Protein AF-A0A444V7L0-F1 (afdb_monomer_lite)

Organism: Acipenser ruthenus (NCBI:txid7906)

pLDDT: mean 73.51, std 21.81, range [26.69, 98.25]

Radius of gyration: 39.34 Å; chains: 1; bounding box: 141×99×105 Å

InterPro domains:
  IPR011989 Armadillo-like helical [G3DSA:1.25.10.10] (64-257)
  IPR016024 Armadillo-type fold [SSF48371] (59-201)
  IPR024679 Pre-rRNA-processing protein Ipi1, N-terminal [PF12333] (143-247)

Sequence (464 aa):
MGNNRTVNFKMSKKRKRQDDFQKVKLKVGKKKPKPDNATNVNFKTKGIHLPDQLKRDGALPTNHRQLNVKDLLTQMHHYSPGVKLSALTGLKDLLSQHASVLDTHLSSILSEVAAVFTDKDPPVRAAAIRLLQFLGPRVAPEHIAPFFPLVSAHLSSAMTHIVDGIQEDALKVLDVLLEHYPQLLTGRSTVLLKNFVELISHQRLSKALKGGRVGKGPSWMLSVSPGRRLTSQQWRLSVLLRLSKYLQALAEEQGGAGEDGRQVPSDEREKGKAGSGFVTMLEVTWDEHSFGTKGIQVYENSGAQPSVRSCFRLRNKQAAALLASVDALALNLALSQVMVSLTSSTVVQQDSDWLEAIRKFVTHSLLSGSKLSSKQLSGLLEVVWRLTLTQRNRAVTEELLRAVHVQYQQRSLTLPVRMQLLRFFSGLYLKEKEANPQIASWLFQSSEPVPWWETGLQQREWDY

Secondary structure (DSSP, 8-state):
-------------------S-------TTSPPPPPTT--------------------TTS---TTS--HHHHHHHTTSS-HHHHHHHHHHHHHHHHH-THHHHHHHHHHHHHHHHGGG-S-HHHHHHHHHHHHHHGGGS-HHHHTTTHHHHHHHHHHHHT-SSHHHHHHHHHHHHHHHHH-HHHHHTTHHHHHHHHHHHHEEEE-----S--SS----EEEE---TTSSS-HHHHHHHHHHHHHHHHHHHHHHHHTTS---------------------------HHHHTTSSS-----SS--PPPPS--------HHHHHHHTTS-HHHHHHHHHHHHHHH--TTTTTTTHHHHHHHHHHHHHHHHS-----HHHHHHHHHHHHHHHHHH--HHHHHHHHHHHHHHHH-TT--HHHHHHHHHHHHHHHHHHHTT-SHHHHHHHHSSS--THHHHHHHTTSS--

Structure (mmCIF, N/CA/C/O backbone):
data_AF-A0A444V7L0-F1
#
_entry.id   AF-A0A444V7L0-F1
#
loop_
_atom_site.group_PDB
_atom_site.id
_atom_site.type_symbol
_atom_site.label_atom_id
_atom_site.label_alt_id
_atom_site.label_comp_id
_atom_site.label_asym_id
_atom_site.label_entity_id
_atom_site.label_seq_id
_atom_site.pdbx_PDB_ins_code
_atom_site.Cartn_x
_atom_site.Cartn_y
_atom_site.Cartn_z
_atom_site.occupancy
_atom_site.B_iso_or_equiv
_atom_site.auth_seq_id
_atom_site.auth_comp_id
_atom_site.auth_asym_id
_atom_site.auth_atom_id
_atom_site.pdbx_PDB_model_num
ATOM 1 N N . MET A 1 1 ? -95.117 -37.391 12.907 1.00 37.31 1 MET A N 1
ATOM 2 C CA . MET A 1 1 ? -94.321 -38.320 12.070 1.00 37.31 1 MET A CA 1
ATOM 3 C C . MET A 1 1 ? -92.855 -37.961 12.276 1.00 37.31 1 MET A C 1
ATOM 5 O O . MET A 1 1 ? -92.494 -36.848 11.943 1.00 37.31 1 MET A O 1
ATOM 9 N N . GLY A 1 2 ? -92.114 -38.672 13.131 1.00 38.81 2 GLY A N 1
ATOM 10 C CA . GLY A 1 2 ? -91.214 -39.788 12.762 1.00 38.81 2 GLY A CA 1
ATOM 11 C C . GLY A 1 2 ? -89.760 -39.266 12.779 1.00 38.81 2 GLY A C 1
ATOM 12 O O . GLY A 1 2 ? -89.527 -38.181 12.277 1.00 38.81 2 GLY A O 1
ATOM 13 N N . ASN A 1 3 ? -88.723 -39.875 13.354 1.00 38.75 3 ASN A N 1
ATOM 14 C CA . ASN A 1 3 ? -88.502 -41.180 13.965 1.00 38.75 3 ASN A CA 1
ATOM 15 C C . ASN A 1 3 ? -87.353 -41.042 14.985 1.00 38.75 3 ASN A C 1
ATOM 17 O O . ASN A 1 3 ? -86.294 -40.509 14.655 1.00 38.75 3 ASN A O 1
ATOM 21 N N . ASN A 1 4 ? -87.539 -41.590 16.188 1.00 41.00 4 ASN A N 1
ATOM 22 C CA . ASN A 1 4 ? -86.474 -41.829 17.162 1.00 41.00 4 ASN A CA 1
ATOM 23 C C . ASN A 1 4 ? -85.527 -42.919 16.633 1.00 41.00 4 ASN A C 1
ATOM 25 O O . ASN A 1 4 ? -85.956 -44.051 16.411 1.00 41.00 4 ASN A O 1
ATOM 29 N N . ARG A 1 5 ? -84.233 -42.612 16.475 1.00 44.50 5 ARG A N 1
ATOM 30 C CA . ARG A 1 5 ? -83.180 -43.632 16.330 1.00 44.50 5 ARG A CA 1
ATOM 31 C C . ARG A 1 5 ? -82.623 -43.976 17.708 1.00 44.50 5 ARG A C 1
ATOM 33 O O . ARG A 1 5 ? -81.760 -43.285 18.237 1.00 44.50 5 ARG A O 1
ATOM 40 N N . THR A 1 6 ? -83.122 -45.067 18.274 1.00 47.44 6 THR A N 1
ATOM 41 C CA . THR A 1 6 ? -82.565 -45.750 19.442 1.00 47.44 6 THR A CA 1
ATOM 42 C C . THR A 1 6 ? -81.250 -46.430 19.059 1.00 47.44 6 THR A C 1
ATOM 44 O O . THR A 1 6 ? -81.235 -47.393 18.292 1.00 47.44 6 THR A O 1
ATOM 47 N N . VAL A 1 7 ? -80.130 -45.944 19.598 1.00 46.94 7 VAL A N 1
ATOM 48 C CA . VAL A 1 7 ? -78.833 -46.625 19.487 1.00 46.94 7 VAL A CA 1
ATOM 49 C C . VAL A 1 7 ? -78.704 -47.590 20.661 1.00 46.94 7 VAL A C 1
ATOM 51 O O . VAL A 1 7 ? -78.552 -47.193 21.812 1.00 46.94 7 VAL A O 1
ATOM 54 N N . ASN A 1 8 ? -78.821 -48.878 20.353 1.00 43.34 8 ASN A N 1
ATOM 55 C CA . ASN A 1 8 ? -78.789 -49.972 21.310 1.00 43.34 8 ASN A CA 1
ATOM 56 C C . ASN A 1 8 ? -77.328 -50.389 21.570 1.00 43.34 8 ASN A C 1
ATOM 58 O O . ASN A 1 8 ? -76.737 -51.121 20.774 1.00 43.34 8 ASN A O 1
ATOM 62 N N . PHE A 1 9 ? -76.723 -49.925 22.667 1.00 41.88 9 PHE A N 1
ATOM 63 C CA . PHE A 1 9 ? -75.395 -50.389 23.080 1.00 41.88 9 PHE A CA 1
ATOM 64 C C . PHE A 1 9 ? -75.511 -51.669 23.918 1.00 41.88 9 PHE A C 1
ATOM 66 O O . PHE A 1 9 ? -75.780 -51.643 25.117 1.00 41.88 9 PHE A O 1
ATOM 73 N N . LYS A 1 10 ? -75.262 -52.814 23.270 1.00 41.38 10 LYS A N 1
ATOM 74 C CA . LYS A 1 10 ? -75.033 -54.107 23.930 1.00 41.38 10 LYS A CA 1
ATOM 75 C C . LYS A 1 10 ? -73.774 -54.030 24.804 1.00 41.38 10 LYS A C 1
ATOM 77 O O . LYS A 1 10 ? -72.657 -54.063 24.293 1.00 41.38 10 LYS A O 1
ATOM 82 N N . MET A 1 11 ? -73.944 -54.001 26.125 1.00 42.81 11 MET A N 1
ATOM 83 C CA . MET A 1 11 ? -72.856 -54.250 27.072 1.00 42.81 11 MET A CA 1
ATOM 84 C C . MET A 1 11 ? -72.543 -55.750 27.133 1.00 42.81 11 MET A C 1
ATOM 86 O O . MET A 1 11 ? -73.258 -56.525 27.759 1.00 42.81 11 MET A O 1
ATOM 90 N N . SER A 1 12 ? -71.443 -56.165 26.505 1.00 49.72 12 SER A N 1
ATOM 91 C CA . SER A 1 12 ? -70.816 -57.462 26.767 1.00 49.72 12 SER A CA 1
ATOM 92 C C . SER A 1 12 ? -69.298 -57.331 26.753 1.00 49.72 12 SER A C 1
ATOM 94 O O . SER A 1 12 ? -68.677 -57.212 25.699 1.00 49.72 12 SER A O 1
ATOM 96 N N . LYS A 1 13 ? -68.715 -57.345 27.956 1.00 51.84 13 LYS A N 1
ATOM 97 C CA . LYS A 1 13 ? -67.627 -58.240 28.388 1.00 51.84 13 LYS A CA 1
ATOM 98 C C . LYS A 1 13 ? -67.171 -57.782 29.772 1.00 51.84 13 LYS A C 1
ATOM 100 O O . LYS A 1 13 ? -66.590 -56.710 29.916 1.00 51.84 13 LYS A O 1
ATOM 105 N N . LYS A 1 14 ? -67.439 -58.606 30.795 1.00 52.44 14 LYS A N 1
ATOM 106 C CA . LYS A 1 14 ? -66.846 -58.484 32.138 1.00 52.44 14 LYS A CA 1
ATOM 107 C C . LYS A 1 14 ? -65.338 -58.256 31.977 1.00 52.44 14 LYS A C 1
ATOM 109 O O . LYS A 1 14 ? -64.616 -59.173 31.588 1.00 52.44 14 LYS A O 1
ATOM 114 N N . ARG A 1 15 ? -64.872 -57.033 32.253 1.00 56.28 15 ARG A N 1
ATOM 115 C CA . ARG A 1 15 ? -63.447 -56.722 32.403 1.00 56.28 15 ARG A CA 1
ATOM 116 C C . ARG A 1 15 ? -62.922 -57.620 33.523 1.00 56.28 15 ARG A C 1
ATOM 118 O O . ARG A 1 15 ? -63.307 -57.442 34.677 1.00 56.28 15 ARG A O 1
ATOM 125 N N . LYS A 1 16 ? -62.100 -58.621 33.180 1.00 61.25 16 LYS A N 1
ATOM 126 C CA . LYS A 1 16 ? -61.276 -59.334 34.166 1.00 61.25 16 LYS A CA 1
ATOM 127 C C . LYS A 1 16 ? -60.549 -58.259 34.968 1.00 61.25 16 LYS A C 1
ATOM 129 O O . LYS A 1 16 ? -59.901 -57.409 34.358 1.00 61.25 16 LYS A O 1
ATOM 134 N N . ARG A 1 17 ? -60.723 -58.266 36.294 1.00 60.44 17 ARG A N 1
ATOM 135 C CA . ARG A 1 17 ? -59.958 -57.408 37.203 1.00 60.44 17 ARG A CA 1
ATOM 136 C C . ARG A 1 17 ? -58.485 -57.579 36.830 1.00 60.44 17 ARG A C 1
ATOM 138 O O . ARG A 1 17 ? -57.979 -58.696 36.854 1.00 60.44 17 ARG A O 1
ATOM 145 N N . GLN A 1 18 ? -57.864 -56.507 36.346 1.00 64.69 18 GLN A N 1
ATOM 146 C CA . GLN A 1 18 ? -56.416 -56.461 36.230 1.00 64.69 18 GLN A CA 1
ATOM 147 C C . GLN A 1 18 ? -55.921 -56.349 37.662 1.00 64.69 18 GLN A C 1
ATOM 149 O O . GLN A 1 18 ? -56.273 -55.393 38.349 1.00 64.69 18 GLN A O 1
ATOM 154 N N . ASP A 1 19 ? -55.213 -57.373 38.127 1.00 69.75 19 ASP A N 1
ATOM 155 C CA . ASP A 1 19 ? -54.606 -57.322 39.447 1.00 69.75 19 ASP A CA 1
ATOM 156 C C . ASP A 1 19 ? -53.582 -56.186 39.453 1.00 69.75 19 ASP A C 1
ATOM 158 O O . ASP A 1 19 ? -52.704 -56.118 38.588 1.00 69.75 19 ASP A O 1
ATOM 162 N N . ASP A 1 20 ? -53.740 -55.292 40.426 1.00 68.06 20 ASP A N 1
ATOM 163 C CA . ASP A 1 20 ? -52.955 -54.063 40.600 1.00 68.06 20 ASP A CA 1
ATOM 164 C C . ASP A 1 20 ? -51.466 -54.370 40.866 1.00 68.06 20 ASP A C 1
ATOM 166 O O . ASP A 1 20 ? -50.576 -53.570 40.594 1.00 68.06 20 ASP A O 1
ATOM 170 N N . PHE A 1 21 ? -51.182 -55.596 41.326 1.00 69.00 21 PHE A N 1
ATOM 171 C CA . PHE A 1 21 ? -49.842 -56.090 41.621 1.00 69.00 21 PHE A CA 1
ATOM 172 C C . PHE A 1 21 ? -49.511 -57.325 40.783 1.00 69.00 21 PHE A C 1
ATOM 174 O O . PHE A 1 21 ? -49.962 -58.439 41.057 1.00 69.00 21 PHE A O 1
ATOM 181 N N . GLN A 1 22 ? -48.657 -57.145 39.776 1.00 74.44 22 GLN A N 1
ATOM 182 C CA . GLN A 1 22 ? -48.143 -58.240 38.956 1.00 74.44 22 GLN A CA 1
ATOM 183 C C . GLN A 1 22 ? -46.742 -58.635 39.418 1.00 74.44 22 GLN A C 1
ATOM 185 O O . GLN A 1 22 ? -45.737 -58.053 39.014 1.00 74.44 22 GLN A O 1
ATOM 190 N N . LYS A 1 23 ? -46.659 -59.676 40.249 1.00 72.50 23 LYS A N 1
ATOM 191 C CA . LYS A 1 23 ? -45.372 -60.220 40.688 1.00 72.50 23 LYS A CA 1
ATOM 192 C C . LYS A 1 23 ? -44.658 -60.887 39.511 1.00 72.50 23 LYS A C 1
ATOM 194 O O . LYS A 1 23 ? -45.107 -61.912 38.992 1.00 72.50 23 LYS A O 1
ATOM 199 N N . VAL A 1 24 ? -43.523 -60.326 39.094 1.00 73.31 24 VAL A N 1
ATOM 200 C CA . VAL A 1 24 ? -42.719 -60.887 37.999 1.00 73.31 24 VAL A CA 1
ATOM 201 C C . VAL A 1 24 ? -42.238 -62.291 38.383 1.00 73.31 24 VAL A C 1
ATOM 203 O O . VAL A 1 24 ? -41.609 -62.481 39.427 1.00 73.31 24 VAL A O 1
ATOM 206 N N . LYS A 1 25 ? -42.528 -63.290 37.535 1.00 72.19 25 LYS A N 1
ATOM 207 C CA . LYS A 1 25 ? -42.087 -64.681 37.740 1.00 72.19 25 LYS A CA 1
ATOM 208 C C . LYS A 1 25 ? -40.563 -64.734 37.874 1.00 72.19 25 LYS A C 1
ATOM 210 O O . LYS A 1 25 ? -39.844 -64.189 37.033 1.00 72.19 25 LYS A O 1
ATOM 215 N N . LEU A 1 26 ? -40.083 -65.413 38.915 1.00 66.12 26 LEU A N 1
ATOM 216 C CA . LEU A 1 26 ? -38.659 -65.583 39.186 1.00 66.12 26 LEU A CA 1
ATOM 217 C C . LEU A 1 26 ? -38.009 -66.341 38.018 1.00 66.12 26 LEU A C 1
ATOM 219 O O . LEU A 1 26 ? -38.291 -67.516 37.797 1.00 66.12 26 LEU A O 1
ATOM 223 N N . LYS A 1 27 ? -37.155 -65.665 37.247 1.00 73.56 27 LYS A N 1
ATOM 224 C CA . LYS A 1 27 ? -36.355 -66.303 36.196 1.00 73.56 27 LYS A CA 1
ATOM 225 C C . LYS A 1 27 ? -35.036 -66.760 36.809 1.00 73.56 27 LYS A C 1
ATOM 227 O O . LYS A 1 27 ? -34.224 -65.926 37.209 1.00 73.56 27 LYS A O 1
ATOM 232 N N . VAL A 1 28 ? -34.852 -68.076 36.895 1.00 68.12 28 VAL A N 1
ATOM 233 C CA . VAL A 1 28 ? -33.640 -68.711 37.429 1.00 68.12 28 VAL A CA 1
ATOM 234 C C . VAL A 1 28 ? -32.412 -68.200 36.657 1.00 68.12 28 VAL A C 1
ATOM 236 O O . VAL A 1 28 ? -32.454 -68.084 35.435 1.00 68.12 28 VAL A O 1
ATOM 239 N N . GLY A 1 29 ? -31.348 -67.818 37.372 1.00 76.25 29 GLY A N 1
ATOM 240 C CA . GLY A 1 29 ? -30.099 -67.292 36.798 1.00 76.25 29 GLY A CA 1
ATOM 241 C C . GLY A 1 29 ? -30.003 -65.763 36.647 1.00 76.25 29 GLY A C 1
ATOM 242 O O . GLY A 1 29 ? -28.920 -65.255 36.369 1.00 76.25 29 GLY A O 1
ATOM 243 N N . LYS A 1 30 ? -31.082 -64.994 36.865 1.00 77.56 30 LYS A N 1
ATOM 244 C CA . LYS A 1 30 ? -31.029 -63.516 36.899 1.00 77.56 30 LYS A CA 1
ATOM 245 C C . LYS A 1 30 ? -30.973 -63.005 38.338 1.00 77.56 30 LYS A C 1
ATOM 247 O O . LYS A 1 30 ? -31.595 -63.584 39.226 1.00 77.56 30 LYS A O 1
ATOM 252 N N . LYS A 1 31 ? -30.247 -61.899 38.570 1.00 76.06 31 LYS A N 1
ATOM 253 C CA . LYS A 1 31 ? -30.208 -61.245 39.890 1.00 76.06 31 LYS A CA 1
ATOM 254 C C . LYS A 1 31 ? -31.636 -60.947 40.346 1.00 76.06 31 LYS A C 1
ATOM 256 O O . LYS A 1 31 ? -32.439 -60.432 39.565 1.00 76.06 31 LYS A O 1
ATOM 261 N N . LYS A 1 32 ? -31.929 -61.289 41.604 1.00 75.75 32 LYS A N 1
ATOM 262 C CA . LYS A 1 32 ? -33.234 -61.058 42.228 1.00 75.75 32 LYS A CA 1
ATOM 263 C C . LYS A 1 32 ? -33.624 -59.585 42.022 1.00 75.75 32 LYS A C 1
ATOM 265 O O . LYS A 1 32 ? -32.815 -58.718 42.368 1.00 75.75 32 LYS A O 1
ATOM 270 N N . PRO A 1 33 ? -34.800 -59.289 41.434 1.00 75.19 33 PRO A N 1
ATOM 271 C CA . PRO A 1 33 ? -35.245 -57.913 41.280 1.00 75.19 33 PRO A CA 1
ATOM 272 C C . PRO A 1 33 ? -35.341 -57.268 42.662 1.00 75.19 33 PRO A C 1
ATOM 274 O O . PRO A 1 33 ? -35.690 -57.930 43.646 1.00 75.19 33 PRO A O 1
ATOM 277 N N . LYS A 1 34 ? -34.972 -55.987 42.736 1.00 79.88 34 LYS A N 1
ATOM 278 C CA . LYS A 1 34 ? -35.148 -55.207 43.961 1.00 79.88 34 LYS A CA 1
ATOM 279 C C . LYS A 1 34 ? -36.636 -55.231 44.336 1.00 79.88 34 LYS A C 1
ATOM 281 O O . LYS A 1 34 ? -37.465 -55.278 43.428 1.00 79.88 34 LYS A O 1
ATOM 286 N N . PRO A 1 35 ? -36.970 -55.270 45.633 1.00 80.75 35 PRO A N 1
ATOM 287 C CA . PRO A 1 35 ? -38.364 -55.308 46.049 1.00 80.75 35 PRO A CA 1
ATOM 288 C C . PRO A 1 35 ? -39.083 -54.033 45.581 1.00 80.75 35 PRO A C 1
ATOM 290 O O . PRO A 1 35 ? -38.446 -52.989 45.454 1.00 80.75 35 PRO A O 1
ATOM 293 N N . ASP A 1 36 ? -40.387 -54.117 45.310 1.00 75.69 36 ASP A N 1
ATOM 294 C CA . ASP A 1 36 ? -41.150 -53.027 44.669 1.00 75.69 36 ASP A CA 1
ATOM 295 C C . ASP A 1 36 ? -41.196 -51.738 45.510 1.00 75.69 36 ASP A C 1
ATOM 297 O O . ASP A 1 36 ? -41.389 -50.648 44.983 1.00 75.69 36 ASP A O 1
ATOM 301 N N . ASN A 1 37 ? -40.947 -51.844 46.817 1.00 81.62 37 ASN A N 1
ATOM 302 C CA . ASN A 1 37 ? -40.822 -50.722 47.747 1.00 81.62 37 ASN A CA 1
ATOM 303 C C . ASN A 1 37 ? -39.391 -50.151 47.857 1.00 81.62 37 ASN A C 1
ATOM 305 O O . ASN A 1 37 ? -39.140 -49.294 48.702 1.00 81.62 37 ASN A O 1
ATOM 309 N N . ALA A 1 38 ? -38.429 -50.628 47.058 1.00 84.75 38 ALA A N 1
ATOM 310 C CA . ALA A 1 38 ? -37.053 -50.146 47.104 1.00 84.75 38 ALA A CA 1
ATOM 311 C C . ALA A 1 38 ? -36.897 -48.814 46.362 1.00 84.75 38 ALA A C 1
ATOM 313 O O . ALA A 1 38 ? -36.804 -48.767 45.133 1.00 84.75 38 ALA A O 1
ATOM 314 N N . THR A 1 39 ? -36.758 -47.734 47.122 1.00 85.12 39 THR A N 1
ATOM 315 C CA . THR A 1 39 ? -36.416 -46.417 46.582 1.00 85.12 39 THR A CA 1
ATOM 316 C C . THR A 1 39 ? -34.999 -46.424 46.007 1.00 85.12 39 THR A C 1
ATOM 318 O O . THR A 1 39 ? -34.023 -46.740 46.691 1.00 85.12 39 THR A O 1
ATOM 321 N N . ASN A 1 40 ? -34.861 -46.075 44.727 1.00 81.69 40 ASN A N 1
ATOM 322 C CA . ASN A 1 40 ? -33.555 -45.952 44.092 1.00 81.69 40 ASN A CA 1
ATOM 323 C C . ASN A 1 40 ? -32.910 -44.605 44.452 1.00 81.69 40 ASN A C 1
ATOM 325 O O . ASN A 1 40 ? -33.325 -43.566 43.951 1.00 81.69 40 ASN A O 1
ATOM 329 N N . VAL A 1 41 ? -31.873 -44.642 45.290 1.00 87.38 41 VAL A N 1
ATOM 330 C CA . VAL A 1 41 ? -31.124 -43.457 45.750 1.00 87.38 41 VAL A CA 1
ATOM 331 C C . VAL A 1 41 ? -29.981 -43.037 44.817 1.00 87.38 41 VAL A C 1
ATOM 333 O O . VAL A 1 41 ? -29.266 -42.083 45.108 1.00 87.38 41 VAL A O 1
ATOM 336 N N . ASN A 1 42 ? -29.794 -43.711 43.679 1.00 84.25 42 ASN A N 1
ATOM 337 C CA . ASN A 1 42 ? -28.776 -43.323 42.706 1.00 84.25 42 ASN A CA 1
ATOM 338 C C . ASN A 1 42 ? -29.272 -42.157 41.847 1.00 84.25 42 ASN A C 1
ATOM 340 O O . ASN A 1 42 ? -29.839 -42.369 40.773 1.00 84.25 42 ASN A O 1
ATOM 344 N N . PHE A 1 43 ? -29.012 -40.930 42.288 1.00 87.75 43 PHE A N 1
ATOM 345 C CA . PHE A 1 43 ? -29.156 -39.741 41.455 1.00 87.75 43 PHE A CA 1
ATOM 346 C C . PHE A 1 43 ? -27.785 -39.254 40.972 1.00 87.75 43 PHE A C 1
ATOM 348 O O . PHE A 1 43 ? -26.766 -39.422 41.639 1.00 87.75 43 PHE A O 1
ATOM 355 N N . LYS A 1 44 ? -27.753 -38.671 39.771 1.00 83.94 44 LYS A N 1
ATOM 356 C CA . LYS A 1 44 ? -26.577 -37.989 39.223 1.00 83.94 44 LYS A CA 1
ATOM 357 C C . LYS A 1 44 ? -26.959 -36.545 38.956 1.00 83.94 44 LYS A C 1
ATOM 359 O O . LYS A 1 44 ? -27.813 -36.284 38.113 1.00 83.94 44 LYS A O 1
ATOM 364 N N . THR A 1 45 ? -26.317 -35.622 39.650 1.00 83.69 45 THR A N 1
ATOM 365 C CA . THR A 1 45 ? -26.453 -34.182 39.432 1.00 83.69 45 THR A CA 1
ATOM 366 C C . THR A 1 45 ? -25.293 -33.686 38.574 1.00 83.69 45 THR A C 1
ATOM 368 O O . THR A 1 45 ? -24.140 -34.049 38.797 1.00 83.69 45 THR A O 1
ATOM 371 N N . LYS A 1 46 ? -25.597 -32.866 37.564 1.00 84.25 46 LYS A N 1
ATOM 372 C CA . LYS A 1 46 ? -24.603 -32.120 36.782 1.00 84.25 46 LYS A CA 1
ATOM 373 C C . LYS A 1 46 ? -24.767 -30.640 37.107 1.00 84.25 46 LYS A C 1
ATOM 375 O O . LYS A 1 46 ? -25.890 -30.143 37.092 1.00 84.25 46 LYS A O 1
ATOM 380 N N . GLY A 1 47 ? -23.665 -29.960 37.408 1.00 85.94 47 GLY A N 1
ATOM 381 C CA . GLY A 1 47 ? -23.673 -28.513 37.609 1.00 85.94 47 GLY A CA 1
ATOM 382 C C . GLY A 1 47 ? -23.995 -27.786 36.305 1.00 85.94 47 GLY A C 1
ATOM 383 O O . GLY A 1 47 ? -23.520 -28.180 35.239 1.00 85.94 47 GLY A O 1
ATOM 384 N N . ILE A 1 48 ? -24.807 -26.734 36.385 1.00 84.12 48 ILE A N 1
ATOM 385 C CA . ILE A 1 48 ? -25.041 -25.828 35.260 1.00 84.12 48 ILE A CA 1
ATOM 386 C C . ILE A 1 48 ? -23.825 -24.906 35.176 1.00 84.12 48 ILE A C 1
ATOM 388 O O . ILE A 1 48 ? -23.591 -24.110 36.082 1.00 84.12 48 ILE A O 1
ATOM 392 N N . HIS A 1 49 ? -23.041 -25.023 34.106 1.00 83.00 49 HIS A N 1
ATOM 393 C CA . HIS A 1 49 ? -21.939 -24.104 33.849 1.00 83.00 49 HIS A CA 1
ATOM 394 C C . HIS A 1 49 ? -22.482 -22.863 33.137 1.00 83.00 49 HIS A C 1
ATOM 396 O O . HIS A 1 49 ? -22.681 -22.872 31.921 1.00 83.00 49 HIS A O 1
ATOM 402 N N . LEU A 1 50 ? -22.756 -21.807 33.901 1.00 83.31 50 LEU A N 1
ATOM 403 C CA . LEU A 1 50 ? -23.083 -20.506 33.334 1.00 83.31 50 LEU A CA 1
ATOM 404 C C . LEU A 1 50 ? -21.774 -19.872 32.834 1.00 83.31 50 LEU A C 1
ATOM 406 O O . LEU A 1 50 ? -20.852 -19.731 33.638 1.00 83.31 50 LEU A O 1
ATOM 410 N N . PRO A 1 51 ? -21.638 -19.535 31.538 1.00 77.50 51 PRO A N 1
ATOM 411 C CA . PRO A 1 51 ? -20.473 -18.791 31.079 1.00 77.50 51 PRO A CA 1
ATOM 412 C C . PRO A 1 51 ? -20.386 -17.482 31.863 1.00 77.50 51 PRO A C 1
ATOM 414 O O . PRO A 1 51 ? -21.409 -16.827 32.080 1.00 77.50 51 PRO A O 1
ATOM 417 N N . ASP A 1 52 ? -19.175 -17.130 32.295 1.00 73.19 52 ASP A N 1
ATOM 418 C CA . ASP A 1 52 ? -18.916 -15.877 32.997 1.00 73.19 52 ASP A CA 1
ATOM 419 C C . ASP A 1 52 ? -19.452 -14.714 32.147 1.00 73.19 52 ASP A C 1
ATOM 421 O O . ASP A 1 52 ? -18.901 -14.368 31.102 1.00 73.19 52 ASP A O 1
ATOM 425 N N . GLN A 1 53 ? -20.572 -14.128 32.576 1.00 67.25 53 GLN A N 1
ATOM 426 C CA . GLN A 1 53 ? -21.037 -12.849 32.049 1.00 67.25 53 GLN A CA 1
ATOM 427 C C . GLN A 1 53 ? -19.982 -11.800 32.407 1.00 67.25 53 GLN A C 1
ATOM 429 O O . GLN A 1 53 ? -19.451 -11.870 33.514 1.00 67.25 53 GLN A O 1
ATOM 434 N N . LEU A 1 54 ? -19.673 -10.869 31.490 1.00 62.81 54 LEU A N 1
ATOM 435 C CA . LEU A 1 54 ? -18.649 -9.822 31.653 1.00 62.81 54 LEU A CA 1
ATOM 436 C C . LEU A 1 54 ? -18.676 -9.250 33.081 1.00 62.81 54 LEU A C 1
ATOM 438 O O . LEU A 1 54 ? -19.548 -8.451 33.433 1.00 62.81 54 LEU A O 1
ATOM 442 N N . LYS A 1 55 ? -17.751 -9.719 33.927 1.00 62.03 55 LYS A N 1
ATOM 443 C CA . LYS A 1 55 ? -17.629 -9.263 35.310 1.00 62.03 55 LYS A CA 1
ATOM 444 C C . LYS A 1 55 ? -17.057 -7.851 35.261 1.00 62.03 55 LYS A C 1
ATOM 446 O O . LYS A 1 55 ? -16.119 -7.581 34.516 1.00 62.03 55 LYS A O 1
ATOM 451 N N . ARG A 1 56 ? -17.660 -6.936 36.021 1.00 60.69 56 ARG A N 1
ATOM 452 C CA . ARG A 1 56 ? -17.224 -5.538 36.087 1.00 60.69 56 ARG A CA 1
ATOM 453 C C . ARG A 1 56 ? -15.931 -5.467 36.893 1.00 60.69 56 ARG A C 1
ATOM 455 O O . ARG A 1 56 ? -15.986 -5.525 38.118 1.00 60.69 56 ARG A O 1
ATOM 462 N N . ASP A 1 57 ? -14.799 -5.312 36.223 1.00 61.38 57 ASP A N 1
ATOM 463 C CA . ASP A 1 57 ? -13.563 -4.899 36.887 1.00 61.38 57 ASP A CA 1
ATOM 464 C C . ASP A 1 57 ? -13.551 -3.373 36.995 1.00 61.38 57 ASP A C 1
ATOM 466 O O . ASP A 1 57 ? -13.217 -2.669 36.047 1.00 61.38 57 ASP A O 1
ATOM 470 N N . GLY A 1 58 ? -13.924 -2.846 38.165 1.00 64.25 58 GLY A N 1
ATOM 471 C CA . GLY A 1 58 ? -13.906 -1.400 38.439 1.00 64.25 58 GLY A CA 1
ATOM 472 C C . GLY A 1 58 ? -12.502 -0.781 38.487 1.00 64.25 58 GLY A C 1
ATOM 473 O O . GLY A 1 58 ? -12.379 0.432 38.616 1.00 64.25 58 GLY A O 1
ATOM 474 N N . ALA A 1 59 ? -11.452 -1.601 38.402 1.00 71.88 59 ALA A N 1
ATOM 475 C CA . ALA A 1 59 ? -10.061 -1.162 38.430 1.00 71.88 59 ALA A CA 1
ATOM 476 C C . ALA A 1 59 ? -9.501 -0.810 37.041 1.00 71.88 59 ALA A C 1
ATOM 478 O O . ALA A 1 59 ? -8.509 -0.089 36.952 1.00 71.88 59 ALA A O 1
ATOM 479 N N . LEU A 1 60 ? -10.10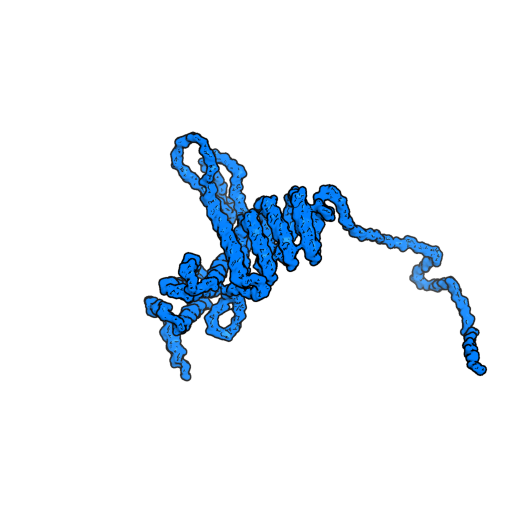0 -1.324 35.959 1.00 80.44 60 LEU A N 1
ATOM 480 C CA . LEU A 1 60 ? -9.578 -1.136 34.606 1.00 80.44 60 LEU A CA 1
ATOM 481 C C . LEU A 1 60 ? -10.218 0.084 33.926 1.00 80.44 60 LEU A C 1
ATOM 483 O O . LEU A 1 60 ? -11.432 0.276 34.032 1.00 80.44 60 LEU A O 1
ATOM 487 N N . PRO A 1 61 ? -9.439 0.889 33.181 1.00 84.06 61 PRO A N 1
ATOM 488 C CA . PRO A 1 61 ? -9.982 1.989 32.395 1.00 84.06 61 PRO A CA 1
ATOM 489 C C . PRO A 1 61 ? -11.023 1.490 31.389 1.00 84.06 61 PRO A C 1
ATOM 491 O O . PRO A 1 61 ? -10.778 0.547 30.631 1.00 84.06 61 PRO A O 1
ATOM 494 N N . THR A 1 62 ? -12.188 2.132 31.375 1.00 87.94 62 THR A N 1
ATOM 495 C CA . THR A 1 62 ? -13.308 1.784 30.494 1.00 87.94 62 THR A CA 1
ATOM 496 C C . THR A 1 62 ? -13.819 3.025 29.780 1.00 87.94 62 THR A C 1
ATOM 498 O O . THR A 1 62 ? -13.654 4.146 30.251 1.00 87.94 62 THR A O 1
ATOM 501 N N . ASN A 1 63 ? -14.431 2.837 28.613 1.00 86.06 63 ASN A N 1
ATOM 502 C CA . ASN A 1 63 ? -15.075 3.937 27.899 1.00 86.06 63 ASN A CA 1
ATOM 503 C C . ASN A 1 63 ? -16.477 4.247 28.459 1.00 86.06 63 ASN A C 1
ATOM 505 O O . ASN A 1 63 ? -16.971 3.589 29.372 1.00 86.06 63 ASN A O 1
ATOM 509 N N . HIS A 1 64 ? -17.184 5.196 27.837 1.00 84.38 64 HIS A N 1
ATOM 510 C CA . HIS A 1 64 ? -18.556 5.570 28.210 1.00 84.38 64 HIS A CA 1
ATOM 511 C C . HIS A 1 64 ? -19.585 4.416 28.131 1.00 84.38 64 HIS A C 1
ATOM 513 O O . HIS A 1 64 ? -20.662 4.507 28.716 1.00 84.38 64 HIS A O 1
ATOM 519 N N . ARG A 1 65 ? -19.272 3.325 27.415 1.00 83.69 65 ARG A N 1
ATOM 520 C CA . ARG A 1 65 ? -20.079 2.091 27.326 1.00 83.69 65 ARG A CA 1
ATOM 521 C C . ARG A 1 65 ? -19.618 1.021 28.318 1.00 83.69 65 ARG A C 1
ATOM 523 O O . ARG A 1 65 ? -20.081 -0.111 28.226 1.00 83.69 65 ARG A O 1
ATOM 530 N N . GLN A 1 66 ? -18.717 1.376 29.234 1.00 85.00 66 GLN A N 1
ATOM 531 C CA . GLN A 1 66 ? -18.113 0.493 30.231 1.00 85.00 66 GLN A CA 1
ATOM 532 C C . GLN A 1 66 ? -17.344 -0.687 29.615 1.00 85.00 66 GLN A C 1
ATOM 534 O O . GLN A 1 66 ? -17.289 -1.767 30.194 1.00 85.00 66 GLN A O 1
ATOM 539 N N . LEU A 1 67 ? -16.755 -0.491 28.430 1.00 88.19 67 LEU A N 1
ATOM 540 C CA . LEU A 1 67 ? -15.939 -1.499 27.753 1.00 88.19 67 LEU A CA 1
ATOM 541 C C . LEU A 1 67 ? -14.457 -1.192 27.956 1.00 88.19 67 LEU A C 1
ATOM 543 O O . LEU A 1 67 ? -14.035 -0.048 27.761 1.00 88.19 67 LEU A O 1
ATOM 547 N N . ASN A 1 68 ? -13.679 -2.210 28.325 1.00 91.62 68 ASN A N 1
ATOM 548 C CA . ASN A 1 68 ? -12.221 -2.109 28.395 1.00 91.62 68 ASN A CA 1
ATOM 549 C C . ASN A 1 68 ? -11.591 -2.330 27.002 1.00 91.62 68 ASN A C 1
ATOM 551 O O . ASN A 1 68 ? -12.277 -2.639 26.023 1.00 91.62 68 ASN A O 1
ATOM 555 N N . VAL A 1 69 ? -10.264 -2.192 26.901 1.00 93.00 69 VAL A N 1
ATOM 556 C CA . VAL A 1 69 ? -9.537 -2.393 25.633 1.00 93.00 69 VAL A CA 1
ATOM 557 C C . VAL A 1 69 ? -9.784 -3.778 25.048 1.00 93.00 69 VAL A C 1
ATOM 559 O O . VAL A 1 69 ? -10.088 -3.887 23.866 1.00 93.00 69 VAL A O 1
ATOM 562 N N . LYS A 1 70 ? -9.690 -4.836 25.856 1.00 92.69 70 LYS A N 1
ATOM 563 C CA . LYS A 1 70 ? -9.857 -6.214 25.384 1.00 92.69 70 LYS A CA 1
ATOM 564 C C . LYS A 1 70 ? -11.248 -6.425 24.786 1.00 92.69 70 LYS A C 1
ATOM 566 O O . LYS A 1 70 ? -11.355 -6.970 23.691 1.00 92.69 70 LYS A O 1
ATOM 571 N N . ASP A 1 71 ? -12.291 -5.929 25.446 1.00 92.25 71 ASP A N 1
ATOM 572 C CA . ASP A 1 71 ? -13.667 -6.014 24.956 1.00 92.25 71 ASP A CA 1
ATOM 573 C C . ASP A 1 71 ? -13.817 -5.292 23.611 1.00 92.25 71 ASP A C 1
ATOM 575 O O . ASP A 1 71 ? -14.379 -5.842 22.663 1.00 92.25 71 ASP A O 1
ATOM 579 N N . LEU A 1 72 ? -13.258 -4.084 23.490 1.00 95.31 72 LEU A N 1
ATOM 580 C CA . LEU A 1 72 ? -13.296 -3.305 22.251 1.00 95.31 72 LEU A CA 1
ATOM 581 C C . LEU A 1 72 ? -12.544 -4.001 21.113 1.00 95.31 72 LEU A C 1
ATOM 583 O O . LEU A 1 72 ? -13.072 -4.089 20.007 1.00 95.31 72 LEU A O 1
ATOM 587 N N . LEU A 1 73 ? -11.360 -4.550 21.382 1.00 95.56 73 LEU A N 1
ATOM 588 C CA . LEU A 1 73 ? -10.587 -5.300 20.394 1.00 95.56 73 LEU A CA 1
ATOM 589 C C . LEU A 1 73 ? -11.341 -6.551 19.918 1.00 95.56 73 LEU A C 1
ATOM 591 O O . LEU A 1 73 ? -11.423 -6.794 18.717 1.00 95.56 73 LEU A O 1
ATOM 595 N N . THR A 1 74 ? -11.996 -7.299 20.816 1.00 94.75 74 THR A N 1
ATOM 596 C CA . THR A 1 74 ? -12.818 -8.452 20.394 1.00 94.75 74 THR A CA 1
ATOM 597 C C . THR A 1 74 ? -14.004 -8.050 19.514 1.00 94.75 74 THR A C 1
ATOM 599 O O . THR A 1 74 ? -14.347 -8.766 18.572 1.00 94.75 74 THR A O 1
ATOM 602 N N . GLN A 1 75 ? -14.608 -6.882 19.757 1.00 95.00 75 GLN A N 1
ATOM 603 C CA . GLN A 1 75 ? -15.721 -6.374 18.950 1.00 95.00 75 GLN A CA 1
ATOM 604 C C . GLN A 1 75 ? -15.310 -5.980 17.522 1.00 95.00 75 GLN A C 1
ATOM 606 O O . GLN A 1 75 ? -16.176 -5.935 16.646 1.00 95.00 75 GLN A O 1
ATOM 611 N N . MET A 1 76 ? -14.020 -5.756 17.244 1.00 94.62 76 MET A N 1
ATOM 612 C CA . MET A 1 76 ? -13.532 -5.486 15.882 1.00 94.62 76 MET A CA 1
ATOM 613 C C . MET A 1 76 ? -13.658 -6.702 14.948 1.00 94.62 76 MET A C 1
ATOM 615 O O . MET A 1 76 ? -13.788 -6.535 13.736 1.00 94.62 76 MET A O 1
ATOM 619 N N . HIS A 1 77 ? -13.722 -7.919 15.500 1.00 93.25 77 HIS A N 1
ATOM 620 C CA . HIS A 1 77 ? -13.934 -9.163 14.741 1.00 93.25 77 HIS A CA 1
ATOM 621 C C . HIS A 1 77 ? -15.404 -9.513 14.513 1.00 93.25 77 HIS A C 1
ATOM 623 O O . HIS A 1 77 ? -15.724 -10.473 13.812 1.00 93.25 77 HIS A O 1
ATOM 629 N N . HIS A 1 78 ? -16.322 -8.759 15.114 1.00 94.56 78 HIS A N 1
ATOM 630 C CA . HIS A 1 78 ? -17.743 -9.069 15.062 1.00 94.56 78 HIS A CA 1
ATOM 631 C C . HIS A 1 78 ? -18.300 -8.905 13.640 1.00 94.56 78 HIS A C 1
ATOM 633 O O . HIS A 1 78 ? -17.983 -7.938 12.968 1.00 94.56 78 HIS A O 1
ATOM 639 N N . TYR A 1 79 ? -19.184 -9.788 13.170 1.00 93.81 79 TYR A N 1
ATOM 640 C CA . TYR A 1 79 ? -19.695 -9.741 11.787 1.00 93.81 79 TYR A CA 1
ATOM 641 C C . TYR A 1 79 ? -20.444 -8.441 11.430 1.00 93.81 79 TYR A C 1
ATOM 643 O O . TYR A 1 79 ? -20.476 -8.051 10.267 1.00 93.81 79 TYR A O 1
ATOM 651 N N . SER A 1 80 ? -21.066 -7.783 12.416 1.00 97.06 80 SER A N 1
ATOM 652 C CA . SER A 1 80 ? -21.818 -6.537 12.211 1.00 97.06 80 SER A CA 1
ATOM 653 C C . SER A 1 80 ? -20.887 -5.324 12.074 1.00 97.06 80 SER A C 1
ATOM 655 O O . SER A 1 80 ? -20.177 -5.009 13.036 1.00 97.06 80 SER A O 1
ATOM 657 N N . PRO A 1 81 ? -20.949 -4.570 10.960 1.00 96.56 81 PRO A N 1
ATOM 658 C CA . PRO A 1 81 ? -20.104 -3.394 10.759 1.00 96.56 81 PRO A CA 1
ATOM 659 C C . PRO A 1 81 ? -20.392 -2.269 11.751 1.00 96.56 81 PRO A C 1
ATOM 661 O O . PRO A 1 81 ? -19.479 -1.543 12.136 1.00 96.56 81 PRO A O 1
ATOM 664 N N . GLY A 1 82 ? -21.639 -2.146 12.219 1.00 97.56 82 GLY A N 1
ATOM 665 C CA . GLY A 1 82 ? -22.000 -1.168 13.246 1.00 97.56 82 GLY A CA 1
ATOM 666 C C . GLY A 1 82 ? -21.257 -1.418 14.559 1.00 97.56 82 GLY A C 1
ATOM 667 O O . GLY A 1 82 ? -20.733 -0.483 15.158 1.00 97.56 82 GLY A O 1
ATOM 668 N N . VAL A 1 83 ? -21.131 -2.690 14.958 1.00 96.75 83 VAL A N 1
ATOM 669 C CA . VAL A 1 83 ? -20.394 -3.082 16.170 1.00 96.75 83 VAL A CA 1
ATOM 670 C C . VAL A 1 83 ? -18.905 -2.771 16.016 1.00 96.75 83 VAL A C 1
ATOM 672 O O . VAL A 1 83 ? -18.338 -2.127 16.898 1.00 96.75 83 VAL A O 1
ATOM 675 N N . LYS A 1 84 ? -18.297 -3.125 14.875 1.00 97.31 84 LYS A N 1
ATOM 676 C CA . LYS A 1 84 ? -16.887 -2.805 14.585 1.00 97.31 84 LYS A CA 1
ATOM 677 C C . LYS A 1 84 ? -16.615 -1.301 14.614 1.00 97.31 84 LYS A C 1
ATOM 679 O O . LYS A 1 84 ? -15.655 -0.848 15.232 1.00 97.31 84 LYS A O 1
ATOM 684 N N . LEU A 1 85 ? -17.481 -0.513 13.975 1.00 97.38 85 LEU A N 1
ATOM 685 C CA . LEU A 1 85 ? -17.374 0.945 13.932 1.00 97.38 85 LEU A CA 1
ATOM 686 C C . LEU A 1 85 ? -17.461 1.558 15.335 1.00 97.38 85 LEU A C 1
ATOM 688 O O . LEU A 1 85 ? -16.653 2.418 15.693 1.00 97.38 85 LEU A O 1
ATOM 692 N N . SER A 1 86 ? -18.425 1.111 16.143 1.00 96.31 86 SER A N 1
ATOM 693 C CA . SER A 1 86 ? -18.543 1.561 17.530 1.00 96.31 86 SER A CA 1
ATOM 694 C C . SER A 1 86 ? -17.345 1.133 18.380 1.00 96.31 86 SER A C 1
ATOM 696 O O . SER A 1 86 ? -16.964 1.874 19.281 1.00 96.31 86 SER A O 1
ATOM 698 N N . ALA A 1 87 ? -16.733 -0.019 18.097 1.00 97.19 87 ALA A N 1
ATOM 699 C CA . ALA A 1 87 ? -15.531 -0.479 18.786 1.00 97.19 87 ALA A CA 1
ATOM 700 C C . ALA A 1 87 ? -14.304 0.388 18.463 1.00 97.19 87 ALA A C 1
ATOM 702 O O . ALA A 1 87 ? -13.615 0.829 19.377 1.00 97.19 87 ALA A O 1
ATOM 703 N N . LEU A 1 88 ? -14.068 0.705 17.184 1.00 97.50 88 LEU A N 1
ATOM 704 C CA . LEU A 1 88 ? -12.972 1.587 16.751 1.00 97.50 88 LEU A CA 1
ATOM 705 C C . LEU A 1 88 ? -13.107 2.999 17.326 1.00 97.50 88 LEU A C 1
ATOM 707 O O . LEU A 1 88 ? -12.131 3.581 17.798 1.00 97.50 88 LEU A O 1
ATOM 711 N N . THR A 1 89 ? -14.329 3.535 17.309 1.00 96.44 89 THR A N 1
ATOM 712 C CA . THR A 1 89 ? -14.622 4.866 17.854 1.00 96.44 89 THR A CA 1
ATOM 713 C C . THR A 1 89 ? -14.475 4.866 19.376 1.00 96.44 89 THR A C 1
ATOM 715 O O . THR A 1 89 ? -13.758 5.694 19.926 1.00 96.44 89 THR A O 1
ATOM 718 N N . GLY A 1 90 ? -15.047 3.863 20.048 1.00 95.88 90 GLY A N 1
ATOM 719 C CA . GLY A 1 90 ? -14.927 3.693 21.493 1.00 95.88 90 GLY A CA 1
ATOM 720 C C . GLY A 1 90 ? -13.490 3.459 21.964 1.00 95.88 90 GLY A C 1
ATOM 721 O O . GLY A 1 90 ? -13.153 3.882 23.066 1.00 95.88 90 GLY A O 1
ATOM 722 N N . LEU A 1 91 ? -12.638 2.821 21.150 1.00 96.56 91 LEU A N 1
ATOM 723 C CA . LEU A 1 91 ? -11.210 2.673 21.441 1.00 96.56 91 LEU A CA 1
ATOM 724 C C . LEU A 1 91 ? -10.486 4.014 21.336 1.00 96.56 91 LEU A C 1
ATOM 726 O O . LEU A 1 91 ? -9.715 4.354 22.228 1.00 96.56 91 LEU A O 1
ATOM 730 N N . LYS A 1 92 ? -10.766 4.806 20.295 1.00 95.62 92 LYS A N 1
ATOM 731 C CA . LYS A 1 92 ? -10.224 6.166 20.177 1.00 95.62 92 LYS A CA 1
ATOM 732 C C . LYS A 1 92 ? -10.596 7.029 21.388 1.00 95.62 92 LYS A C 1
ATOM 734 O O . LYS A 1 92 ? -9.731 7.715 21.934 1.00 95.62 92 LYS A O 1
ATOM 739 N N . ASP A 1 93 ? -11.854 6.974 21.819 1.00 94.81 93 ASP A N 1
ATOM 740 C CA . ASP A 1 93 ? -12.348 7.746 22.962 1.00 94.81 93 ASP A CA 1
ATOM 741 C C . ASP A 1 93 ? -11.671 7.310 24.269 1.00 94.81 93 ASP A C 1
ATOM 743 O O . ASP A 1 93 ? -11.213 8.155 25.039 1.00 94.81 93 ASP A O 1
ATOM 747 N N . LEU A 1 94 ? -11.527 5.996 24.487 1.00 94.69 94 LEU A N 1
ATOM 748 C CA . LEU A 1 94 ? -10.844 5.437 25.658 1.00 94.69 94 LEU A CA 1
ATOM 749 C C . LEU A 1 94 ? -9.384 5.897 25.731 1.00 94.69 94 LEU A C 1
ATOM 751 O O . LEU A 1 94 ? -8.937 6.377 26.770 1.00 94.69 94 LEU A O 1
ATOM 755 N N . LEU A 1 95 ? -8.652 5.800 24.620 1.00 94.62 95 LEU A N 1
ATOM 756 C CA . LEU A 1 95 ? -7.247 6.211 24.546 1.00 94.62 95 LEU A CA 1
ATOM 757 C C . LEU A 1 95 ? -7.066 7.732 24.665 1.00 94.62 95 LEU A C 1
ATOM 759 O O . LEU A 1 95 ? -6.004 8.194 25.071 1.00 94.62 95 LEU A O 1
ATOM 763 N N . SER A 1 96 ? -8.096 8.516 24.332 1.00 93.94 96 SER A N 1
ATOM 764 C CA . SER A 1 96 ? -8.090 9.970 24.536 1.00 93.94 96 SER A CA 1
ATOM 765 C C . SER A 1 96 ? -8.213 10.348 26.013 1.00 93.94 96 SER A C 1
ATOM 767 O O . SER A 1 96 ? -7.661 11.363 26.426 1.00 93.94 96 SER A O 1
ATOM 769 N N . GLN A 1 97 ? -8.919 9.537 26.805 1.00 92.50 97 GLN A N 1
ATOM 770 C CA . GLN A 1 97 ? -9.116 9.762 28.241 1.00 92.50 97 GLN A CA 1
ATOM 771 C C . GLN A 1 97 ? -7.985 9.158 29.081 1.00 92.50 97 GLN A C 1
ATOM 773 O O . GLN A 1 97 ? -7.610 9.711 30.113 1.00 92.50 97 GLN A O 1
ATOM 778 N N . HIS A 1 98 ? -7.420 8.038 28.629 1.00 90.50 98 HIS A N 1
ATOM 779 C CA . HIS A 1 98 ? -6.429 7.269 29.374 1.00 90.50 98 HIS A CA 1
ATOM 780 C C . HIS A 1 98 ? -5.216 6.934 28.499 1.00 90.50 98 HIS A C 1
ATOM 782 O O . HIS A 1 98 ? -5.098 5.830 27.971 1.00 90.50 98 HIS A O 1
ATOM 788 N N . ALA A 1 99 ? -4.287 7.884 28.366 1.00 89.19 99 ALA A N 1
ATOM 789 C CA . ALA A 1 99 ? -3.106 7.724 27.513 1.00 89.19 99 ALA A CA 1
ATOM 790 C C . ALA A 1 99 ? -2.204 6.541 27.926 1.00 89.19 99 ALA A C 1
ATOM 792 O O . ALA A 1 99 ? -1.704 5.835 27.057 1.00 89.19 99 ALA A O 1
ATOM 793 N N . SER A 1 100 ? -2.068 6.253 29.227 1.00 89.00 100 SER A N 1
ATOM 794 C CA . SER A 1 100 ? -1.241 5.146 29.753 1.00 89.00 100 SER A CA 1
ATOM 795 C C . SER A 1 100 ? -1.683 3.752 29.285 1.00 89.00 100 SER A C 1
ATOM 797 O O . SER A 1 100 ? -0.904 2.795 29.275 1.00 89.00 100 SER A O 1
ATOM 799 N N . VAL A 1 101 ? -2.943 3.623 28.869 1.00 91.00 101 VAL A N 1
ATOM 800 C CA . VAL A 1 101 ? -3.494 2.380 28.326 1.00 91.00 101 VAL A CA 1
ATOM 801 C C . VAL A 1 101 ? -2.862 2.045 26.976 1.00 91.00 101 VAL A C 1
ATOM 803 O O . VAL A 1 101 ? -2.702 0.866 26.653 1.00 91.00 101 VAL A O 1
ATOM 806 N N . LEU A 1 102 ? -2.477 3.066 26.202 1.00 91.88 102 LEU A N 1
ATOM 807 C CA . LEU A 1 102 ? -1.847 2.887 24.899 1.00 91.88 102 LEU A CA 1
ATOM 808 C C . LEU A 1 102 ? -0.525 2.134 25.031 1.00 91.88 102 LEU A C 1
ATOM 810 O O . LEU A 1 102 ? -0.350 1.121 24.362 1.00 91.88 102 LEU A O 1
ATOM 814 N N . ASP A 1 103 ? 0.355 2.577 25.929 1.00 89.19 103 ASP A N 1
ATOM 815 C CA . ASP A 1 103 ? 1.677 1.970 26.123 1.00 89.19 103 ASP A CA 1
ATOM 816 C C . ASP A 1 103 ? 1.568 0.509 26.578 1.00 89.19 103 ASP A C 1
ATOM 818 O O . ASP A 1 103 ? 2.306 -0.359 26.115 1.00 89.19 103 ASP A O 1
ATOM 822 N N . THR A 1 104 ? 0.578 0.216 27.425 1.00 91.81 104 THR A N 1
ATOM 823 C CA . THR A 1 104 ? 0.345 -1.133 27.961 1.00 91.81 104 THR A CA 1
ATOM 824 C C . THR A 1 104 ? -0.168 -2.106 26.893 1.00 91.81 104 THR A C 1
ATOM 826 O O . THR A 1 104 ? 0.165 -3.291 26.910 1.00 91.81 104 THR A O 1
ATOM 829 N N . HIS A 1 105 ? -0.987 -1.626 25.951 1.00 93.69 105 HIS A N 1
ATOM 830 C CA . HIS A 1 105 ? -1.699 -2.466 24.981 1.00 93.69 105 HIS A CA 1
ATOM 831 C C . HIS A 1 105 ? -1.297 -2.227 23.520 1.00 93.69 105 HIS A C 1
ATOM 833 O O . HIS A 1 105 ? -1.978 -2.721 22.615 1.00 93.69 105 HIS A O 1
ATOM 839 N N . LEU A 1 106 ? -0.190 -1.521 23.269 1.00 94.31 106 LEU A N 1
ATOM 840 C CA . LEU A 1 106 ? 0.215 -1.071 21.935 1.00 94.31 106 LEU A CA 1
ATOM 841 C C . LEU A 1 106 ? 0.260 -2.212 20.911 1.00 94.31 106 LEU A C 1
ATOM 843 O O . LEU A 1 106 ? -0.337 -2.101 19.843 1.00 94.31 106 LEU A O 1
ATOM 847 N N . SER A 1 107 ? 0.902 -3.329 21.265 1.00 94.94 107 SER A N 1
ATOM 848 C CA . SER A 1 107 ? 1.016 -4.518 20.406 1.00 94.94 107 SER A CA 1
ATOM 849 C C . SER A 1 107 ? -0.353 -5.028 19.940 1.00 94.94 107 SER A C 1
ATOM 851 O O . SER A 1 107 ? -0.604 -5.171 18.742 1.00 94.94 107 SER A O 1
ATOM 853 N N . SER A 1 108 ? -1.275 -5.232 20.888 1.00 95.62 108 SER A N 1
ATOM 854 C CA . SER A 1 108 ? -2.627 -5.708 20.589 1.00 95.62 108 SER A CA 1
ATOM 855 C C . SER A 1 108 ? -3.436 -4.687 19.791 1.00 95.62 108 SER A C 1
ATOM 857 O O . SER A 1 108 ? -4.089 -5.055 18.824 1.00 95.62 108 SER A O 1
ATOM 859 N N . ILE A 1 109 ? -3.352 -3.398 20.129 1.00 96.38 109 ILE A N 1
ATOM 860 C CA . ILE A 1 109 ? -4.075 -2.340 19.412 1.00 96.38 109 ILE A CA 1
ATOM 861 C C . ILE A 1 109 ? -3.598 -2.277 17.957 1.00 96.38 109 ILE A C 1
ATOM 863 O O . ILE A 1 109 ? -4.422 -2.301 17.047 1.00 96.38 109 ILE A O 1
ATOM 867 N N . LEU A 1 110 ? -2.284 -2.238 17.715 1.00 95.75 110 LEU A N 1
ATOM 868 C CA . LEU A 1 110 ? -1.734 -2.154 16.361 1.00 95.75 110 LEU A CA 1
ATOM 869 C C . LEU A 1 110 ? -2.070 -3.385 15.518 1.00 95.75 110 LEU A C 1
ATOM 871 O O . LEU A 1 110 ? -2.410 -3.231 14.346 1.00 95.75 110 LEU A O 1
ATOM 875 N N . SER A 1 111 ? -2.007 -4.583 16.105 1.00 95.31 111 SER A N 1
ATOM 876 C CA . SER A 1 111 ? -2.366 -5.827 15.417 1.00 95.31 111 SER A CA 1
ATOM 877 C C . SER A 1 111 ? -3.810 -5.804 14.923 1.00 95.31 111 SER A C 1
ATOM 879 O O . SER A 1 111 ? -4.079 -6.071 13.752 1.00 95.31 111 SER A O 1
ATOM 881 N N . GLU A 1 112 ? -4.738 -5.425 15.798 1.00 96.00 112 GLU A N 1
ATOM 882 C CA . GLU A 1 112 ? -6.162 -5.432 15.476 1.00 96.00 112 GLU A CA 1
ATOM 883 C C . GLU A 1 112 ? -6.550 -4.304 14.519 1.00 96.00 112 GLU A C 1
ATOM 885 O O . GLU A 1 112 ? -7.267 -4.525 13.544 1.00 96.00 112 GLU A O 1
ATOM 890 N N . VAL A 1 113 ? -6.016 -3.098 14.724 1.00 96.50 113 VAL A N 1
ATOM 891 C CA . VAL A 1 113 ? -6.280 -1.961 13.832 1.00 96.50 113 VAL A CA 1
ATOM 892 C C . VAL A 1 113 ? -5.726 -2.219 12.429 1.00 96.50 113 VAL A C 1
ATOM 894 O O . VAL A 1 113 ? -6.396 -1.896 11.446 1.00 96.50 113 VAL A O 1
ATOM 897 N N . ALA A 1 114 ? -4.547 -2.839 12.310 1.00 96.75 114 ALA A N 1
ATOM 898 C CA . ALA A 1 114 ? -3.961 -3.175 11.014 1.00 96.75 114 ALA A CA 1
ATOM 899 C C . ALA A 1 114 ? -4.795 -4.214 10.244 1.00 96.75 114 ALA A C 1
ATOM 901 O O . ALA A 1 114 ? -4.968 -4.085 9.029 1.00 96.75 114 ALA A O 1
ATOM 902 N N . ALA A 1 115 ? -5.381 -5.201 10.930 1.00 95.94 115 ALA A N 1
ATOM 903 C CA . ALA A 1 115 ? -6.260 -6.188 10.299 1.00 95.94 115 ALA A CA 1
ATOM 904 C C . ALA A 1 115 ? -7.488 -5.538 9.627 1.00 95.94 115 ALA A C 1
ATOM 906 O O . ALA A 1 115 ? -7.898 -5.943 8.532 1.00 95.94 115 ALA A O 1
ATOM 907 N N . VAL A 1 116 ? -8.017 -4.466 10.226 1.00 97.19 116 VAL A N 1
ATOM 908 C CA . VAL A 1 116 ? -9.191 -3.725 9.736 1.00 97.19 116 VAL A CA 1
ATOM 909 C C . VAL A 1 116 ? -8.914 -2.940 8.441 1.00 97.19 116 VAL A C 1
ATOM 911 O O . VAL A 1 116 ? -9.856 -2.564 7.743 1.00 97.19 116 VAL A O 1
ATOM 914 N N . PHE A 1 117 ? -7.657 -2.750 8.018 1.00 97.44 117 PHE A N 1
ATOM 915 C CA . PHE A 1 117 ? -7.347 -2.081 6.739 1.00 97.44 117 PHE A CA 1
ATOM 916 C C . PHE A 1 117 ? -7.983 -2.774 5.525 1.00 97.44 117 PHE A C 1
ATOM 918 O O . PHE A 1 117 ? -8.271 -2.126 4.521 1.00 97.44 117 PHE A O 1
ATOM 925 N N . THR A 1 118 ? -8.238 -4.080 5.633 1.00 97.12 118 THR A N 1
ATOM 926 C CA . THR A 1 118 ? -8.871 -4.899 4.585 1.00 97.12 118 THR A CA 1
ATOM 927 C C . THR A 1 118 ? -10.348 -5.198 4.852 1.00 97.12 118 THR A C 1
ATOM 929 O O . THR A 1 118 ? -10.934 -6.063 4.201 1.00 97.12 118 THR A O 1
ATOM 932 N N . ASP A 1 119 ? -10.975 -4.491 5.799 1.00 97.44 119 ASP A N 1
ATOM 933 C CA . ASP A 1 119 ? -12.381 -4.709 6.130 1.00 97.44 119 ASP A CA 1
ATOM 934 C C . ASP A 1 119 ? -13.292 -4.437 4.924 1.00 97.44 119 ASP A C 1
ATOM 936 O O . ASP A 1 119 ? -13.045 -3.545 4.108 1.00 97.44 119 ASP A O 1
ATOM 940 N N . LYS A 1 120 ? -14.368 -5.215 4.801 1.00 96.00 120 LYS A N 1
ATOM 941 C CA . LYS A 1 120 ? -15.302 -5.126 3.674 1.00 96.00 120 LYS A CA 1
ATOM 942 C C . LYS A 1 120 ? -16.057 -3.798 3.689 1.00 96.00 120 LYS A C 1
ATOM 944 O O . LYS A 1 120 ? -16.311 -3.228 2.625 1.00 96.00 120 LYS A O 1
ATOM 949 N N . ASP A 1 121 ? -16.356 -3.276 4.875 1.00 97.62 121 ASP A N 1
ATOM 950 C CA . ASP A 1 121 ? -17.200 -2.106 5.059 1.00 97.62 121 ASP A CA 1
ATOM 951 C C . ASP A 1 121 ? -16.389 -0.793 5.010 1.00 97.62 121 ASP A C 1
ATOM 953 O O . ASP A 1 121 ? -15.553 -0.537 5.883 1.00 97.62 121 ASP A O 1
ATOM 957 N N . PRO A 1 122 ? -16.656 0.108 4.038 1.00 96.44 122 PRO A N 1
ATOM 958 C CA . PRO A 1 122 ? -15.988 1.409 3.946 1.00 96.44 122 PRO A CA 1
ATOM 959 C C . PRO A 1 122 ? -16.010 2.270 5.223 1.00 96.44 122 PRO A C 1
ATOM 961 O O . PRO A 1 122 ? -14.965 2.835 5.554 1.00 96.44 122 PRO A O 1
ATOM 964 N N . PRO A 1 123 ? -17.127 2.398 5.976 1.00 97.75 123 PRO A N 1
ATOM 965 C CA . PRO A 1 123 ? -17.122 3.216 7.190 1.00 97.75 123 PRO A CA 1
ATOM 966 C C . PRO A 1 123 ? -16.220 2.638 8.290 1.00 97.75 123 PRO A C 1
ATOM 968 O O . PRO A 1 123 ? -15.636 3.403 9.054 1.00 97.75 123 PRO A O 1
ATOM 971 N N . VAL A 1 124 ? -16.062 1.310 8.348 1.00 98.12 124 VAL A N 1
ATOM 972 C CA . VAL A 1 124 ? -15.180 0.639 9.313 1.00 98.12 124 VAL A CA 1
ATOM 973 C C . VAL A 1 124 ? -13.717 0.934 8.971 1.00 98.12 124 VAL A C 1
ATOM 975 O O . VAL A 1 124 ? -12.966 1.380 9.839 1.00 98.12 124 VAL A O 1
ATOM 978 N N . ARG A 1 125 ? -13.328 0.813 7.692 1.00 97.94 125 ARG A N 1
ATOM 979 C CA . ARG A 1 125 ? -11.982 1.205 7.233 1.00 97.94 125 ARG A CA 1
ATOM 980 C C . ARG A 1 125 ? -11.686 2.681 7.490 1.00 97.94 125 ARG A C 1
ATOM 982 O O . ARG A 1 125 ? -10.614 3.019 7.985 1.00 97.94 125 ARG A O 1
ATOM 989 N N . ALA A 1 126 ? -12.646 3.565 7.216 1.00 97.94 126 ALA A N 1
ATOM 990 C CA . ALA A 1 126 ? -12.502 4.995 7.480 1.00 97.94 126 ALA A CA 1
ATOM 991 C C . ALA A 1 126 ? -12.285 5.291 8.976 1.00 97.94 126 ALA A C 1
ATOM 993 O O . ALA A 1 126 ? -11.477 6.153 9.322 1.00 97.94 126 ALA A O 1
ATOM 994 N N . ALA A 1 127 ? -12.968 4.572 9.870 1.00 98.06 127 ALA A N 1
ATOM 995 C CA . ALA A 1 127 ? -12.747 4.688 11.309 1.00 98.06 127 ALA A CA 1
ATOM 996 C C . ALA A 1 127 ? -11.365 4.170 11.736 1.00 98.06 127 ALA A C 1
ATOM 998 O O . ALA A 1 127 ? -10.714 4.819 12.553 1.00 98.06 127 ALA A O 1
ATOM 999 N N . ALA A 1 128 ? -10.878 3.075 11.142 1.00 98.00 128 ALA A N 1
ATOM 1000 C CA . ALA A 1 128 ? -9.524 2.577 11.385 1.00 98.00 128 ALA A CA 1
ATOM 1001 C C . ALA A 1 128 ? -8.448 3.580 10.941 1.00 98.00 128 ALA A C 1
ATOM 1003 O O . ALA A 1 128 ? -7.510 3.835 11.691 1.00 98.00 128 ALA A O 1
ATOM 1004 N N . ILE A 1 129 ? -8.618 4.230 9.783 1.00 98.25 129 ILE A N 1
ATOM 1005 C CA . ILE A 1 129 ? -7.716 5.301 9.322 1.00 98.25 129 ILE A CA 1
ATOM 1006 C C . ILE A 1 129 ? -7.723 6.480 10.303 1.00 98.25 129 ILE A C 1
ATOM 1008 O O . ILE A 1 129 ? -6.664 6.969 10.682 1.00 98.25 129 ILE A O 1
ATOM 1012 N N . ARG A 1 130 ? -8.901 6.915 10.770 1.00 98.06 130 ARG A N 1
ATOM 1013 C CA . ARG A 1 130 ? -9.019 8.000 11.764 1.00 98.06 130 ARG A CA 1
ATOM 1014 C C . ARG A 1 130 ? -8.386 7.650 13.108 1.00 98.06 130 ARG A C 1
ATOM 1016 O O . ARG A 1 130 ? -7.903 8.545 13.802 1.00 98.06 130 ARG A O 1
ATOM 1023 N N . LEU A 1 131 ? -8.441 6.381 13.506 1.00 97.62 131 LEU A N 1
ATOM 1024 C CA . LEU A 1 131 ? -7.759 5.898 14.699 1.00 97.62 131 LEU A CA 1
ATOM 1025 C C . LEU A 1 131 ? -6.243 5.879 14.474 1.00 97.62 131 LEU A C 1
ATOM 1027 O O . LEU A 1 131 ? -5.513 6.381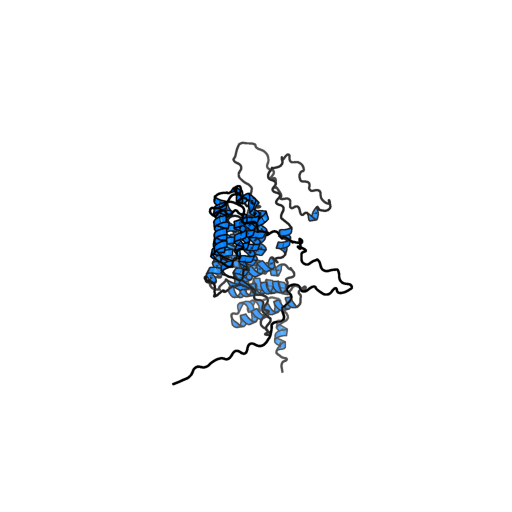 15.318 1.00 97.62 131 LEU A O 1
ATOM 1031 N N . LEU A 1 132 ? -5.766 5.411 13.319 1.00 97.50 132 LEU A N 1
ATOM 1032 C CA . LEU A 1 132 ? -4.344 5.449 12.978 1.00 97.50 132 LEU A CA 1
ATOM 1033 C C . LEU A 1 132 ? -3.794 6.886 12.958 1.00 97.50 132 LEU A C 1
ATOM 1035 O O . LEU A 1 132 ? -2.742 7.131 13.532 1.00 97.50 132 LEU A O 1
ATOM 1039 N N . GLN A 1 133 ? -4.536 7.845 12.395 1.00 97.62 133 GLN A N 1
ATOM 1040 C CA . GLN A 1 133 ? -4.209 9.282 12.440 1.00 97.62 133 GLN A CA 1
ATOM 1041 C C . GLN A 1 133 ? -4.130 9.831 13.869 1.00 97.62 133 GLN A C 1
ATOM 1043 O O . GLN A 1 133 ? -3.358 10.736 14.155 1.00 97.62 133 GLN A O 1
ATOM 1048 N N . PHE A 1 134 ? -4.942 9.298 14.783 1.00 97.12 134 PHE A N 1
ATOM 1049 C CA . PHE A 1 134 ? -4.896 9.677 16.192 1.00 97.12 134 PHE A CA 1
ATOM 1050 C C . PHE A 1 134 ? -3.683 9.072 16.917 1.00 97.12 134 PHE A C 1
ATOM 1052 O O . PHE A 1 134 ? -3.091 9.742 17.768 1.00 97.12 134 PHE A O 1
ATOM 1059 N N . LEU A 1 135 ? -3.326 7.828 16.579 1.00 96.31 135 LEU A N 1
ATOM 1060 C CA . LEU A 1 135 ? -2.213 7.080 17.169 1.00 96.31 135 LEU A CA 1
ATOM 1061 C C . LEU A 1 135 ? -0.845 7.554 16.666 1.00 96.31 135 LEU A C 1
ATOM 1063 O O . LEU A 1 135 ? 0.078 7.646 17.467 1.00 96.31 135 LEU A O 1
ATOM 1067 N N . GLY A 1 136 ? -0.728 7.888 15.378 1.00 94.38 136 GLY A N 1
ATOM 1068 C CA . GLY A 1 136 ? 0.514 8.306 14.718 1.00 94.38 136 GLY A CA 1
ATOM 1069 C C . GLY A 1 136 ? 1.355 9.315 15.512 1.00 94.38 136 GLY A C 1
ATOM 1070 O O . GLY A 1 136 ? 2.481 8.998 15.883 1.00 94.38 136 GLY A O 1
ATOM 1071 N N . PRO A 1 137 ? 0.816 10.492 15.880 1.00 95.69 137 PRO A N 1
ATOM 1072 C CA . PRO A 1 137 ? 1.571 11.489 16.643 1.00 95.69 137 PRO A CA 1
ATOM 1073 C C . PRO A 1 137 ? 1.769 11.132 18.128 1.00 95.69 137 PRO A C 1
ATOM 1075 O O . PRO A 1 137 ? 2.477 11.846 18.831 1.00 95.69 137 PRO A O 1
ATOM 1078 N N . ARG A 1 138 ? 1.122 10.076 18.642 1.00 94.94 138 ARG A N 1
ATOM 1079 C CA . ARG A 1 138 ? 1.177 9.663 20.060 1.00 94.94 138 ARG A CA 1
ATOM 1080 C C . ARG A 1 138 ? 2.133 8.507 20.321 1.00 94.94 138 ARG A C 1
ATOM 1082 O O . ARG A 1 138 ? 2.517 8.299 21.465 1.00 94.94 138 ARG A O 1
ATOM 1089 N N . VAL A 1 139 ? 2.490 7.746 19.290 1.00 94.62 139 VAL A N 1
ATOM 1090 C CA . VAL A 1 139 ? 3.390 6.599 19.410 1.00 94.62 139 VAL A CA 1
ATOM 1091 C C . VAL A 1 139 ? 4.716 6.961 18.765 1.00 94.62 139 VAL A C 1
ATOM 1093 O O . VAL A 1 139 ? 4.781 7.172 17.554 1.00 94.62 139 VAL A O 1
ATOM 1096 N N . ALA A 1 140 ? 5.768 7.006 19.579 1.00 92.88 140 ALA A N 1
ATOM 1097 C CA . ALA A 1 140 ? 7.117 7.284 19.111 1.00 92.88 140 ALA A CA 1
ATOM 1098 C C . ALA A 1 140 ? 7.599 6.202 18.114 1.00 92.88 140 ALA A C 1
ATOM 1100 O O . ALA A 1 140 ? 7.220 5.028 18.260 1.00 92.88 140 ALA A O 1
ATOM 1101 N N . PRO A 1 141 ? 8.425 6.554 17.108 1.00 91.81 141 PRO A N 1
ATOM 1102 C CA . PRO A 1 141 ? 8.929 5.605 16.114 1.00 91.81 141 PRO A CA 1
ATOM 1103 C C . PRO A 1 141 ? 9.582 4.357 16.728 1.00 91.81 141 PRO A C 1
ATOM 1105 O O . PRO A 1 141 ? 9.418 3.250 16.218 1.00 91.81 141 PRO A O 1
ATOM 1108 N N . GLU A 1 142 ? 10.264 4.506 17.862 1.00 92.88 142 GLU A N 1
ATOM 1109 C CA . GLU A 1 142 ? 10.963 3.434 18.574 1.00 92.88 142 GLU A CA 1
ATOM 1110 C C . GLU A 1 142 ? 9.990 2.388 19.135 1.00 92.88 142 GLU A C 1
ATOM 1112 O O . GLU A 1 142 ? 10.287 1.194 19.131 1.00 92.88 142 GLU A O 1
ATOM 1117 N N . HIS A 1 143 ? 8.808 2.822 19.581 1.00 92.38 143 HIS A N 1
ATOM 1118 C CA . HIS A 1 143 ? 7.798 1.947 20.179 1.00 92.38 143 HIS A CA 1
ATOM 1119 C C . HIS A 1 143 ? 6.987 1.185 19.127 1.00 92.38 143 HIS A C 1
ATOM 1121 O O . HIS A 1 143 ? 6.599 0.039 19.357 1.00 92.38 143 HIS A O 1
ATOM 1127 N N . ILE A 1 144 ? 6.741 1.788 17.958 1.00 93.94 144 ILE A N 1
ATOM 1128 C CA . ILE A 1 144 ? 6.040 1.110 16.859 1.00 93.94 144 ILE A CA 1
ATOM 1129 C C . ILE A 1 144 ? 6.969 0.198 16.047 1.00 93.94 144 ILE A C 1
ATOM 1131 O O . ILE A 1 144 ? 6.494 -0.781 15.469 1.00 93.94 144 ILE A O 1
ATOM 1135 N N . ALA A 1 145 ? 8.280 0.471 16.010 1.00 92.56 145 ALA A N 1
ATOM 1136 C CA . ALA A 1 145 ? 9.249 -0.245 15.175 1.00 92.56 145 ALA A CA 1
ATOM 1137 C C . ALA A 1 145 ? 9.172 -1.788 15.257 1.00 92.56 145 ALA A C 1
ATOM 1139 O O . ALA A 1 145 ? 9.181 -2.419 14.195 1.00 92.56 145 ALA A O 1
ATOM 1140 N N . PRO A 1 146 ? 9.018 -2.431 16.437 1.00 92.56 146 PRO A N 1
ATOM 1141 C CA . PRO A 1 146 ? 8.897 -3.891 16.531 1.00 92.56 146 PRO A CA 1
ATOM 1142 C C . PRO A 1 146 ? 7.644 -4.458 15.846 1.00 92.56 146 PRO A C 1
ATOM 1144 O O . PRO A 1 146 ? 7.657 -5.587 15.358 1.00 92.56 146 PRO A O 1
ATOM 1147 N N . PHE A 1 147 ? 6.567 -3.671 15.785 1.00 92.12 147 PHE A N 1
ATOM 1148 C CA . PHE A 1 147 ? 5.264 -4.060 15.232 1.00 92.12 147 PHE A CA 1
ATOM 1149 C C . PHE A 1 147 ? 5.047 -3.541 13.810 1.00 92.12 147 PHE A C 1
ATOM 1151 O O . PHE A 1 147 ? 4.173 -4.027 13.092 1.00 92.12 147 PHE A O 1
ATOM 1158 N N . PHE A 1 148 ? 5.865 -2.585 13.366 1.00 92.31 148 PHE A N 1
ATOM 1159 C CA . PHE A 1 148 ? 5.818 -2.033 12.019 1.00 92.31 148 PHE A CA 1
ATOM 1160 C C . PHE A 1 148 ? 5.857 -3.116 10.930 1.00 92.31 148 PHE A C 1
ATOM 1162 O O . PHE A 1 148 ? 5.145 -2.983 9.928 1.00 92.31 148 PHE A O 1
ATOM 1169 N N . PRO A 1 149 ? 6.576 -4.245 11.124 1.00 91.75 149 PRO A N 1
ATOM 1170 C CA . PRO A 1 149 ? 6.476 -5.379 10.238 1.00 91.75 149 PRO A CA 1
ATOM 1171 C C . PRO A 1 149 ? 5.078 -5.885 9.908 1.00 91.75 149 PRO A C 1
ATOM 1173 O O . PRO A 1 149 ? 4.797 -6.177 8.741 1.00 91.75 149 PRO A O 1
ATOM 1176 N N . LEU A 1 150 ? 4.230 -5.971 10.925 1.00 93.25 150 LEU A N 1
ATOM 1177 C CA . LEU A 1 150 ? 2.850 -6.418 10.827 1.00 93.25 150 LEU A CA 1
ATOM 1178 C C . LEU A 1 150 ? 2.000 -5.365 10.109 1.00 93.25 150 LEU A C 1
ATOM 1180 O O . LEU A 1 150 ? 1.315 -5.675 9.135 1.00 93.25 150 LEU A O 1
ATOM 1184 N N . VAL A 1 151 ? 2.119 -4.102 10.529 1.00 94.94 151 VAL A N 1
ATOM 1185 C CA . VAL A 1 151 ? 1.380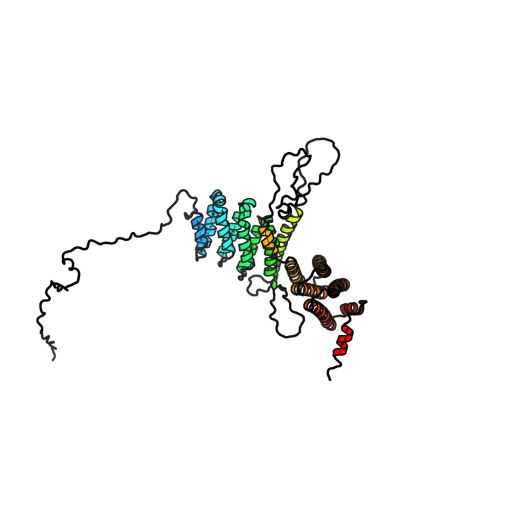 -2.969 9.947 1.00 94.94 151 VAL A CA 1
ATOM 1186 C C . VAL A 1 151 ? 1.666 -2.838 8.447 1.00 94.94 151 VAL A C 1
ATOM 1188 O O . VAL A 1 151 ? 0.749 -2.751 7.632 1.00 94.94 151 VAL A O 1
ATOM 1191 N N . SER A 1 152 ? 2.941 -2.899 8.058 1.00 93.75 152 SER A N 1
ATOM 1192 C CA . SER A 1 152 ? 3.372 -2.808 6.659 1.00 93.75 152 SER A CA 1
ATOM 1193 C C . SER A 1 152 ? 2.918 -4.010 5.813 1.00 93.75 152 SER A C 1
ATOM 1195 O O . SER A 1 152 ? 2.632 -3.841 4.623 1.00 93.75 152 SER A O 1
ATOM 1197 N N . ALA A 1 153 ? 2.797 -5.206 6.399 1.00 92.25 153 ALA A N 1
ATOM 1198 C CA . ALA A 1 153 ? 2.251 -6.372 5.703 1.00 92.25 153 ALA A CA 1
ATOM 1199 C C . ALA A 1 153 ? 0.748 -6.208 5.419 1.00 92.25 153 ALA A C 1
ATOM 1201 O O . ALA A 1 153 ? 0.310 -6.432 4.289 1.00 92.25 153 ALA A O 1
ATOM 1202 N N . HIS A 1 154 ? -0.029 -5.735 6.399 1.00 95.56 154 HIS A N 1
ATOM 1203 C CA . HIS A 1 154 ? -1.448 -5.420 6.203 1.00 95.56 154 HIS A CA 1
ATOM 1204 C C . HIS A 1 154 ? -1.662 -4.295 5.188 1.00 95.56 154 HIS A C 1
ATOM 1206 O O . HIS A 1 154 ? -2.538 -4.416 4.333 1.00 95.56 154 HIS A O 1
ATOM 1212 N N . LEU A 1 155 ? -0.831 -3.247 5.215 1.00 96.44 155 LEU A N 1
ATOM 1213 C CA . LEU A 1 155 ? -0.849 -2.206 4.186 1.00 96.44 155 LEU A CA 1
ATOM 1214 C C . LEU A 1 155 ? -0.576 -2.792 2.793 1.00 96.44 155 LEU A C 1
ATOM 1216 O O . LEU A 1 155 ? -1.315 -2.508 1.857 1.00 96.44 155 LEU A O 1
ATOM 1220 N N . SER A 1 156 ? 0.448 -3.638 2.654 1.00 94.44 156 SER A N 1
ATOM 1221 C CA . SER A 1 156 ? 0.790 -4.265 1.369 1.00 94.44 156 SER A CA 1
ATOM 1222 C C . SER A 1 156 ? -0.353 -5.131 0.831 1.00 94.44 156 SER A C 1
ATOM 1224 O O . SER A 1 156 ? -0.682 -5.066 -0.354 1.00 94.44 156 SER A O 1
ATOM 1226 N N . SER A 1 157 ? -1.005 -5.891 1.714 1.00 94.81 157 SER A N 1
ATOM 1227 C CA . SER A 1 157 ? -2.206 -6.668 1.391 1.00 94.81 157 SER A CA 1
ATOM 1228 C C . SER A 1 157 ? -3.361 -5.768 0.937 1.00 94.81 157 SER A C 1
ATOM 1230 O O . SER A 1 157 ? -3.996 -6.035 -0.079 1.00 94.81 157 SER A O 1
ATOM 1232 N N . ALA A 1 158 ? -3.595 -4.649 1.631 1.00 96.75 158 ALA A N 1
ATOM 1233 C CA . ALA A 1 158 ? -4.649 -3.701 1.281 1.00 96.75 158 ALA A CA 1
ATOM 1234 C C . ALA A 1 158 ? -4.378 -2.980 -0.056 1.00 96.75 158 ALA A C 1
ATOM 1236 O O . ALA A 1 158 ? -5.295 -2.813 -0.858 1.00 96.75 158 ALA A O 1
ATOM 1237 N N . MET A 1 159 ? -3.122 -2.615 -0.342 1.00 94.69 159 MET A N 1
ATOM 1238 C CA . MET A 1 159 ? -2.718 -2.020 -1.624 1.00 94.69 159 MET A CA 1
ATOM 1239 C C . MET A 1 159 ? -2.910 -2.988 -2.795 1.00 94.69 159 MET A C 1
ATOM 1241 O O . MET A 1 159 ? -3.308 -2.566 -3.869 1.00 94.69 159 MET A O 1
ATOM 1245 N N . THR A 1 160 ? -2.666 -4.282 -2.602 1.00 92.69 160 THR A N 1
ATOM 1246 C CA . THR A 1 160 ? -2.794 -5.308 -3.657 1.00 92.69 160 THR A CA 1
ATOM 1247 C C . THR A 1 160 ? -4.156 -6.013 -3.647 1.00 92.69 160 THR A C 1
ATOM 1249 O O . THR A 1 160 ? -4.363 -7.015 -4.333 1.00 92.69 160 THR A O 1
ATOM 1252 N N . HIS A 1 161 ? -5.116 -5.491 -2.879 1.00 93.62 161 HIS A N 1
ATOM 1253 C CA . HIS A 1 161 ? -6.420 -6.112 -2.694 1.00 93.62 161 HIS A CA 1
ATOM 1254 C C . HIS A 1 161 ? -7.270 -6.070 -3.973 1.00 93.62 161 HIS A C 1
ATOM 1256 O O . HIS A 1 161 ? -7.241 -5.096 -4.716 1.00 93.62 161 HIS A O 1
ATOM 1262 N N . ILE A 1 162 ? -8.096 -7.093 -4.212 1.00 91.50 162 ILE A N 1
ATOM 1263 C CA . ILE A 1 162 ? -8.948 -7.193 -5.417 1.00 91.50 162 ILE A CA 1
ATOM 1264 C C . ILE A 1 162 ? -10.048 -6.116 -5.497 1.00 91.50 162 ILE A C 1
ATOM 1266 O O . ILE A 1 162 ? -10.540 -5.796 -6.574 1.00 91.50 162 ILE A O 1
ATOM 1270 N N . VAL A 1 163 ? -10.457 -5.565 -4.353 1.00 91.81 163 VAL A N 1
ATOM 1271 C CA . VAL A 1 163 ? -11.494 -4.523 -4.263 1.00 91.81 163 VAL A CA 1
ATOM 1272 C C . VAL A 1 163 ? -10.857 -3.135 -4.321 1.00 91.81 163 VAL A C 1
ATOM 1274 O O . VAL A 1 163 ? -10.170 -2.737 -3.379 1.00 91.81 163 VAL A O 1
ATOM 1277 N N . ASP A 1 164 ? -11.183 -2.368 -5.364 1.00 92.00 164 ASP A N 1
ATOM 1278 C CA . ASP A 1 164 ? -10.668 -1.010 -5.611 1.00 92.00 164 ASP A CA 1
ATOM 1279 C C . ASP A 1 164 ? -10.841 -0.053 -4.418 1.00 92.00 164 ASP A C 1
ATOM 1281 O O . ASP A 1 164 ? -9.947 0.733 -4.110 1.00 92.00 164 ASP A O 1
ATOM 1285 N N . GLY A 1 165 ? -11.979 -0.121 -3.717 1.00 93.38 165 GLY A N 1
ATOM 1286 C CA . GLY A 1 165 ? -12.241 0.740 -2.557 1.00 93.38 165 GLY A CA 1
ATOM 1287 C C . GLY A 1 165 ? -11.302 0.476 -1.375 1.00 93.38 165 GLY A C 1
ATOM 1288 O O . GLY A 1 165 ? -10.982 1.398 -0.632 1.00 93.38 165 GLY A O 1
ATOM 1289 N N . ILE A 1 166 ? -10.824 -0.764 -1.224 1.00 96.31 166 ILE A N 1
ATOM 1290 C CA . ILE A 1 166 ? -9.825 -1.115 -0.205 1.00 96.31 166 ILE A CA 1
ATOM 1291 C C . ILE A 1 166 ? -8.453 -0.582 -0.623 1.00 96.31 166 ILE A C 1
ATOM 1293 O O . ILE A 1 166 ? -7.774 0.018 0.203 1.00 96.31 166 ILE A O 1
ATOM 1297 N N . GLN A 1 167 ? -8.085 -0.699 -1.904 1.00 95.25 167 GLN A N 1
ATOM 1298 C CA . GLN A 1 167 ? -6.843 -0.112 -2.423 1.00 95.25 167 GLN A CA 1
ATOM 1299 C C . GLN A 1 167 ? -6.801 1.412 -2.227 1.00 95.25 167 GLN A C 1
ATOM 1301 O O . GLN A 1 167 ? -5.766 1.972 -1.879 1.00 95.25 167 GLN A O 1
ATOM 1306 N N . GLU A 1 168 ? -7.923 2.101 -2.455 1.00 94.19 168 GLU A N 1
ATOM 1307 C CA . GLU A 1 168 ? -8.021 3.552 -2.267 1.00 94.19 168 GLU A CA 1
ATOM 1308 C C . GLU A 1 168 ? -7.838 3.960 -0.799 1.00 94.19 168 GLU A C 1
ATOM 1310 O O . GLU A 1 168 ? -7.098 4.898 -0.503 1.00 94.19 168 GLU A O 1
ATOM 1315 N N . ASP A 1 169 ? -8.469 3.240 0.128 1.00 97.06 169 ASP A N 1
ATOM 1316 C CA . ASP A 1 169 ? -8.308 3.484 1.562 1.00 97.06 169 ASP A CA 1
ATOM 1317 C C . ASP A 1 169 ? -6.905 3.088 2.061 1.00 97.06 169 ASP A C 1
ATOM 1319 O O . ASP A 1 169 ? -6.350 3.764 2.928 1.00 97.06 169 ASP A O 1
ATOM 1323 N N . ALA A 1 170 ? -6.273 2.076 1.460 1.00 97.44 170 ALA A N 1
ATOM 1324 C CA . ALA A 1 170 ? -4.887 1.702 1.741 1.00 97.44 170 ALA A CA 1
ATOM 1325 C C . ALA A 1 170 ? -3.907 2.844 1.437 1.00 97.44 170 ALA A C 1
ATOM 1327 O O . ALA A 1 170 ? -2.956 3.056 2.185 1.00 97.44 170 ALA A O 1
ATOM 1328 N N . LEU A 1 171 ? -4.154 3.634 0.387 1.00 96.94 171 LEU A N 1
ATOM 1329 C CA . LEU A 1 171 ? -3.334 4.813 0.096 1.00 96.94 171 LEU A CA 1
ATOM 1330 C C . LEU A 1 171 ? -3.470 5.910 1.159 1.00 96.94 171 LEU A C 1
ATOM 1332 O O . LEU A 1 171 ? -2.516 6.647 1.386 1.00 96.94 171 LEU A O 1
ATOM 1336 N N . LYS A 1 172 ? -4.614 5.999 1.844 1.00 97.62 172 LYS A N 1
ATOM 1337 C CA . LYS A 1 172 ? -4.785 6.911 2.986 1.00 97.62 172 LYS A CA 1
ATOM 1338 C C . LYS A 1 172 ? -4.040 6.395 4.214 1.00 97.62 172 LYS A C 1
ATOM 1340 O O . LYS A 1 172 ? -3.451 7.187 4.934 1.00 97.62 172 LYS A O 1
ATOM 1345 N N . VAL A 1 173 ? -4.027 5.078 4.441 1.00 97.94 173 VAL A N 1
ATOM 1346 C CA . VAL A 1 173 ? -3.179 4.457 5.477 1.00 97.94 173 VAL A CA 1
ATOM 1347 C C . VAL A 1 173 ? -1.704 4.752 5.198 1.00 97.94 173 VAL A C 1
ATOM 1349 O O . VAL A 1 173 ? -0.984 5.173 6.099 1.00 97.94 173 VAL A O 1
ATOM 1352 N N . LEU A 1 174 ? -1.269 4.576 3.948 1.00 97.00 174 LEU A N 1
ATOM 1353 C CA . LEU A 1 174 ? 0.083 4.898 3.500 1.00 97.00 174 LEU A CA 1
ATOM 1354 C C . LEU A 1 174 ? 0.448 6.359 3.795 1.00 97.00 174 LEU A C 1
ATOM 1356 O O . LEU A 1 174 ? 1.543 6.595 4.292 1.00 97.00 174 LEU A O 1
ATOM 1360 N N . ASP A 1 175 ? -0.452 7.312 3.526 1.00 97.50 175 ASP A N 1
ATOM 1361 C CA . ASP A 1 175 ? -0.214 8.734 3.813 1.00 97.50 175 ASP A CA 1
ATOM 1362 C C . ASP A 1 175 ? 0.100 8.967 5.300 1.00 97.50 175 ASP A C 1
ATOM 1364 O O . ASP A 1 175 ? 1.066 9.650 5.620 1.00 97.50 175 ASP A O 1
ATOM 1368 N N . VAL A 1 176 ? -0.656 8.335 6.205 1.00 97.56 176 VAL A N 1
ATOM 1369 C CA . VAL A 1 176 ? -0.447 8.457 7.660 1.00 97.56 176 VAL A CA 1
ATOM 1370 C C . VAL A 1 176 ? 0.889 7.850 8.092 1.00 97.56 176 VAL A C 1
ATOM 1372 O O . VAL A 1 176 ? 1.593 8.413 8.928 1.00 97.56 176 VAL A O 1
ATOM 1375 N N . LEU A 1 177 ? 1.258 6.696 7.527 1.00 96.25 177 LEU A N 1
ATOM 1376 C CA . LEU A 1 177 ? 2.543 6.065 7.836 1.00 96.25 177 LEU A CA 1
ATOM 1377 C C . LEU A 1 177 ? 3.724 6.856 7.269 1.00 96.25 177 LEU A C 1
ATOM 1379 O O . LEU A 1 177 ? 4.773 6.891 7.901 1.00 96.25 177 LEU A O 1
ATOM 1383 N N . LEU A 1 178 ? 3.565 7.484 6.104 1.00 95.19 178 LEU A N 1
ATOM 1384 C CA . LEU A 1 178 ? 4.569 8.377 5.528 1.00 95.19 178 LEU A CA 1
ATOM 1385 C C . LEU A 1 178 ? 4.767 9.638 6.368 1.00 95.19 178 LEU A C 1
ATOM 1387 O O . LEU A 1 178 ? 5.896 10.089 6.515 1.00 95.19 178 LEU A O 1
ATOM 1391 N N . GLU A 1 179 ? 3.683 10.186 6.913 1.00 96.06 179 GLU A N 1
ATOM 1392 C CA . GLU A 1 179 ? 3.710 11.399 7.729 1.00 96.06 179 GLU A CA 1
ATOM 1393 C C . GLU A 1 179 ? 4.415 11.185 9.075 1.00 96.06 179 GLU A C 1
ATOM 1395 O O . GLU A 1 179 ? 5.206 12.026 9.493 1.00 96.06 179 GLU A O 1
ATOM 1400 N N . HIS A 1 180 ? 4.160 10.059 9.749 1.00 96.06 180 HIS A N 1
ATOM 1401 C CA . HIS A 1 180 ? 4.673 9.829 11.107 1.00 96.06 180 HIS A CA 1
ATOM 1402 C C . HIS A 1 180 ? 5.858 8.860 11.189 1.00 96.06 180 HIS A C 1
ATOM 1404 O O . HIS A 1 180 ? 6.642 8.936 12.133 1.00 96.06 180 HIS A O 1
ATOM 1410 N N . TYR A 1 181 ? 6.006 7.944 10.227 1.00 94.69 181 TYR A N 1
ATOM 1411 C CA . TYR A 1 181 ? 6.985 6.850 10.284 1.00 94.69 181 TYR A CA 1
ATOM 1412 C C . TYR A 1 181 ? 7.752 6.633 8.964 1.00 94.69 181 TYR A C 1
ATOM 1414 O O . TYR A 1 181 ? 7.888 5.481 8.526 1.00 94.69 181 TYR A O 1
ATOM 1422 N N . PRO A 1 182 ? 8.295 7.689 8.323 1.00 92.31 182 PRO A N 1
ATOM 1423 C CA . PRO A 1 182 ? 8.949 7.567 7.021 1.00 92.31 182 PRO A CA 1
ATOM 1424 C C . PRO A 1 182 ? 10.106 6.557 7.049 1.00 92.31 182 PRO A C 1
ATOM 1426 O O . PRO A 1 182 ? 10.123 5.639 6.233 1.00 92.31 182 PRO A O 1
ATOM 1429 N N . GLN A 1 183 ? 10.993 6.627 8.048 1.00 88.81 183 GLN A N 1
ATOM 1430 C CA . GLN A 1 183 ? 12.179 5.754 8.152 1.00 88.81 183 GLN A CA 1
ATOM 1431 C C . GLN A 1 183 ? 11.830 4.260 8.268 1.00 88.81 183 GLN A C 1
ATOM 1433 O O . GLN A 1 183 ? 12.522 3.381 7.751 1.00 88.81 183 GLN A O 1
ATOM 1438 N N . LEU A 1 184 ? 10.732 3.944 8.959 1.00 90.44 184 LEU A N 1
ATOM 1439 C CA . LEU A 1 184 ? 10.282 2.561 9.124 1.00 90.44 184 LEU A CA 1
ATOM 1440 C C . LEU A 1 184 ? 9.657 2.027 7.830 1.00 90.44 184 LEU A C 1
ATOM 1442 O O . LEU A 1 184 ? 9.811 0.849 7.493 1.00 90.44 184 LEU A O 1
ATOM 1446 N N . LEU A 1 185 ? 8.975 2.899 7.085 1.00 88.94 185 LEU A N 1
ATOM 1447 C CA . LEU A 1 185 ? 8.329 2.570 5.820 1.00 88.94 185 LEU A CA 1
ATOM 1448 C C . LEU A 1 185 ? 9.338 2.390 4.674 1.00 88.94 185 LEU A C 1
ATOM 1450 O O . LEU A 1 185 ? 9.171 1.513 3.820 1.00 88.94 185 LEU A O 1
ATOM 1454 N N . THR A 1 186 ? 10.403 3.190 4.653 1.00 85.69 186 THR A N 1
ATOM 1455 C CA . THR A 1 186 ? 11.478 3.118 3.652 1.00 85.69 186 THR A CA 1
ATOM 1456 C C . THR A 1 186 ? 12.348 1.870 3.805 1.00 85.69 186 THR A C 1
ATOM 1458 O O . THR A 1 186 ? 12.825 1.332 2.805 1.00 85.69 186 THR A O 1
ATOM 1461 N N . GLY A 1 187 ? 12.455 1.310 5.017 1.00 77.50 187 GLY A N 1
ATOM 1462 C CA . GLY A 1 187 ? 13.163 0.050 5.284 1.00 77.50 187 GLY A CA 1
ATOM 1463 C C . GLY A 1 187 ? 12.644 -1.177 4.512 1.00 77.50 187 GLY A C 1
ATOM 1464 O O . GLY A 1 187 ? 13.278 -2.231 4.546 1.00 77.50 187 GLY A O 1
ATOM 1465 N N . ARG A 1 188 ? 11.505 -1.067 3.809 1.00 72.69 188 ARG A N 1
ATOM 1466 C CA . ARG A 1 188 ? 10.849 -2.136 3.025 1.00 72.69 188 ARG A CA 1
ATOM 1467 C C . ARG A 1 188 ? 10.556 -1.740 1.576 1.00 72.69 188 ARG A C 1
ATOM 1469 O O . ARG A 1 188 ? 9.557 -2.164 0.989 1.00 72.69 188 ARG A O 1
ATOM 1476 N N . SER A 1 189 ? 11.438 -0.930 1.002 1.00 77.12 189 SER A N 1
ATOM 1477 C CA . SER A 1 189 ? 11.276 -0.307 -0.314 1.00 77.12 189 SER A CA 1
ATOM 1478 C C . SER A 1 189 ? 10.900 -1.244 -1.451 1.00 77.12 189 SER A C 1
ATOM 1480 O O . SER A 1 189 ? 9.993 -0.924 -2.215 1.00 77.12 189 SER A O 1
ATOM 1482 N N . THR A 1 190 ? 11.506 -2.425 -1.550 1.00 77.31 190 THR A N 1
ATOM 1483 C CA . THR A 1 190 ? 11.266 -3.320 -2.693 1.00 77.31 190 THR A CA 1
ATOM 1484 C C . THR A 1 190 ? 9.823 -3.824 -2.777 1.00 77.31 190 THR A C 1
ATOM 1486 O O . THR A 1 190 ? 9.261 -3.895 -3.870 1.00 77.31 190 THR A O 1
ATOM 1489 N N . VAL A 1 191 ? 9.193 -4.124 -1.636 1.00 85.44 191 VAL A N 1
ATOM 1490 C CA . VAL A 1 191 ? 7.803 -4.606 -1.584 1.00 85.44 191 VAL A CA 1
ATOM 1491 C C . VAL A 1 191 ? 6.833 -3.474 -1.910 1.00 85.44 191 VAL A C 1
ATOM 1493 O O . VAL A 1 191 ? 5.958 -3.637 -2.758 1.00 85.44 191 VAL A O 1
ATOM 1496 N N . LEU A 1 192 ? 7.002 -2.307 -1.285 1.00 88.25 192 LEU A N 1
ATOM 1497 C CA . LEU A 1 192 ? 6.088 -1.182 -1.492 1.00 88.25 192 LEU A CA 1
ATOM 1498 C C . LEU A 1 192 ? 6.187 -0.608 -2.907 1.00 88.25 192 LEU A C 1
ATOM 1500 O O . LEU A 1 192 ? 5.155 -0.334 -3.515 1.00 88.25 192 LEU A O 1
ATOM 1504 N N . LEU A 1 193 ? 7.395 -0.493 -3.470 1.00 88.81 193 LEU A N 1
ATOM 1505 C CA . LEU A 1 193 ? 7.586 -0.066 -4.859 1.00 88.81 193 LEU A CA 1
ATOM 1506 C C . LEU A 1 193 ? 6.899 -1.015 -5.843 1.00 88.81 193 LEU A C 1
ATOM 1508 O O . LEU A 1 193 ? 6.255 -0.557 -6.786 1.00 88.81 193 LEU A O 1
ATOM 1512 N N . LYS A 1 194 ? 6.968 -2.330 -5.603 1.00 87.75 194 LYS A N 1
ATOM 1513 C CA . LYS A 1 194 ? 6.228 -3.305 -6.407 1.00 87.75 194 LYS A CA 1
ATOM 1514 C C . LYS A 1 194 ? 4.716 -3.071 -6.309 1.00 87.75 194 LYS A C 1
ATOM 1516 O O . LYS A 1 194 ? 4.048 -3.044 -7.339 1.00 87.75 194 LYS A O 1
ATOM 1521 N N . ASN A 1 195 ? 4.193 -2.829 -5.106 1.00 91.94 195 ASN A N 1
ATOM 1522 C CA . ASN A 1 195 ? 2.770 -2.536 -4.913 1.00 91.94 195 ASN A CA 1
ATOM 1523 C C . ASN A 1 195 ? 2.347 -1.267 -5.672 1.00 91.94 195 ASN A C 1
ATOM 1525 O O . ASN A 1 195 ? 1.309 -1.267 -6.325 1.00 91.94 195 ASN A O 1
ATOM 1529 N N . PHE A 1 196 ? 3.154 -0.199 -5.651 1.00 92.00 196 PHE A N 1
ATOM 1530 C CA . PHE A 1 196 ? 2.888 1.010 -6.442 1.00 92.00 196 PHE A CA 1
ATOM 1531 C C . PHE A 1 196 ? 2.791 0.718 -7.942 1.00 92.00 196 PHE A C 1
ATOM 1533 O O . PHE A 1 196 ? 1.877 1.217 -8.598 1.00 92.00 196 PHE A O 1
ATOM 1540 N N . VAL A 1 197 ? 3.697 -0.107 -8.477 1.00 89.19 197 VAL A N 1
ATOM 1541 C CA . VAL A 1 197 ? 3.664 -0.539 -9.883 1.00 89.19 197 VAL A CA 1
ATOM 1542 C C . VAL A 1 197 ? 2.382 -1.323 -10.177 1.00 89.19 197 VAL A C 1
ATOM 1544 O O . VAL A 1 197 ? 1.699 -1.020 -11.155 1.00 89.19 197 VAL A O 1
ATOM 1547 N N . GLU A 1 198 ? 2.010 -2.275 -9.320 1.00 88.75 198 GLU A N 1
ATOM 1548 C CA . GLU A 1 198 ? 0.788 -3.082 -9.468 1.00 88.75 198 GLU A CA 1
ATOM 1549 C C . GLU A 1 198 ? -0.508 -2.250 -9.358 1.00 88.75 198 GLU A C 1
ATOM 1551 O O . GLU A 1 198 ? -1.515 -2.588 -9.977 1.00 88.75 198 GLU A O 1
ATOM 1556 N N . LEU A 1 199 ? -0.490 -1.126 -8.633 1.00 90.75 199 LEU A N 1
ATOM 1557 C CA . LEU A 1 199 ? -1.641 -0.220 -8.529 1.00 90.75 199 LEU A CA 1
ATOM 1558 C C . LEU A 1 199 ? -1.918 0.575 -9.809 1.00 90.75 199 LEU A C 1
ATOM 1560 O O . LEU A 1 199 ? -3.063 0.947 -10.072 1.00 90.75 199 LEU A O 1
ATOM 1564 N N . ILE A 1 200 ? -0.883 0.874 -10.595 1.00 89.56 200 ILE A N 1
ATOM 1565 C CA . ILE A 1 200 ? -1.006 1.655 -11.838 1.00 89.56 200 ILE A CA 1
ATOM 1566 C C . ILE A 1 200 ? -0.901 0.794 -13.094 1.00 89.56 200 ILE A C 1
ATOM 1568 O O . ILE A 1 200 ? -1.137 1.294 -14.197 1.00 89.56 200 ILE A O 1
ATOM 1572 N N . SER A 1 201 ? -0.552 -0.485 -12.954 1.00 87.31 201 SER A N 1
ATOM 1573 C CA . SER A 1 201 ? -0.311 -1.384 -14.075 1.00 87.31 201 SER A CA 1
ATOM 1574 C C . SER A 1 201 ? -0.566 -2.850 -13.730 1.00 87.31 201 SER A C 1
ATOM 1576 O O . SER A 1 201 ? -0.461 -3.271 -12.587 1.00 87.31 201 SER A O 1
ATOM 1578 N N . HIS A 1 202 ? -0.865 -3.657 -14.744 1.00 80.50 202 HIS A N 1
ATOM 1579 C CA . HIS A 1 202 ? -0.989 -5.104 -14.612 1.00 80.50 202 HIS A CA 1
ATOM 1580 C C . HIS A 1 202 ? -0.028 -5.809 -15.564 1.00 80.50 202 HIS A C 1
ATOM 1582 O O . HIS A 1 202 ? 0.159 -5.402 -16.717 1.00 80.50 202 HIS A O 1
ATOM 1588 N N . GLN A 1 203 ? 0.562 -6.906 -15.093 1.00 74.38 203 GLN A N 1
ATOM 1589 C CA . GLN A 1 203 ? 1.407 -7.758 -15.916 1.00 74.38 203 GLN A CA 1
ATOM 1590 C C . GLN A 1 203 ? 0.532 -8.652 -16.800 1.00 74.38 203 GLN A C 1
ATOM 1592 O O . GLN A 1 203 ? -0.229 -9.489 -16.311 1.00 74.38 203 GLN A O 1
ATOM 1597 N N . ARG A 1 204 ? 0.648 -8.522 -18.127 1.00 64.62 204 ARG A N 1
ATOM 1598 C CA . ARG A 1 204 ? -0.031 -9.447 -19.041 1.00 64.62 204 ARG A CA 1
ATOM 1599 C C . ARG A 1 204 ? 0.723 -10.770 -19.093 1.00 64.62 204 ARG A C 1
ATOM 1601 O O . ARG A 1 204 ? 1.760 -10.880 -19.743 1.00 64.62 204 ARG A O 1
ATOM 1608 N N . LEU A 1 205 ? 0.150 -11.807 -18.492 1.00 54.56 205 LEU A N 1
ATOM 1609 C CA . LEU A 1 205 ? 0.508 -13.188 -18.805 1.00 54.56 205 LEU A CA 1
ATOM 1610 C C . LEU A 1 205 ? -0.088 -13.519 -20.175 1.00 54.56 205 LEU A C 1
ATOM 1612 O O . LEU A 1 205 ? -1.260 -13.880 -20.292 1.00 54.56 205 LEU A O 1
ATOM 1616 N N . SER A 1 206 ? 0.681 -13.326 -21.247 1.00 50.72 206 SER A N 1
ATOM 1617 C CA . SER A 1 206 ? 0.208 -13.733 -22.567 1.00 50.72 206 SER A CA 1
ATOM 1618 C C . SER A 1 206 ? 0.180 -15.267 -22.628 1.00 50.72 206 SER A C 1
ATOM 1620 O O . SER A 1 206 ? 1.215 -15.927 -22.574 1.00 50.72 206 SER A O 1
ATOM 1622 N N . LYS A 1 207 ? -1.019 -15.866 -22.695 1.00 39.72 207 LYS A N 1
ATOM 1623 C CA . LYS A 1 207 ? -1.150 -17.245 -23.183 1.00 39.72 207 LYS A CA 1
ATOM 1624 C C . LYS A 1 207 ? -0.665 -17.224 -24.628 1.00 39.72 207 LYS A C 1
ATOM 1626 O O . LYS A 1 207 ? -1.189 -16.457 -25.436 1.00 39.72 207 LYS A O 1
ATOM 1631 N N . ALA A 1 208 ? 0.355 -18.022 -24.929 1.00 37.91 208 ALA A N 1
ATOM 1632 C CA . ALA A 1 208 ? 0.897 -18.178 -26.268 1.00 37.91 208 ALA A CA 1
ATOM 1633 C C . ALA A 1 208 ? -0.197 -18.706 -27.214 1.00 37.91 208 ALA A C 1
ATOM 1635 O O . ALA A 1 208 ? -0.402 -19.911 -27.332 1.00 37.91 208 ALA A O 1
ATOM 1636 N N . LEU A 1 209 ? -0.927 -17.806 -27.873 1.00 31.88 209 LEU A N 1
ATOM 1637 C CA . LEU A 1 209 ? -1.729 -18.162 -29.036 1.00 31.88 209 LEU A CA 1
ATOM 1638 C C . LEU A 1 209 ? -0.786 -18.222 -30.240 1.00 31.88 209 LEU A C 1
ATOM 1640 O O . LEU A 1 209 ? -0.103 -17.242 -30.546 1.00 31.88 209 LEU A O 1
ATOM 1644 N N . LYS A 1 210 ? -0.744 -19.390 -30.888 1.00 36.06 210 LYS A N 1
ATOM 1645 C CA . LYS A 1 210 ? -0.032 -19.660 -32.142 1.00 36.06 210 LYS A CA 1
ATOM 1646 C C . LYS A 1 210 ? -0.332 -18.561 -33.168 1.00 36.06 210 LYS A C 1
ATOM 1648 O O . LYS A 1 210 ? -1.447 -18.456 -33.661 1.00 36.06 210 LYS A O 1
ATOM 1653 N N . GLY A 1 211 ? 0.673 -17.756 -33.485 1.00 33.69 211 GLY A N 1
ATOM 1654 C CA . GLY A 1 211 ? 0.616 -16.739 -34.530 1.00 33.69 211 GLY A CA 1
ATOM 1655 C C . GLY A 1 211 ? 1.863 -15.875 -34.438 1.00 33.69 211 GLY A C 1
ATOM 1656 O O . GLY A 1 211 ? 1.980 -15.083 -33.508 1.00 33.69 211 GLY A O 1
ATOM 1657 N N . GLY A 1 212 ? 2.812 -16.089 -35.354 1.00 34.72 212 GLY A N 1
ATOM 1658 C CA . GLY A 1 212 ? 4.188 -15.573 -35.363 1.00 34.72 212 GLY A CA 1
ATOM 1659 C C . GLY A 1 212 ? 4.358 -14.050 -35.403 1.00 34.72 212 GLY A C 1
ATOM 1660 O O . GLY A 1 212 ? 5.015 -13.527 -36.294 1.00 34.72 212 GLY A O 1
ATOM 1661 N N . ARG A 1 213 ? 3.823 -13.326 -34.417 1.00 39.47 213 ARG A N 1
ATOM 1662 C CA . ARG A 1 213 ? 4.191 -11.940 -34.114 1.00 39.47 213 ARG A CA 1
ATOM 1663 C C . ARG A 1 213 ? 5.136 -11.923 -32.912 1.00 39.47 213 ARG A C 1
ATOM 1665 O O . ARG A 1 213 ? 4.921 -12.648 -31.944 1.00 39.47 213 ARG A O 1
ATOM 1672 N N . VAL A 1 214 ? 6.185 -11.111 -33.049 1.00 43.69 214 VAL A N 1
ATOM 1673 C CA . VAL A 1 214 ? 7.335 -10.869 -32.158 1.00 43.69 214 VAL A CA 1
ATOM 1674 C C . VAL A 1 214 ? 7.062 -11.184 -30.679 1.00 43.69 214 VAL A C 1
ATOM 1676 O O . VAL A 1 214 ? 6.045 -10.777 -30.120 1.00 43.69 214 VAL A O 1
ATOM 1679 N N . GLY A 1 215 ? 7.990 -11.935 -30.072 1.00 42.97 215 GLY A N 1
ATOM 1680 C CA . GLY A 1 215 ? 7.884 -12.573 -28.759 1.00 42.97 215 GLY A CA 1
ATOM 1681 C C . GLY A 1 215 ? 7.188 -11.733 -27.690 1.00 42.97 215 GLY A C 1
ATOM 1682 O O . GLY A 1 215 ? 7.745 -10.768 -27.178 1.00 42.97 215 GLY A O 1
ATOM 1683 N N . LYS A 1 216 ? 5.975 -12.147 -27.318 1.00 52.28 216 LYS A N 1
ATOM 1684 C CA . LYS A 1 216 ? 5.224 -11.560 -26.207 1.00 52.28 216 LYS A CA 1
ATOM 1685 C C . LYS A 1 216 ? 5.710 -12.151 -24.886 1.00 52.28 216 LYS A C 1
ATOM 1687 O O . LYS A 1 216 ? 5.115 -13.082 -24.345 1.00 52.28 216 LYS A O 1
ATOM 1692 N N . GLY A 1 217 ? 6.817 -11.610 -24.382 1.00 51.00 217 GLY A N 1
ATOM 1693 C CA . GLY A 1 217 ? 7.153 -11.709 -22.964 1.00 51.00 217 GLY A CA 1
ATOM 1694 C C . GLY A 1 217 ? 6.096 -11.011 -22.092 1.00 51.00 217 GLY A C 1
ATOM 1695 O O . GLY A 1 217 ? 5.194 -10.351 -22.620 1.00 51.00 217 GLY A O 1
ATOM 1696 N N . PRO A 1 218 ? 6.158 -11.166 -20.761 1.00 55.78 218 PRO A N 1
ATOM 1697 C CA . PRO A 1 218 ? 5.287 -10.424 -19.860 1.00 55.78 218 PRO A CA 1
ATOM 1698 C C . PRO A 1 218 ? 5.528 -8.918 -20.036 1.00 55.78 218 PRO A C 1
ATOM 1700 O O . PRO A 1 218 ? 6.608 -8.419 -19.735 1.00 55.78 218 PRO A O 1
ATOM 1703 N N . SER A 1 219 ? 4.517 -8.216 -20.541 1.00 66.88 219 SER A N 1
ATOM 1704 C CA . SER A 1 219 ? 4.529 -6.767 -20.751 1.00 66.88 219 SER A CA 1
ATOM 1705 C C . SER A 1 219 ? 3.625 -6.114 -19.712 1.00 66.88 219 SER A C 1
ATOM 1707 O O . SER A 1 219 ? 2.507 -6.589 -19.464 1.00 66.88 219 SER A O 1
ATOM 1709 N N . TRP A 1 220 ? 4.123 -5.050 -19.087 1.00 77.00 220 TRP A N 1
ATOM 1710 C CA . TRP A 1 220 ? 3.334 -4.227 -18.182 1.00 77.00 220 TRP A CA 1
ATOM 1711 C C . TRP A 1 220 ? 2.457 -3.273 -18.988 1.00 77.00 220 TRP A C 1
ATOM 1713 O O . TRP A 1 220 ? 2.917 -2.565 -19.888 1.00 77.00 220 TRP A O 1
ATOM 1723 N N . MET A 1 221 ? 1.169 -3.274 -18.663 1.00 79.12 221 MET A N 1
ATOM 1724 C CA . MET A 1 221 ? 0.169 -2.404 -19.266 1.00 79.12 221 MET A CA 1
ATOM 1725 C C . MET A 1 221 ? -0.486 -1.569 -18.178 1.00 79.12 221 MET A C 1
ATOM 1727 O O . MET A 1 221 ? -0.741 -2.071 -17.087 1.00 79.12 221 MET A O 1
ATOM 1731 N N . LEU A 1 222 ? -0.774 -0.308 -18.486 1.00 85.19 222 LEU A N 1
ATOM 1732 C CA . LEU A 1 222 ? -1.459 0.594 -17.567 1.00 85.19 222 LEU A CA 1
ATOM 1733 C C . LEU A 1 222 ? -2.824 0.024 -17.165 1.00 85.19 222 LEU A C 1
ATOM 1735 O O . LEU A 1 222 ? -3.567 -0.481 -18.008 1.00 85.19 222 LEU A O 1
ATOM 1739 N N . SER A 1 223 ? -3.133 0.101 -15.873 1.00 82.12 223 SER A N 1
ATOM 1740 C CA . SER A 1 223 ? -4.389 -0.397 -15.324 1.00 82.12 223 SER A CA 1
ATOM 1741 C C . SER A 1 223 ? -5.560 0.483 -15.766 1.00 82.12 223 SER A C 1
ATOM 1743 O O . SER A 1 223 ? -5.468 1.715 -15.794 1.00 82.12 223 SER A O 1
ATOM 1745 N N . VAL A 1 224 ? -6.669 -0.169 -16.116 1.00 80.81 224 VAL A N 1
ATOM 1746 C CA . VAL A 1 224 ? -7.942 0.465 -16.461 1.00 80.81 224 VAL A CA 1
ATOM 1747 C C . VAL A 1 224 ? -9.038 -0.286 -15.714 1.00 80.81 224 VAL A C 1
ATOM 1749 O O . VAL A 1 224 ? -9.328 -1.436 -16.038 1.00 80.81 224 VAL A O 1
ATOM 1752 N N . SER A 1 225 ? -9.656 0.379 -14.739 1.00 77.00 225 SER A N 1
ATOM 1753 C CA . SER A 1 225 ? -10.793 -0.142 -13.970 1.00 77.00 225 SER A CA 1
ATOM 1754 C C . SER A 1 225 ? -12.045 0.680 -14.293 1.00 77.00 225 SER A C 1
ATOM 1756 O O . SER A 1 225 ? -12.226 1.748 -13.706 1.00 77.00 225 SER A O 1
ATOM 1758 N N . PRO A 1 226 ? -12.921 0.224 -15.211 1.00 68.25 226 PRO A N 1
ATOM 1759 C CA . PRO A 1 226 ? -14.131 0.965 -15.586 1.00 68.25 226 PRO A CA 1
ATOM 1760 C C . PRO A 1 226 ? -15.132 1.147 -14.435 1.00 68.25 226 PRO A C 1
ATOM 1762 O O . PRO A 1 226 ? -15.925 2.079 -14.460 1.00 68.25 226 PRO A O 1
ATOM 1765 N N . GLY A 1 227 ? -15.101 0.263 -13.429 1.00 66.81 227 GLY A N 1
ATOM 1766 C CA . GLY A 1 227 ? -15.998 0.295 -12.265 1.00 66.81 227 GLY A CA 1
ATOM 1767 C C . GLY A 1 227 ? -15.528 1.186 -11.110 1.00 66.81 227 GLY A C 1
ATOM 1768 O O . GLY A 1 227 ? -16.191 1.249 -10.073 1.00 66.81 227 GLY A O 1
ATOM 1769 N N . ARG A 1 228 ? -14.382 1.858 -11.253 1.00 80.44 228 ARG A N 1
ATOM 1770 C CA . ARG A 1 228 ? -13.821 2.720 -10.212 1.00 80.44 228 ARG A CA 1
ATOM 1771 C C . ARG A 1 228 ? -14.537 4.071 -10.206 1.00 80.44 228 ARG A C 1
ATOM 1773 O O . ARG A 1 228 ? -14.866 4.613 -11.255 1.00 80.44 228 ARG A O 1
ATOM 1780 N N . ARG A 1 229 ? -14.743 4.646 -9.015 1.00 78.25 229 ARG A N 1
ATOM 1781 C CA . ARG A 1 229 ? -15.358 5.982 -8.865 1.00 78.25 229 ARG A CA 1
ATOM 1782 C C . ARG A 1 229 ? -14.535 7.090 -9.529 1.00 78.25 229 ARG A C 1
ATOM 1784 O O . ARG A 1 229 ? -15.097 8.055 -10.028 1.00 78.25 229 ARG A O 1
ATOM 1791 N N . LEU A 1 230 ? -13.210 6.952 -9.497 1.00 82.75 230 LEU A N 1
ATOM 1792 C CA . LEU A 1 230 ? -12.261 7.873 -10.118 1.00 82.75 230 LEU A CA 1
ATOM 1793 C C . LEU A 1 230 ? -11.902 7.404 -11.528 1.00 82.75 230 LEU A C 1
ATOM 1795 O O . LEU A 1 230 ? -11.806 6.201 -11.783 1.00 82.75 230 LEU A O 1
ATOM 1799 N N . THR A 1 231 ? -11.588 8.353 -12.413 1.00 87.25 231 THR A N 1
ATOM 1800 C CA . THR A 1 231 ? -11.050 8.012 -13.735 1.00 87.25 231 THR A CA 1
ATOM 1801 C C . THR A 1 231 ? -9.676 7.352 -13.607 1.00 87.25 231 THR A C 1
ATOM 1803 O O . THR A 1 231 ? -8.915 7.615 -12.670 1.00 87.25 231 THR A O 1
ATOM 1806 N N . SER A 1 232 ? -9.293 6.524 -14.583 1.00 86.25 232 SER A N 1
ATOM 1807 C CA . SER A 1 232 ? -7.983 5.855 -14.561 1.00 86.25 232 SER A CA 1
ATOM 1808 C C . SER A 1 232 ? -6.809 6.842 -14.590 1.00 86.25 232 SER A C 1
ATOM 1810 O O . SER A 1 232 ? -5.718 6.508 -14.140 1.00 86.25 232 SER A O 1
ATOM 1812 N N . GLN A 1 233 ? -6.993 8.051 -15.129 1.00 86.00 233 GLN A N 1
ATOM 1813 C CA . GLN A 1 233 ? -5.976 9.108 -15.083 1.00 86.00 233 GLN A CA 1
ATOM 1814 C C . GLN A 1 233 ? -5.855 9.713 -13.681 1.00 86.00 233 GLN A C 1
ATOM 1816 O O . GLN A 1 233 ? -4.748 9.792 -13.156 1.00 86.00 233 GLN A O 1
ATOM 1821 N N . GLN A 1 234 ? -6.978 10.069 -13.049 1.00 88.88 234 GLN A N 1
ATOM 1822 C CA . GLN A 1 234 ? -6.991 10.607 -11.684 1.00 88.88 234 GLN A CA 1
ATOM 1823 C C . GLN A 1 234 ? -6.426 9.606 -10.674 1.00 88.88 234 GLN A C 1
ATOM 1825 O O . GLN A 1 234 ? -5.647 9.982 -9.801 1.00 88.88 234 GLN A O 1
ATOM 1830 N N . TRP A 1 235 ? -6.767 8.321 -10.823 1.00 91.31 235 TRP A N 1
ATOM 1831 C CA . TRP A 1 235 ? -6.191 7.258 -10.006 1.00 91.31 235 TRP A CA 1
ATOM 1832 C C . TRP A 1 235 ? -4.669 7.195 -10.145 1.00 91.31 235 TRP A C 1
ATOM 1834 O O . TRP A 1 235 ? -3.960 7.265 -9.145 1.00 91.31 235 TRP A 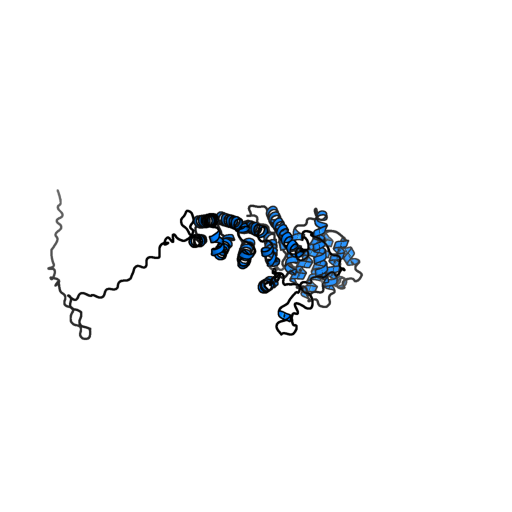O 1
ATOM 1844 N N . ARG A 1 236 ? -4.157 7.131 -11.382 1.00 91.19 236 ARG A N 1
ATOM 1845 C CA . ARG A 1 236 ? -2.711 7.086 -11.636 1.00 91.19 236 ARG A CA 1
ATOM 1846 C C . ARG A 1 236 ? -1.994 8.309 -11.081 1.00 91.19 236 ARG A C 1
ATOM 1848 O O . ARG A 1 236 ? -0.983 8.141 -10.414 1.00 91.19 236 ARG A O 1
ATOM 1855 N N . LEU A 1 237 ? -2.532 9.509 -11.293 1.00 90.62 237 LEU A N 1
ATOM 1856 C CA . LEU A 1 237 ? -1.968 10.736 -10.729 1.00 90.62 237 LEU A CA 1
ATOM 1857 C C . LEU A 1 237 ? -1.906 10.664 -9.195 1.00 90.62 237 LEU A C 1
ATOM 1859 O O . LEU A 1 237 ? -0.866 10.936 -8.605 1.00 90.62 237 LEU A O 1
ATOM 1863 N N . SER A 1 238 ? -2.991 10.224 -8.554 1.00 93.00 238 SER A N 1
ATOM 1864 C CA . SER A 1 238 ? -3.073 10.061 -7.098 1.00 93.00 238 SER A CA 1
ATOM 1865 C C . SER A 1 238 ? -2.037 9.070 -6.546 1.00 93.00 238 SER A C 1
ATOM 1867 O O . SER A 1 238 ? -1.442 9.318 -5.493 1.00 93.00 238 SER A O 1
ATOM 1869 N N . VAL A 1 239 ? -1.800 7.959 -7.254 1.00 94.25 239 VAL A N 1
ATOM 1870 C CA . VAL A 1 239 ? -0.785 6.961 -6.886 1.00 94.25 239 VAL A CA 1
ATOM 1871 C C . VAL A 1 239 ? 0.627 7.505 -7.112 1.00 94.25 239 VAL A C 1
ATOM 1873 O O . VAL A 1 239 ? 1.468 7.388 -6.225 1.00 94.25 239 VAL A O 1
ATOM 1876 N N . LEU A 1 240 ? 0.889 8.140 -8.259 1.00 92.25 240 LEU A N 1
ATOM 1877 C CA . LEU A 1 240 ? 2.206 8.684 -8.611 1.00 92.25 240 LEU A CA 1
ATOM 1878 C C . LEU A 1 240 ? 2.639 9.822 -7.679 1.00 92.25 240 LEU A C 1
ATOM 1880 O O . LEU A 1 240 ? 3.806 9.886 -7.308 1.00 92.25 240 LEU A O 1
ATOM 1884 N N . LEU A 1 241 ? 1.711 10.672 -7.229 1.00 94.50 241 LEU A N 1
ATOM 1885 C CA . LEU A 1 241 ? 2.007 11.703 -6.227 1.00 94.50 241 LEU A CA 1
ATOM 1886 C C . LEU A 1 241 ? 2.468 11.092 -4.896 1.00 94.50 241 LEU A C 1
ATOM 1888 O O . LEU A 1 241 ? 3.409 11.585 -4.279 1.00 94.50 241 LEU A O 1
ATOM 1892 N N . ARG A 1 242 ? 1.844 9.991 -4.462 1.00 95.31 242 ARG A N 1
ATOM 1893 C CA . ARG A 1 242 ? 2.256 9.264 -3.249 1.00 95.31 242 ARG A CA 1
ATOM 1894 C C . ARG A 1 242 ? 3.564 8.514 -3.441 1.00 95.31 242 ARG A C 1
ATOM 1896 O O . ARG A 1 242 ? 4.386 8.508 -2.532 1.00 95.31 242 ARG A O 1
ATOM 1903 N N . LEU A 1 243 ? 3.784 7.940 -4.625 1.00 93.81 243 LEU A N 1
ATOM 1904 C CA . LEU A 1 243 ? 5.067 7.347 -4.991 1.00 93.81 243 LEU A CA 1
ATOM 1905 C C . LEU A 1 243 ? 6.182 8.398 -4.948 1.00 93.81 243 LEU A C 1
ATOM 1907 O O . LEU A 1 243 ? 7.240 8.119 -4.404 1.00 93.81 243 LEU A O 1
ATOM 1911 N N . SER A 1 244 ? 5.941 9.614 -5.444 1.00 92.69 244 SER A N 1
ATOM 1912 C CA . SER A 1 244 ? 6.906 10.717 -5.365 1.00 92.69 244 SER A CA 1
ATOM 1913 C C . SER A 1 244 ? 7.266 11.052 -3.918 1.00 92.69 244 SER A C 1
ATOM 1915 O O . SER A 1 244 ? 8.447 11.120 -3.597 1.00 92.69 244 SER A O 1
ATOM 1917 N N . LYS A 1 245 ? 6.273 11.203 -3.030 1.00 93.56 245 LYS A N 1
ATOM 1918 C CA . LYS A 1 245 ? 6.519 11.435 -1.593 1.00 93.56 245 LYS A CA 1
ATOM 1919 C C . LYS A 1 245 ? 7.300 10.287 -0.952 1.00 93.56 245 LYS A C 1
ATOM 1921 O O . LYS A 1 245 ? 8.214 10.509 -0.169 1.00 93.56 245 LYS A O 1
ATOM 1926 N N . TYR A 1 246 ? 6.962 9.052 -1.317 1.00 93.06 246 TYR A N 1
ATOM 1927 C CA . TYR A 1 246 ? 7.666 7.864 -0.847 1.00 93.06 246 TYR A CA 1
ATOM 1928 C C . TYR A 1 246 ? 9.131 7.828 -1.306 1.00 93.06 246 TYR A C 1
ATOM 1930 O O . TYR A 1 246 ? 10.020 7.524 -0.516 1.00 93.06 246 TYR A O 1
ATOM 1938 N N . LEU A 1 247 ? 9.394 8.168 -2.570 1.00 90.94 247 LEU A N 1
ATOM 1939 C CA . LEU A 1 247 ? 10.745 8.249 -3.128 1.00 90.94 247 LEU A CA 1
ATOM 1940 C C . LEU A 1 247 ? 11.556 9.404 -2.524 1.00 90.94 247 LEU A C 1
ATOM 1942 O O . LEU A 1 247 ? 12.757 9.247 -2.334 1.00 90.94 247 LEU A O 1
ATOM 1946 N N . GLN A 1 248 ? 10.915 10.525 -2.184 1.00 91.06 248 GLN A N 1
ATOM 1947 C CA . GLN A 1 248 ? 11.551 11.627 -1.452 1.00 91.06 248 GLN A CA 1
ATOM 1948 C C . GLN A 1 248 ? 12.006 11.170 -0.065 1.00 91.06 248 GLN A C 1
ATOM 1950 O O . GLN A 1 248 ? 13.187 11.287 0.242 1.00 91.06 248 GLN A O 1
ATOM 1955 N N . ALA A 1 249 ? 11.125 10.525 0.707 1.00 89.44 249 ALA A N 1
ATOM 1956 C CA . ALA A 1 249 ? 11.491 9.950 2.002 1.00 89.44 249 ALA A CA 1
ATOM 1957 C C . ALA A 1 249 ? 12.618 8.903 1.879 1.00 89.44 249 ALA A C 1
ATOM 1959 O O . ALA A 1 249 ? 13.499 8.818 2.732 1.00 89.44 249 ALA A O 1
ATOM 1960 N N . LEU A 1 250 ? 12.625 8.110 0.798 1.00 88.00 250 LEU A N 1
ATOM 1961 C CA . LEU A 1 250 ? 13.720 7.177 0.506 1.00 88.00 250 LEU A CA 1
ATOM 1962 C C . LEU A 1 250 ? 15.048 7.884 0.215 1.00 88.00 250 LEU A C 1
ATOM 1964 O O . LEU A 1 250 ? 16.093 7.364 0.596 1.00 88.00 250 LEU A O 1
ATOM 1968 N N . ALA A 1 251 ? 15.021 9.017 -0.487 1.00 86.94 251 ALA A N 1
ATOM 1969 C CA . ALA A 1 251 ? 16.215 9.783 -0.826 1.00 86.94 251 ALA A CA 1
ATOM 1970 C C . ALA A 1 251 ? 16.782 10.526 0.393 1.00 86.94 251 ALA A C 1
ATOM 1972 O O . ALA A 1 251 ? 17.994 10.521 0.593 1.00 86.94 251 ALA A O 1
ATOM 1973 N N . GLU A 1 252 ? 15.918 11.097 1.236 1.00 86.44 252 GLU A N 1
ATOM 1974 C CA . GLU A 1 252 ? 16.298 11.770 2.486 1.00 86.44 252 GLU A CA 1
ATOM 1975 C C . GLU A 1 252 ? 17.026 10.820 3.448 1.00 86.44 252 GLU A C 1
ATOM 1977 O O . GLU A 1 252 ? 18.061 11.183 3.999 1.00 86.44 252 GLU A O 1
ATOM 1982 N N . GLU A 1 253 ? 16.572 9.568 3.570 1.00 75.44 253 GLU A N 1
ATOM 1983 C CA . GLU A 1 253 ? 17.267 8.542 4.365 1.00 75.44 253 GLU A CA 1
ATOM 1984 C C . GLU A 1 253 ? 18.680 8.224 3.847 1.00 75.44 253 GLU A C 1
ATOM 1986 O O . GLU A 1 253 ? 19.568 7.890 4.629 1.00 75.44 253 GLU A O 1
ATOM 1991 N N . GLN A 1 254 ? 18.907 8.313 2.533 1.00 64.06 254 GLN A N 1
ATOM 1992 C CA . GLN A 1 254 ? 20.228 8.078 1.937 1.00 64.06 254 GLN A CA 1
ATOM 1993 C C . GLN A 1 254 ? 21.140 9.309 2.058 1.00 64.06 254 GLN A C 1
ATOM 1995 O O . GLN A 1 254 ? 22.353 9.152 2.173 1.00 64.06 254 GLN A O 1
ATOM 2000 N N . GLY A 1 255 ? 20.571 10.520 2.051 1.00 52.19 255 GLY A N 1
ATOM 2001 C CA . GLY A 1 255 ? 21.307 11.777 2.234 1.00 52.19 255 GLY A CA 1
ATOM 2002 C C . GLY A 1 255 ? 21.677 12.066 3.694 1.00 52.19 255 GLY A C 1
ATOM 2003 O O . GLY A 1 255 ? 22.789 12.506 3.974 1.00 52.19 255 GLY A O 1
ATOM 2004 N N . GLY A 1 256 ? 20.792 11.739 4.641 1.00 46.72 256 GLY A N 1
ATOM 2005 C CA . GLY A 1 256 ? 20.992 11.985 6.075 1.00 46.72 256 GLY A CA 1
ATOM 2006 C C . GLY A 1 256 ? 22.108 11.157 6.723 1.00 46.72 256 GLY A C 1
ATOM 2007 O O . GLY A 1 256 ? 22.591 11.510 7.794 1.00 46.72 256 GLY A O 1
ATOM 2008 N N . ALA A 1 257 ? 22.583 10.094 6.068 1.00 44.16 257 ALA A N 1
ATOM 2009 C CA . ALA A 1 257 ? 23.742 9.331 6.533 1.00 44.16 257 ALA A CA 1
ATOM 2010 C C . ALA A 1 257 ? 25.086 10.077 6.353 1.00 44.16 257 ALA A C 1
ATOM 2012 O O . ALA A 1 257 ? 26.104 9.600 6.853 1.00 44.16 257 ALA A O 1
ATOM 2013 N N . GLY A 1 258 ? 25.104 11.222 5.652 1.00 41.03 258 GLY A N 1
ATOM 2014 C CA . GLY A 1 258 ? 26.319 11.985 5.341 1.00 41.03 258 GLY A CA 1
ATOM 2015 C C . GLY A 1 258 ? 26.462 13.365 5.999 1.00 41.03 258 GLY A C 1
ATOM 2016 O O . GLY A 1 258 ? 27.536 13.949 5.886 1.00 41.03 258 GLY A O 1
ATOM 2017 N N . GLU A 1 259 ? 25.439 13.903 6.678 1.00 36.81 259 GLU A N 1
ATOM 2018 C CA . GLU A 1 259 ? 25.398 15.336 7.050 1.00 36.81 259 GLU A CA 1
ATOM 2019 C C . GLU A 1 259 ? 25.000 15.649 8.508 1.00 36.81 259 GLU A C 1
ATOM 2021 O O . GLU A 1 259 ? 24.630 16.782 8.811 1.00 36.81 259 GLU A O 1
ATOM 2026 N N . ASP A 1 260 ? 25.147 14.724 9.461 1.00 34.06 260 ASP A N 1
ATOM 2027 C CA . ASP A 1 260 ? 24.988 15.060 10.890 1.00 34.06 260 ASP A CA 1
ATOM 2028 C C . ASP A 1 260 ? 26.290 15.661 11.452 1.00 34.06 260 ASP A C 1
ATOM 2030 O O . ASP A 1 260 ? 27.061 15.056 12.199 1.00 34.06 260 ASP A O 1
ATOM 2034 N N . GLY A 1 261 ? 26.580 16.879 10.993 1.00 39.22 261 GLY A N 1
ATOM 2035 C CA . GLY A 1 261 ? 27.833 17.571 11.245 1.00 39.22 261 GLY A CA 1
ATOM 2036 C C . GLY A 1 261 ? 27.720 19.088 11.221 1.00 39.22 261 GLY A C 1
ATOM 2037 O O . GLY A 1 261 ? 28.541 19.714 10.563 1.00 39.22 261 GLY A O 1
ATOM 2038 N N . ARG A 1 262 ? 26.767 19.704 11.939 1.00 35.38 262 ARG A N 1
ATOM 2039 C CA . ARG A 1 262 ? 26.969 21.033 12.567 1.00 35.38 262 ARG A CA 1
ATOM 2040 C C . ARG A 1 262 ? 25.753 21.498 13.373 1.00 35.38 262 ARG A C 1
ATOM 2042 O O . ARG A 1 262 ? 24.712 21.775 12.797 1.00 35.38 262 ARG A O 1
ATOM 2049 N N . GLN A 1 263 ? 25.953 21.716 14.672 1.00 28.38 263 GLN A N 1
ATOM 2050 C CA . GLN A 1 263 ? 25.768 23.009 15.357 1.00 28.38 263 GLN A CA 1
ATOM 2051 C C . GLN A 1 263 ? 25.992 22.797 16.862 1.00 28.38 263 GLN A C 1
ATOM 2053 O O . GLN A 1 263 ? 25.124 22.310 17.578 1.00 28.38 263 GLN A O 1
ATOM 2058 N N . VAL A 1 264 ? 27.184 23.160 17.336 1.00 31.12 264 VAL A N 1
ATOM 2059 C CA . VAL A 1 264 ? 27.445 23.428 18.757 1.00 31.12 264 VAL A CA 1
ATOM 2060 C C . VAL A 1 264 ? 27.581 24.951 18.876 1.00 31.12 264 VAL A C 1
ATOM 2062 O O . VAL A 1 264 ? 28.278 25.529 18.035 1.00 31.12 264 VAL A O 1
ATOM 2065 N N . PRO A 1 265 ? 26.914 25.621 19.835 1.00 29.98 265 PRO A N 1
ATOM 2066 C CA . PRO A 1 265 ? 27.074 27.054 20.038 1.00 29.98 265 PRO A CA 1
ATOM 2067 C C . PRO A 1 265 ? 28.505 27.360 20.474 1.00 29.98 265 PRO A C 1
ATOM 2069 O O . PRO A 1 265 ? 29.081 26.661 21.304 1.00 29.98 265 PRO A O 1
ATOM 2072 N N . SER A 1 266 ? 29.061 28.400 19.871 1.00 30.42 266 SER A N 1
ATOM 2073 C CA . SER A 1 266 ? 30.403 28.911 20.102 1.00 30.42 266 SER A CA 1
ATOM 2074 C C . SER A 1 266 ? 30.590 29.357 21.552 1.00 30.42 266 SER A C 1
ATOM 2076 O O . SER A 1 266 ? 29.898 30.275 21.975 1.00 30.42 266 SER A O 1
ATOM 2078 N N . ASP A 1 267 ? 31.579 28.797 22.247 1.00 29.89 267 ASP A N 1
ATOM 2079 C CA . ASP A 1 267 ? 32.324 29.536 23.265 1.00 29.89 267 ASP A CA 1
ATOM 2080 C C . ASP A 1 267 ? 33.824 29.188 23.207 1.00 29.89 267 ASP A C 1
ATOM 2082 O O . ASP A 1 267 ? 34.233 28.033 23.139 1.00 29.89 267 ASP A O 1
ATOM 2086 N N . GLU A 1 268 ? 34.584 30.276 23.114 1.00 30.48 268 GLU A N 1
ATOM 2087 C CA . GLU A 1 268 ? 36.008 30.567 23.318 1.00 30.48 268 GLU A CA 1
ATOM 2088 C C . GLU A 1 268 ? 37.141 29.530 23.092 1.00 30.48 268 GLU A C 1
ATOM 2090 O O . GLU A 1 268 ? 37.299 28.540 23.790 1.00 30.48 268 GLU A O 1
ATOM 2095 N N . ARG A 1 269 ? 38.046 29.942 22.179 1.00 30.77 269 ARG A N 1
ATOM 2096 C CA . ARG A 1 269 ? 39.527 29.822 22.170 1.00 30.77 269 ARG A CA 1
ATOM 2097 C C . ARG A 1 269 ? 40.178 28.461 22.481 1.00 30.77 269 ARG A C 1
ATOM 2099 O O . ARG A 1 269 ? 40.345 28.105 23.633 1.00 30.77 269 ARG A O 1
ATOM 2106 N N . GLU A 1 270 ? 40.849 27.897 21.467 1.00 27.80 270 GLU A N 1
ATOM 2107 C CA . GLU A 1 270 ? 42.323 27.777 21.450 1.00 27.80 270 GLU A CA 1
ATOM 2108 C C . GLU A 1 270 ? 42.872 27.359 20.069 1.00 27.80 270 GLU A C 1
ATOM 2110 O O . GLU A 1 270 ? 42.258 26.610 19.312 1.00 27.80 270 GLU A O 1
ATOM 2115 N N . LYS A 1 271 ? 44.040 27.911 19.714 1.00 31.81 271 LYS A N 1
ATOM 2116 C CA . LYS A 1 271 ? 44.787 27.647 18.474 1.00 31.81 271 LYS A CA 1
ATOM 2117 C C . LYS A 1 271 ? 45.494 26.289 18.565 1.00 31.81 271 LYS A C 1
ATOM 2119 O O . LYS A 1 271 ? 46.353 26.117 19.421 1.00 31.81 271 LYS A O 1
ATOM 2124 N N . GLY A 1 272 ? 45.266 25.395 17.603 1.00 26.69 272 GLY A N 1
ATOM 2125 C CA . GLY A 1 272 ? 46.048 24.164 17.452 1.00 26.69 272 GLY A CA 1
ATOM 2126 C C . GLY A 1 272 ? 45.837 23.497 16.091 1.00 26.69 272 GLY A C 1
ATOM 2127 O O . GLY A 1 272 ? 44.720 23.413 15.604 1.00 26.69 272 GLY A O 1
ATOM 2128 N N . LYS A 1 273 ? 46.944 23.090 15.464 1.00 28.50 273 LYS A N 1
ATOM 2129 C CA . LYS A 1 273 ? 47.116 22.521 14.113 1.00 28.50 273 LYS A CA 1
ATOM 2130 C C . LYS A 1 273 ? 46.011 21.576 13.610 1.00 28.50 273 LYS A C 1
ATOM 2132 O O . LYS A 1 273 ? 45.607 20.637 14.284 1.00 28.50 273 LYS A O 1
ATOM 2137 N N . ALA A 1 274 ? 45.657 21.783 12.342 1.00 31.41 274 ALA A N 1
ATOM 2138 C CA . ALA A 1 274 ? 44.785 20.944 11.535 1.00 31.41 274 ALA A CA 1
ATOM 2139 C C . ALA A 1 274 ? 45.281 19.490 11.421 1.00 31.41 274 ALA A C 1
ATOM 2141 O O . ALA A 1 274 ? 46.354 19.225 10.880 1.00 31.41 274 ALA A O 1
ATOM 2142 N N . GLY A 1 275 ? 44.432 18.564 11.856 1.00 27.66 275 GLY A N 1
ATOM 2143 C CA . GLY A 1 275 ? 44.372 17.185 11.390 1.00 27.66 275 GLY A CA 1
ATOM 2144 C C . GLY A 1 275 ? 42.896 16.848 11.209 1.00 27.66 275 GLY A C 1
ATOM 2145 O O . GLY A 1 275 ? 42.154 16.786 12.184 1.00 27.66 275 GLY A O 1
ATOM 2146 N N . SER A 1 276 ? 42.441 16.726 9.963 1.00 29.28 276 SER A N 1
ATOM 2147 C CA . SER A 1 276 ? 41.074 16.305 9.645 1.00 29.28 276 SER A CA 1
ATOM 2148 C C . SER A 1 276 ? 40.922 14.836 10.047 1.00 29.28 276 SER A C 1
ATOM 2150 O O . SER A 1 276 ? 41.364 13.939 9.334 1.00 29.28 276 SER A O 1
ATOM 2152 N N . GLY A 1 277 ? 40.371 14.591 11.235 1.00 29.83 277 GLY A N 1
ATOM 2153 C CA . GLY A 1 277 ? 39.979 13.256 11.671 1.00 29.83 277 GLY A CA 1
ATOM 2154 C C . GLY A 1 277 ? 38.712 12.844 10.932 1.00 29.83 277 GLY A C 1
ATOM 2155 O O . GLY A 1 277 ? 37.621 13.284 11.284 1.00 29.83 277 GLY A O 1
ATOM 2156 N N . PHE A 1 278 ? 38.857 12.037 9.885 1.00 32.31 278 PHE A N 1
ATOM 2157 C CA . PHE A 1 278 ? 37.727 11.432 9.190 1.00 32.31 278 PHE A CA 1
ATOM 2158 C C . PHE A 1 278 ? 37.196 10.274 10.046 1.00 32.31 278 PHE A C 1
ATOM 2160 O O . PHE A 1 278 ? 37.886 9.272 10.235 1.00 32.31 278 PHE A O 1
ATOM 2167 N N . VAL A 1 279 ? 35.983 10.404 10.588 1.00 39.34 279 VAL A N 1
ATOM 2168 C CA . VAL A 1 279 ? 35.301 9.291 11.264 1.00 39.34 279 VAL A CA 1
ATOM 2169 C C . VAL A 1 279 ? 34.763 8.366 10.177 1.00 39.34 279 VAL A C 1
ATOM 2171 O O . VAL A 1 279 ? 33.793 8.685 9.496 1.00 39.34 279 VAL A O 1
ATOM 2174 N N . THR A 1 280 ? 35.429 7.234 9.969 1.00 34.00 280 THR A N 1
ATOM 2175 C CA . THR A 1 280 ? 34.964 6.187 9.054 1.00 34.00 280 THR A CA 1
ATOM 2176 C C . THR A 1 280 ? 33.933 5.313 9.763 1.00 34.00 280 THR A C 1
ATOM 2178 O O . THR A 1 280 ? 34.170 4.808 10.859 1.00 34.00 280 THR A O 1
ATOM 2181 N N . MET A 1 281 ? 32.773 5.127 9.133 1.00 32.69 281 MET A N 1
ATOM 2182 C CA . MET A 1 281 ? 31.783 4.144 9.568 1.00 32.69 281 MET A CA 1
ATOM 2183 C C . MET A 1 281 ? 32.379 2.740 9.415 1.00 32.69 281 MET A C 1
ATOM 2185 O O . MET A 1 281 ? 32.749 2.336 8.314 1.00 32.69 281 MET A O 1
ATOM 2189 N N . LEU A 1 282 ? 32.480 1.996 10.518 1.00 41.81 282 LEU A N 1
ATOM 2190 C CA . LEU A 1 282 ? 32.956 0.617 10.496 1.00 41.81 282 LEU A CA 1
ATOM 2191 C C . LEU A 1 282 ? 31.792 -0.311 10.116 1.00 41.81 282 LEU A C 1
ATOM 2193 O O . LEU A 1 282 ? 30.937 -0.626 10.946 1.00 41.81 282 LEU A O 1
ATOM 2197 N N . GLU A 1 283 ? 31.739 -0.743 8.856 1.00 41.28 283 GLU A N 1
ATOM 2198 C CA . GLU A 1 283 ? 30.848 -1.833 8.453 1.00 41.28 283 GLU A CA 1
ATOM 2199 C C . GLU A 1 283 ? 31.400 -3.161 8.978 1.00 41.28 283 GLU A C 1
ATOM 2201 O O . GLU A 1 283 ? 32.420 -3.657 8.508 1.00 41.28 283 GLU A O 1
ATOM 2206 N N . VAL A 1 284 ? 30.722 -3.747 9.968 1.00 48.25 284 VAL A N 1
ATOM 2207 C CA . VAL A 1 284 ? 31.075 -5.068 10.502 1.00 48.25 284 VAL A CA 1
ATOM 2208 C C . VAL A 1 284 ? 30.122 -6.117 9.933 1.00 48.25 284 VAL A C 1
ATOM 2210 O O . VAL A 1 284 ? 28.963 -6.241 10.342 1.00 48.25 284 VAL A O 1
ATOM 2213 N N . THR A 1 285 ? 30.618 -6.910 8.988 1.00 45.72 285 THR A N 1
ATOM 2214 C CA . THR A 1 285 ? 29.963 -8.114 8.473 1.00 45.72 285 THR A CA 1
ATOM 2215 C C . THR A 1 285 ? 30.284 -9.304 9.381 1.00 45.72 285 THR A C 1
ATOM 2217 O O . THR A 1 285 ? 31.390 -9.830 9.392 1.00 45.72 285 THR A O 1
ATOM 2220 N N . TRP A 1 286 ? 29.290 -9.783 10.140 1.00 48.38 286 TRP A N 1
ATOM 2221 C CA . TRP A 1 286 ? 29.443 -10.935 11.054 1.00 48.38 286 TRP A CA 1
ATOM 2222 C C . TRP A 1 286 ? 29.982 -12.222 10.404 1.00 48.38 286 TRP A C 1
ATOM 2224 O O . TRP A 1 286 ? 30.529 -13.075 11.100 1.00 48.38 286 TRP A O 1
ATOM 2234 N N . ASP A 1 287 ? 29.855 -12.358 9.083 1.00 54.72 287 ASP A N 1
ATOM 2235 C CA . ASP A 1 287 ? 30.353 -13.519 8.343 1.00 54.72 287 ASP A CA 1
ATOM 2236 C C . ASP A 1 287 ? 31.895 -13.587 8.356 1.00 54.72 287 ASP A C 1
ATOM 2238 O O . ASP A 1 287 ? 32.452 -14.678 8.413 1.00 54.72 287 ASP A O 1
ATOM 2242 N N . GLU A 1 288 ? 32.590 -12.445 8.429 1.00 49.78 288 GLU A N 1
ATOM 2243 C CA . GLU A 1 288 ? 34.063 -12.355 8.409 1.00 49.78 288 GLU A CA 1
ATOM 2244 C C . GLU A 1 288 ? 34.718 -12.501 9.796 1.00 49.78 288 GLU A C 1
ATOM 2246 O O . GLU A 1 288 ? 35.919 -12.762 9.900 1.00 49.78 288 GLU A O 1
ATOM 2251 N N . HIS A 1 289 ? 33.933 -12.357 10.869 1.00 53.25 289 HIS A N 1
ATOM 2252 C CA . HIS A 1 289 ? 34.421 -12.318 12.257 1.00 53.25 289 HIS A CA 1
ATOM 2253 C C . HIS A 1 289 ? 33.984 -13.518 13.109 1.00 53.25 289 HIS A C 1
ATOM 2255 O O . HIS A 1 289 ? 34.406 -13.652 14.257 1.00 53.25 289 HIS A O 1
ATOM 2261 N N . SER A 1 290 ? 33.177 -14.417 12.546 1.00 52.03 290 SER A N 1
ATOM 2262 C CA . SER A 1 290 ? 32.620 -15.597 13.222 1.00 52.03 290 SER A CA 1
ATOM 2263 C C . SER A 1 290 ? 33.666 -16.642 13.649 1.00 52.03 290 SER A C 1
ATOM 2265 O O . SER A 1 290 ? 33.375 -17.467 14.512 1.00 52.03 290 SER A O 1
ATOM 2267 N N . PHE A 1 291 ? 34.895 -16.576 13.118 1.00 51.16 291 PHE A N 1
ATOM 2268 C CA . PHE A 1 291 ? 35.953 -17.570 13.358 1.00 51.16 291 PHE A CA 1
ATOM 2269 C C . PHE A 1 291 ? 37.254 -17.004 13.957 1.00 51.16 291 PHE A C 1
ATOM 2271 O O . PHE A 1 291 ? 38.295 -17.651 13.892 1.00 51.16 291 PHE A O 1
ATOM 2278 N N . GLY A 1 292 ? 37.223 -15.807 14.555 1.00 54.09 292 GLY A N 1
ATOM 2279 C CA . GLY A 1 292 ? 38.376 -15.259 15.292 1.00 54.09 292 GLY A CA 1
ATOM 2280 C C . GLY A 1 292 ? 39.572 -14.829 14.428 1.00 54.09 292 GLY A C 1
ATOM 2281 O O . GLY A 1 292 ? 40.632 -14.517 14.961 1.00 54.09 292 GLY A O 1
ATOM 2282 N N . THR A 1 293 ? 39.421 -14.768 13.104 1.00 49.50 293 THR A N 1
ATOM 2283 C CA . THR A 1 293 ? 40.496 -14.438 12.151 1.00 49.50 293 THR A CA 1
ATOM 2284 C C . THR A 1 293 ? 40.859 -12.951 12.090 1.00 49.50 293 THR A C 1
ATOM 2286 O O . THR A 1 293 ? 41.917 -12.610 11.569 1.00 49.50 293 THR A O 1
ATOM 2289 N N . LYS A 1 294 ? 40.027 -12.059 12.643 1.00 48.41 294 LYS A N 1
ATOM 2290 C CA . LYS A 1 294 ? 40.339 -10.633 12.839 1.00 48.41 294 LYS A CA 1
ATOM 2291 C C . LYS A 1 294 ? 39.696 -10.130 14.130 1.00 48.41 294 LYS A C 1
ATOM 2293 O O . LYS A 1 294 ? 38.468 -10.098 14.232 1.00 48.41 294 LYS A O 1
ATOM 2298 N N . GLY A 1 295 ? 40.519 -9.730 15.100 1.00 49.41 295 GLY A N 1
ATOM 2299 C CA . GLY A 1 295 ? 40.058 -8.985 16.271 1.00 49.41 295 GLY A CA 1
ATOM 2300 C C . GLY A 1 295 ? 39.579 -7.597 15.848 1.00 49.41 295 GLY A C 1
ATOM 2301 O O . GLY A 1 295 ? 40.253 -6.921 15.074 1.00 49.41 295 GLY A O 1
ATOM 2302 N N . ILE A 1 296 ? 38.407 -7.178 16.319 1.00 53.69 296 ILE A N 1
ATOM 2303 C CA . ILE A 1 296 ? 37.904 -5.822 16.079 1.00 53.69 296 ILE A CA 1
ATOM 2304 C C . ILE A 1 296 ? 38.615 -4.903 17.078 1.00 53.69 296 ILE A C 1
ATOM 2306 O O . ILE A 1 296 ? 38.247 -4.847 18.250 1.00 53.69 296 ILE A O 1
ATOM 2310 N N . GLN A 1 297 ? 39.670 -4.218 16.638 1.00 48.69 297 GLN A N 1
ATOM 2311 C CA . GLN A 1 297 ? 40.320 -3.176 17.434 1.00 48.69 297 GLN A CA 1
ATOM 2312 C C . GLN A 1 297 ? 39.475 -1.903 17.362 1.00 48.69 297 GLN A C 1
ATOM 2314 O O . GLN A 1 297 ? 39.471 -1.202 16.356 1.00 48.69 297 GLN A O 1
ATOM 2319 N N . VAL A 1 298 ? 38.717 -1.630 18.426 1.00 52.56 298 VAL A N 1
ATOM 2320 C CA . VAL A 1 298 ? 37.830 -0.454 18.507 1.00 52.56 298 VAL A CA 1
ATOM 2321 C C . VAL A 1 298 ? 38.601 0.809 18.920 1.00 52.56 298 VAL A C 1
ATOM 2323 O O . VAL A 1 298 ? 38.150 1.913 18.637 1.00 52.56 298 VAL A O 1
ATOM 2326 N N . TYR A 1 299 ? 39.784 0.676 19.533 1.00 52.53 299 TYR A N 1
ATOM 2327 C CA . TYR A 1 299 ? 40.596 1.817 19.960 1.00 52.53 299 TYR A CA 1
ATOM 2328 C C . TYR A 1 299 ? 42.089 1.502 19.904 1.00 52.53 299 TYR A C 1
ATOM 2330 O O . TYR A 1 299 ? 42.543 0.544 20.525 1.00 52.53 299 TYR A O 1
ATOM 2338 N N . GLU A 1 300 ? 42.858 2.371 19.258 1.00 42.41 300 GLU A N 1
ATOM 2339 C CA . GLU A 1 300 ? 44.282 2.527 19.536 1.00 42.41 300 GLU A CA 1
ATOM 2340 C C . GLU A 1 300 ? 44.581 4.037 19.511 1.00 42.41 300 GLU A C 1
ATOM 2342 O O . GLU A 1 300 ? 44.498 4.693 18.477 1.00 42.41 300 GLU A O 1
ATOM 2347 N N . ASN A 1 301 ? 44.870 4.603 20.687 1.00 39.91 301 ASN A N 1
ATOM 2348 C CA . ASN A 1 301 ? 45.478 5.930 20.881 1.00 39.91 301 ASN A CA 1
ATOM 2349 C C . ASN A 1 301 ? 44.621 7.190 20.658 1.00 39.91 301 ASN A C 1
ATOM 2351 O O . ASN A 1 301 ? 45.077 8.160 20.055 1.00 39.91 301 ASN A O 1
ATOM 2355 N N . SER A 1 302 ? 43.417 7.275 21.218 1.00 46.78 302 SER A N 1
ATOM 2356 C CA . SER A 1 302 ? 42.754 8.578 21.388 1.00 46.78 302 SER A CA 1
ATOM 2357 C C . SER A 1 302 ? 41.982 8.586 22.696 1.00 46.78 302 SER A C 1
ATOM 2359 O O . SER A 1 302 ? 41.097 7.759 22.880 1.00 46.78 302 SER A O 1
ATOM 2361 N N . GLY A 1 303 ? 42.330 9.493 23.612 1.00 41.44 303 GLY A N 1
ATOM 2362 C CA . GLY A 1 303 ? 41.714 9.661 24.938 1.00 41.44 303 GLY A CA 1
ATOM 2363 C C . GLY A 1 303 ? 40.251 10.127 24.917 1.00 41.44 303 GLY A C 1
ATOM 2364 O O . GLY A 1 303 ? 39.862 10.965 25.723 1.00 41.44 303 GLY A O 1
ATOM 2365 N N . ALA A 1 304 ? 39.443 9.624 23.987 1.00 46.22 304 ALA A N 1
ATOM 2366 C CA . ALA A 1 304 ? 38.026 9.907 23.872 1.00 46.22 304 ALA A CA 1
ATOM 2367 C C . ALA A 1 304 ? 37.235 9.011 24.837 1.00 46.22 304 ALA A C 1
ATOM 2369 O O . ALA A 1 304 ? 37.272 7.784 24.750 1.00 46.22 304 ALA A O 1
ATOM 2370 N N . GLN A 1 305 ? 36.509 9.639 25.761 1.00 42.62 305 GLN A N 1
ATOM 2371 C CA . GLN A 1 305 ? 35.505 8.978 26.597 1.00 42.62 305 GLN A CA 1
ATOM 2372 C C . GLN A 1 305 ? 34.314 8.522 25.726 1.00 42.62 305 GLN A C 1
ATOM 2374 O O . GLN A 1 305 ? 33.973 9.207 24.756 1.00 42.62 305 GLN A O 1
ATOM 2379 N N . PRO A 1 306 ? 33.660 7.390 26.048 1.00 40.94 306 PRO A N 1
ATOM 2380 C CA . PRO A 1 306 ? 32.565 6.858 25.245 1.00 40.94 306 PRO A CA 1
ATOM 2381 C C . PRO A 1 306 ? 31.366 7.816 25.238 1.00 40.94 306 PRO A C 1
ATOM 2383 O O . PRO A 1 306 ? 30.808 8.158 26.280 1.00 40.94 306 PRO A O 1
ATOM 2386 N N . SER A 1 307 ? 30.937 8.223 24.041 1.00 40.69 307 SER A N 1
ATOM 2387 C CA . SER A 1 307 ? 29.648 8.889 23.850 1.00 40.69 307 SER A CA 1
ATOM 2388 C C . SER A 1 307 ? 28.521 7.918 24.211 1.00 40.69 307 SER A C 1
ATOM 2390 O O . SER A 1 307 ? 28.433 6.820 23.662 1.00 40.69 307 SER A O 1
ATOM 2392 N N . VAL A 1 308 ? 27.624 8.338 25.108 1.00 41.59 308 VAL A N 1
ATOM 2393 C CA . VAL A 1 308 ? 26.453 7.564 25.573 1.00 41.59 308 VAL A CA 1
ATOM 2394 C C . VAL A 1 308 ? 25.440 7.303 24.440 1.00 41.59 308 VAL A C 1
ATOM 2396 O O . VAL A 1 308 ? 24.512 6.511 24.589 1.00 41.59 308 VAL A O 1
ATOM 2399 N N . ARG A 1 309 ? 25.623 7.914 23.263 1.00 35.09 309 ARG A N 1
ATOM 2400 C CA . ARG A 1 309 ? 24.823 7.645 22.063 1.00 35.09 309 ARG A CA 1
ATOM 2401 C C . ARG A 1 309 ? 25.555 6.677 21.140 1.00 35.09 309 ARG A C 1
ATOM 2403 O O . ARG A 1 309 ? 26.139 7.060 20.134 1.00 35.09 309 ARG A O 1
ATOM 2410 N N . SER A 1 310 ? 25.492 5.403 21.508 1.00 40.66 310 SER A N 1
ATOM 2411 C CA . SER A 1 310 ? 25.800 4.281 20.622 1.00 40.66 310 SER A CA 1
ATOM 2412 C C . SER A 1 310 ? 24.941 4.372 19.349 1.00 40.66 310 SER A C 1
ATOM 2414 O O . SER A 1 310 ? 23.726 4.192 19.392 1.00 40.66 310 SER A O 1
ATOM 2416 N N . CYS A 1 311 ? 25.570 4.656 18.207 1.00 37.44 311 CYS A N 1
ATOM 2417 C CA . CYS A 1 311 ? 24.968 4.648 16.868 1.00 37.44 311 CYS A CA 1
ATOM 2418 C C . CYS A 1 311 ? 24.990 3.249 16.215 1.00 37.44 311 CYS A C 1
ATOM 2420 O O . CYS A 1 311 ? 24.849 3.108 14.999 1.00 37.44 311 CYS A O 1
ATOM 2422 N N . PHE A 1 312 ? 25.119 2.189 17.019 1.00 37.16 312 PHE A N 1
ATOM 2423 C CA . PHE A 1 312 ? 25.013 0.812 16.548 1.00 37.16 312 PHE A CA 1
ATOM 2424 C C . PHE A 1 312 ? 23.559 0.489 16.169 1.00 37.16 312 PHE A C 1
ATOM 2426 O O . PHE A 1 312 ? 22.768 0.010 16.980 1.00 37.16 312 PHE A O 1
ATOM 2433 N N . ARG A 1 313 ? 23.192 0.725 14.905 1.00 41.53 313 ARG A N 1
ATOM 2434 C CA . ARG A 1 313 ? 21.925 0.258 14.332 1.00 41.53 313 ARG A CA 1
ATOM 2435 C C . ARG A 1 313 ? 22.154 -1.113 13.695 1.00 41.53 313 ARG A C 1
ATOM 2437 O O . ARG A 1 313 ? 22.604 -1.218 12.557 1.00 41.53 313 ARG A O 1
ATOM 2444 N N . LEU A 1 314 ? 21.852 -2.180 14.439 1.00 35.78 314 LEU A N 1
ATOM 2445 C CA . LEU A 1 314 ? 21.851 -3.546 13.908 1.00 35.78 314 LEU A CA 1
ATOM 2446 C C . LEU A 1 314 ? 20.827 -3.639 12.768 1.00 35.78 314 LEU A C 1
ATOM 2448 O O . LEU A 1 314 ? 19.619 -3.713 12.992 1.00 35.78 314 LEU A O 1
ATOM 2452 N N . ARG A 1 315 ? 21.309 -3.636 11.522 1.00 39.41 315 ARG A N 1
ATOM 2453 C CA . ARG A 1 315 ? 20.485 -3.939 10.351 1.00 39.41 315 ARG A CA 1
ATOM 2454 C C . ARG A 1 315 ? 20.020 -5.386 10.501 1.00 39.41 315 ARG A C 1
ATOM 2456 O O . ARG A 1 315 ? 20.836 -6.306 10.489 1.00 39.41 315 ARG A O 1
ATOM 2463 N N . ASN A 1 316 ? 18.718 -5.598 10.687 1.00 41.97 316 ASN A N 1
ATOM 2464 C CA . ASN A 1 316 ? 18.175 -6.944 10.827 1.00 41.97 316 ASN A CA 1
ATOM 2465 C C . ASN A 1 316 ? 18.392 -7.714 9.509 1.00 41.97 316 ASN A C 1
ATOM 2467 O O . ASN A 1 316 ? 17.665 -7.511 8.532 1.00 41.97 316 ASN A O 1
ATOM 2471 N N . LYS A 1 317 ? 19.399 -8.600 9.477 1.00 33.94 317 LYS A N 1
ATOM 2472 C CA . LYS A 1 317 ? 19.726 -9.437 8.311 1.00 33.94 317 LYS A CA 1
ATOM 2473 C C . LYS A 1 317 ? 18.531 -10.289 7.854 1.00 33.94 317 LYS A C 1
ATOM 2475 O O . LYS A 1 317 ? 18.454 -10.598 6.673 1.00 33.94 317 LYS A O 1
ATOM 2480 N N . GLN A 1 318 ? 17.560 -10.608 8.719 1.00 39.12 318 GLN A N 1
ATOM 2481 C CA . GLN A 1 318 ? 16.346 -11.340 8.318 1.00 39.12 318 GLN A CA 1
ATOM 2482 C C . GLN A 1 318 ? 15.394 -10.482 7.471 1.00 39.12 318 GLN A C 1
ATOM 2484 O O . GLN A 1 318 ? 14.771 -11.002 6.548 1.00 39.12 318 GLN A O 1
ATOM 2489 N N . ALA A 1 319 ? 15.335 -9.164 7.703 1.00 35.50 319 ALA A N 1
ATOM 2490 C CA . ALA A 1 319 ? 14.626 -8.243 6.814 1.00 35.50 319 ALA A CA 1
ATOM 2491 C C . ALA A 1 319 ? 15.364 -8.108 5.473 1.00 35.50 319 ALA A C 1
ATOM 2493 O O . ALA A 1 319 ? 14.734 -8.195 4.426 1.00 35.50 319 ALA A O 1
ATOM 2494 N N . ALA A 1 320 ? 16.697 -7.999 5.489 1.00 35.72 320 ALA A N 1
ATOM 2495 C CA . ALA A 1 320 ? 17.507 -7.965 4.268 1.00 35.72 320 ALA A CA 1
ATOM 2496 C C . ALA A 1 320 ? 17.407 -9.269 3.448 1.00 35.72 320 ALA A C 1
ATOM 2498 O O . ALA A 1 320 ? 17.318 -9.208 2.229 1.00 35.72 320 ALA A O 1
ATOM 2499 N N . ALA A 1 321 ? 17.344 -10.437 4.096 1.00 34.12 321 ALA A N 1
ATOM 2500 C CA . ALA A 1 321 ? 17.210 -11.739 3.438 1.00 34.12 321 ALA A CA 1
ATOM 2501 C C . ALA A 1 321 ? 15.803 -11.983 2.859 1.00 34.12 321 ALA A C 1
ATOM 2503 O O . ALA A 1 321 ? 15.679 -12.554 1.778 1.00 34.12 321 ALA A O 1
ATOM 2504 N N . LEU A 1 322 ? 14.739 -11.505 3.521 1.00 36.09 322 LEU A N 1
ATOM 2505 C CA . LEU A 1 322 ? 13.379 -11.519 2.959 1.00 36.09 322 LEU A CA 1
ATOM 2506 C C . LEU A 1 322 ? 13.222 -10.504 1.807 1.00 36.09 322 LEU A C 1
ATOM 2508 O O . LEU A 1 322 ? 12.506 -10.779 0.844 1.00 36.09 322 LEU A O 1
ATOM 2512 N N . LEU A 1 323 ? 13.922 -9.362 1.864 1.00 38.56 323 LEU A N 1
ATOM 2513 C CA . LEU A 1 323 ? 13.930 -8.310 0.832 1.00 38.56 323 LEU A CA 1
ATOM 2514 C C . LEU A 1 323 ? 14.840 -8.627 -0.370 1.00 38.56 323 LEU A C 1
ATOM 2516 O O . LEU A 1 323 ? 14.547 -8.170 -1.473 1.00 38.56 323 LEU A O 1
ATOM 2520 N N . ALA A 1 324 ? 15.878 -9.452 -0.192 1.00 37.94 324 ALA A N 1
ATOM 2521 C CA . ALA A 1 324 ? 16.751 -9.955 -1.260 1.00 37.94 324 ALA A CA 1
ATOM 2522 C C . ALA A 1 324 ? 16.032 -10.894 -2.251 1.00 37.94 324 ALA A C 1
ATOM 2524 O O . ALA A 1 324 ? 16.601 -11.277 -3.270 1.00 37.94 324 ALA A O 1
ATOM 2525 N N . SER A 1 325 ? 14.775 -11.257 -1.971 1.00 42.53 325 SER A N 1
ATOM 2526 C CA . SER A 1 325 ? 13.925 -12.047 -2.867 1.00 42.53 325 SER A CA 1
ATOM 2527 C C . SER A 1 325 ? 13.336 -11.245 -4.038 1.00 42.53 325 SER A C 1
ATOM 2529 O O . SER A 1 325 ? 12.856 -11.842 -5.004 1.00 42.53 325 SER A O 1
ATOM 2531 N N . VAL A 1 326 ? 13.368 -9.905 -3.985 1.00 52.53 326 VAL A N 1
ATOM 2532 C CA . VAL A 1 326 ? 12.872 -9.048 -5.070 1.00 52.53 326 VAL A CA 1
ATOM 2533 C C . VAL A 1 326 ? 14.032 -8.668 -5.986 1.00 52.53 326 VAL A C 1
ATOM 2535 O O . VAL A 1 326 ? 14.931 -7.928 -5.598 1.00 52.53 326 VAL A O 1
ATOM 2538 N N . ASP A 1 327 ? 13.988 -9.164 -7.222 1.00 70.06 327 ASP A N 1
ATOM 2539 C CA . ASP A 1 327 ? 14.930 -8.821 -8.288 1.00 70.06 327 ASP A CA 1
ATOM 2540 C C . ASP A 1 327 ? 14.849 -7.309 -8.592 1.00 70.06 327 ASP A C 1
ATOM 2542 O O . ASP A 1 327 ? 13.928 -6.843 -9.270 1.00 70.06 327 ASP A O 1
ATOM 2546 N N . ALA A 1 328 ? 15.788 -6.525 -8.050 1.00 76.56 328 ALA A N 1
ATOM 2547 C CA . ALA A 1 328 ? 15.840 -5.069 -8.214 1.00 76.56 328 ALA A CA 1
ATOM 2548 C C . ALA A 1 328 ? 15.879 -4.654 -9.695 1.00 76.56 328 ALA A C 1
ATOM 2550 O O . ALA A 1 328 ? 15.282 -3.644 -10.075 1.00 76.56 328 ALA A O 1
ATOM 2551 N N . LEU A 1 329 ? 16.509 -5.471 -10.549 1.00 82.69 329 LEU A N 1
ATOM 2552 C CA . LEU A 1 329 ? 16.505 -5.274 -11.996 1.00 82.69 329 LEU A CA 1
ATOM 2553 C C . LEU A 1 329 ? 15.090 -5.434 -12.564 1.00 82.69 329 LEU A C 1
ATOM 2555 O O . LEU A 1 329 ? 14.657 -4.600 -13.357 1.00 82.69 329 LEU A O 1
ATOM 2559 N N . ALA A 1 330 ? 14.345 -6.453 -12.124 1.00 82.19 330 ALA A N 1
ATOM 2560 C CA . ALA A 1 330 ? 12.962 -6.664 -12.549 1.00 82.19 330 ALA A CA 1
ATOM 2561 C C . ALA A 1 330 ? 12.046 -5.493 -12.163 1.00 82.19 330 ALA A C 1
ATOM 2563 O O . ALA A 1 330 ? 11.172 -5.116 -12.944 1.00 82.19 330 ALA A O 1
ATOM 2564 N N . LEU A 1 331 ? 12.243 -4.910 -10.976 1.00 83.62 331 LEU A N 1
ATOM 2565 C CA . LEU A 1 331 ? 11.466 -3.762 -10.509 1.00 83.62 331 LEU A CA 1
ATOM 2566 C C . LEU A 1 331 ? 11.793 -2.490 -11.305 1.00 83.62 331 LEU A C 1
ATOM 2568 O O . LEU A 1 331 ? 10.876 -1.822 -11.780 1.00 83.62 331 LEU A O 1
ATOM 2572 N N . ASN A 1 332 ? 13.079 -2.190 -11.512 1.00 86.19 332 ASN A N 1
ATOM 2573 C CA . ASN A 1 332 ? 13.514 -1.055 -12.335 1.00 86.19 332 ASN A CA 1
ATOM 2574 C C . ASN A 1 332 ? 13.012 -1.177 -13.777 1.00 86.19 332 ASN A C 1
ATOM 2576 O O . ASN A 1 332 ? 12.587 -0.196 -14.393 1.00 86.19 332 ASN A O 1
ATOM 2580 N N . LEU A 1 333 ? 13.009 -2.401 -14.305 1.00 87.50 333 LEU A N 1
ATOM 2581 C CA . LEU A 1 333 ? 12.483 -2.698 -15.624 1.00 87.50 333 LEU A CA 1
ATOM 2582 C C . LEU A 1 333 ? 10.963 -2.498 -15.696 1.00 87.50 333 LEU A C 1
ATOM 2584 O O . LEU A 1 333 ? 10.482 -1.855 -16.629 1.00 87.50 333 LEU A O 1
ATOM 2588 N N . ALA A 1 334 ? 10.218 -2.982 -14.699 1.00 85.62 334 ALA A N 1
ATOM 2589 C CA . ALA A 1 334 ? 8.775 -2.778 -14.608 1.00 85.62 334 ALA A CA 1
ATOM 2590 C C . ALA A 1 334 ? 8.423 -1.283 -14.538 1.00 85.62 334 ALA A C 1
ATOM 2592 O O . ALA A 1 334 ? 7.587 -0.810 -15.308 1.00 85.62 334 ALA A O 1
ATOM 2593 N N . LEU A 1 335 ? 9.121 -0.522 -13.687 1.00 86.56 335 LEU A N 1
ATOM 2594 C CA . LEU A 1 335 ? 8.987 0.933 -13.601 1.00 86.56 335 LEU A CA 1
ATOM 2595 C C . LEU A 1 335 ? 9.270 1.600 -14.951 1.00 86.56 335 LEU A C 1
ATOM 2597 O O . LEU A 1 335 ? 8.458 2.394 -15.416 1.00 86.56 335 LEU A O 1
ATOM 2601 N N . SER A 1 336 ? 10.358 1.226 -15.627 1.00 88.19 336 SER A N 1
ATOM 2602 C CA . SER A 1 336 ? 10.707 1.766 -16.948 1.00 88.19 336 SER A CA 1
ATOM 2603 C C . SER A 1 336 ? 9.630 1.473 -18.000 1.00 88.19 336 SER A C 1
ATOM 2605 O O . SER A 1 336 ? 9.231 2.365 -18.746 1.00 88.19 336 SER A O 1
ATOM 2607 N N . GLN A 1 337 ? 9.103 0.246 -18.046 1.00 86.81 337 GLN A N 1
ATOM 2608 C CA . GLN A 1 337 ? 8.031 -0.133 -18.974 1.00 86.81 337 GLN A CA 1
ATOM 2609 C C . GLN A 1 337 ? 6.745 0.665 -18.716 1.00 86.81 337 GLN A C 1
ATOM 2611 O O . GLN A 1 337 ? 6.104 1.134 -19.662 1.00 86.81 337 GLN A O 1
ATOM 2616 N N . VAL A 1 338 ? 6.371 0.852 -17.448 1.00 86.94 338 VAL A N 1
ATOM 2617 C CA . VAL A 1 338 ? 5.187 1.631 -17.060 1.00 86.94 338 VAL A CA 1
ATOM 2618 C C . VAL A 1 338 ? 5.376 3.112 -17.367 1.00 86.94 338 VAL A C 1
ATOM 2620 O O . VAL A 1 338 ? 4.518 3.697 -18.022 1.00 86.94 338 VAL A O 1
ATOM 2623 N N . MET A 1 339 ? 6.508 3.701 -16.983 1.00 86.31 339 MET A N 1
ATOM 2624 C CA . MET A 1 339 ? 6.799 5.119 -17.202 1.00 86.31 339 MET A CA 1
ATOM 2625 C C . MET A 1 339 ? 6.838 5.465 -18.690 1.00 86.31 339 MET A C 1
ATOM 2627 O O . MET A 1 339 ? 6.167 6.397 -19.122 1.00 86.31 339 MET A O 1
ATOM 2631 N N . VAL A 1 340 ? 7.505 4.657 -19.521 1.00 85.56 340 VAL A N 1
ATOM 2632 C CA . VAL A 1 340 ? 7.498 4.876 -20.976 1.00 85.56 340 VAL A CA 1
ATOM 2633 C C . VAL A 1 340 ? 6.088 4.709 -21.568 1.00 85.56 340 VAL A 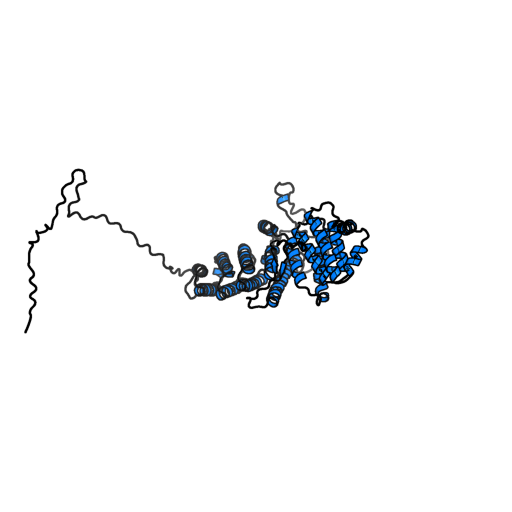C 1
ATOM 2635 O O . VAL A 1 340 ? 5.757 5.382 -22.540 1.00 85.56 340 VAL A O 1
ATOM 2638 N N . SER A 1 341 ? 5.205 3.894 -20.968 1.00 84.00 341 SER A N 1
ATOM 2639 C CA . SER A 1 341 ? 3.784 3.814 -21.376 1.00 84.00 341 SER A CA 1
ATOM 2640 C C . SER A 1 341 ? 3.000 5.108 -21.147 1.00 84.00 341 SER A C 1
ATOM 2642 O O . SER A 1 341 ? 1.944 5.280 -21.752 1.00 84.00 341 SER A O 1
ATOM 2644 N N . LEU A 1 342 ? 3.454 5.968 -20.231 1.00 81.62 342 LEU A N 1
ATOM 2645 C CA . LEU A 1 342 ? 2.810 7.246 -19.924 1.00 81.62 342 LEU A CA 1
ATOM 2646 C C . LEU A 1 342 ? 3.220 8.354 -20.905 1.00 81.62 342 LEU A C 1
ATOM 2648 O O . LEU A 1 342 ? 2.530 9.367 -20.975 1.00 81.62 342 LEU A O 1
ATOM 2652 N N . THR A 1 343 ? 4.292 8.153 -21.679 1.00 81.00 343 THR A N 1
ATOM 2653 C CA . THR A 1 343 ? 4.754 9.138 -22.666 1.00 81.00 343 THR A CA 1
ATOM 2654 C C . THR A 1 343 ? 3.872 9.201 -23.905 1.00 81.00 343 THR A C 1
ATOM 2656 O O . THR A 1 343 ? 3.398 8.186 -24.417 1.00 81.00 343 THR A O 1
ATOM 2659 N N . SER A 1 344 ? 3.711 10.414 -24.429 1.00 74.44 344 SER A N 1
ATOM 2660 C CA . SER A 1 344 ? 3.094 10.695 -25.727 1.00 74.44 344 SER A CA 1
ATOM 2661 C C . SER A 1 344 ? 4.078 11.469 -26.596 1.00 74.44 344 SER A C 1
ATOM 2663 O O . SER A 1 344 ? 4.839 12.285 -26.079 1.00 74.44 344 SER A O 1
ATOM 2665 N N . SER A 1 345 ? 4.013 11.288 -27.920 1.00 66.38 345 SER A N 1
ATOM 2666 C CA . SER A 1 345 ? 4.830 12.027 -28.898 1.00 66.38 345 SER A CA 1
ATOM 2667 C C . SER A 1 345 ? 4.697 13.552 -28.782 1.00 66.38 345 SER A C 1
ATOM 2669 O O . SER A 1 345 ? 5.562 14.280 -29.253 1.00 66.38 345 SER A O 1
ATOM 2671 N N . THR A 1 346 ? 3.624 14.037 -28.156 1.00 64.75 346 THR A N 1
ATOM 2672 C CA . THR A 1 346 ? 3.333 15.462 -27.950 1.00 64.75 346 THR A CA 1
ATOM 2673 C C . THR A 1 346 ? 4.048 16.083 -26.745 1.00 64.75 346 THR A C 1
ATOM 2675 O O . THR A 1 346 ? 4.174 17.300 -26.704 1.00 64.75 346 THR A O 1
ATOM 2678 N N . VAL A 1 347 ? 4.502 15.282 -25.772 1.00 68.44 347 VAL A N 1
ATOM 2679 C CA . VAL A 1 347 ? 5.062 15.762 -24.483 1.00 68.44 347 VAL A CA 1
ATOM 2680 C C . VAL A 1 347 ? 6.549 15.406 -24.324 1.00 68.44 347 VAL A C 1
ATOM 2682 O O . VAL A 1 347 ? 7.202 15.835 -23.383 1.00 68.44 347 VAL A O 1
ATOM 2685 N N . VAL A 1 348 ? 7.134 14.705 -25.302 1.00 70.44 348 VAL A N 1
ATOM 2686 C CA . VAL A 1 348 ? 8.512 14.172 -25.262 1.00 70.44 348 VAL A CA 1
ATOM 2687 C C . VAL A 1 348 ? 9.574 15.201 -24.866 1.00 70.44 348 VAL A C 1
ATOM 2689 O O . VAL A 1 348 ? 10.541 14.838 -24.204 1.00 70.44 348 VAL A O 1
ATOM 2692 N N . GLN A 1 349 ? 9.415 16.470 -25.256 1.00 69.94 349 GLN A N 1
ATOM 2693 C CA . GLN A 1 349 ? 10.377 17.520 -24.904 1.00 69.94 349 GLN A CA 1
ATOM 2694 C C . GLN A 1 349 ? 10.338 17.907 -23.421 1.00 69.94 349 GLN A C 1
ATOM 2696 O O . GLN A 1 349 ? 11.375 18.249 -22.873 1.00 69.94 349 GLN A O 1
ATOM 2701 N N . GLN A 1 350 ? 9.175 17.836 -22.770 1.00 73.50 350 GLN A N 1
ATOM 2702 C CA . GLN A 1 350 ? 9.035 18.117 -21.333 1.00 73.50 350 GLN A CA 1
ATOM 2703 C C . GLN A 1 350 ? 9.536 16.947 -20.474 1.00 73.50 350 GLN A C 1
ATOM 2705 O O . GLN A 1 350 ? 9.894 17.129 -19.317 1.00 73.50 350 GLN A O 1
ATOM 2710 N N . ASP A 1 351 ? 9.584 15.750 -21.060 1.00 79.19 351 ASP A N 1
ATOM 2711 C CA . ASP A 1 351 ? 9.962 14.504 -20.399 1.00 79.19 351 ASP A CA 1
ATOM 2712 C C . ASP A 1 351 ? 11.456 14.147 -20.562 1.00 79.19 351 ASP A C 1
ATOM 2714 O O . ASP A 1 351 ? 11.867 13.041 -20.203 1.00 79.19 351 ASP A O 1
ATOM 2718 N N . SER A 1 352 ? 12.284 15.045 -21.119 1.00 79.31 352 SER A N 1
ATOM 2719 C CA . SER A 1 352 ? 13.673 14.756 -21.522 1.00 79.31 352 SER A CA 1
ATOM 2720 C C . SER A 1 352 ? 14.528 14.154 -20.409 1.00 79.31 352 SER A C 1
ATOM 2722 O O . SER A 1 352 ? 15.273 13.203 -20.658 1.00 79.31 352 SER A O 1
ATOM 2724 N N . ASP A 1 353 ? 14.384 14.677 -19.194 1.00 82.00 353 ASP A N 1
ATOM 2725 C CA . ASP A 1 353 ? 15.316 14.444 -18.091 1.00 82.00 353 ASP A CA 1
ATOM 2726 C C . ASP A 1 353 ? 15.156 13.040 -17.501 1.00 82.00 353 ASP A C 1
ATOM 2728 O O . ASP A 1 353 ? 16.114 12.271 -17.384 1.00 82.00 353 ASP A O 1
ATOM 2732 N N . TRP A 1 354 ? 13.921 12.643 -17.188 1.00 84.06 354 TRP A N 1
ATOM 2733 C CA . TRP A 1 354 ? 13.655 11.302 -16.669 1.00 84.06 354 TRP A CA 1
ATOM 2734 C C . TRP A 1 354 ? 13.740 10.241 -17.774 1.00 84.06 354 TRP A C 1
ATOM 2736 O O . TRP A 1 354 ? 14.125 9.099 -17.510 1.00 84.06 354 TRP A O 1
ATOM 2746 N N . LEU A 1 355 ? 13.459 10.607 -19.030 1.00 86.69 355 LEU A N 1
ATOM 2747 C CA . LEU A 1 355 ? 13.697 9.730 -20.172 1.00 86.69 355 LEU A CA 1
ATOM 2748 C C . LEU A 1 355 ? 15.186 9.454 -20.389 1.00 86.69 355 LEU A C 1
ATOM 2750 O O . LEU A 1 355 ? 15.545 8.338 -20.764 1.00 86.69 355 LEU A O 1
ATOM 2754 N N . GLU A 1 356 ? 16.058 10.428 -20.132 1.00 87.81 356 GLU A N 1
ATOM 2755 C CA . GLU A 1 356 ? 17.505 10.222 -20.146 1.00 87.81 356 GLU A CA 1
ATOM 2756 C C . GLU A 1 356 ? 17.953 9.231 -19.074 1.00 87.81 356 GLU A C 1
ATOM 2758 O O . GLU A 1 356 ? 18.756 8.344 -19.367 1.00 87.81 356 GLU A O 1
ATOM 2763 N N . ALA A 1 357 ? 17.399 9.319 -17.863 1.00 88.88 357 ALA A N 1
ATOM 2764 C CA . ALA A 1 357 ? 17.689 8.359 -16.802 1.00 88.88 357 ALA A CA 1
ATOM 2765 C C . ALA A 1 357 ? 17.312 6.922 -17.213 1.00 88.88 357 ALA A C 1
ATOM 2767 O O . ALA A 1 357 ? 18.108 5.998 -17.031 1.00 88.88 357 ALA A O 1
ATOM 2768 N N . ILE A 1 358 ? 16.146 6.732 -17.847 1.00 89.50 358 ILE A N 1
ATOM 2769 C CA . ILE A 1 358 ? 15.736 5.420 -18.374 1.00 89.50 358 ILE A CA 1
ATOM 2770 C C . ILE A 1 358 ? 16.674 4.965 -19.496 1.00 89.50 358 ILE A C 1
ATOM 2772 O O . ILE A 1 358 ? 17.072 3.800 -19.511 1.00 89.50 358 ILE A O 1
ATOM 2776 N N . ARG A 1 359 ? 17.067 5.858 -20.417 1.00 90.00 359 ARG A N 1
ATOM 2777 C CA . ARG A 1 359 ? 18.036 5.519 -21.472 1.00 90.00 359 ARG A CA 1
ATOM 2778 C C . ARG A 1 359 ? 19.348 5.027 -20.876 1.00 90.00 359 ARG A C 1
ATOM 2780 O O . ARG A 1 359 ? 19.764 3.927 -21.221 1.00 90.00 359 ARG A O 1
ATOM 2787 N N . LYS A 1 360 ? 19.943 5.787 -19.950 1.00 89.88 360 LYS A N 1
ATOM 2788 C CA . LYS A 1 360 ? 21.194 5.423 -19.262 1.00 89.88 360 LYS A CA 1
ATOM 2789 C C . LYS A 1 360 ? 21.078 4.083 -18.544 1.00 89.88 360 LYS A C 1
ATOM 2791 O O . LYS A 1 360 ? 21.973 3.251 -18.646 1.00 89.88 360 LYS A O 1
ATOM 2796 N N . PHE A 1 361 ? 19.964 3.842 -17.854 1.00 90.94 361 PHE A N 1
ATOM 2797 C CA . PHE A 1 361 ? 19.709 2.561 -17.200 1.00 90.94 361 PHE A CA 1
ATOM 2798 C C . PHE A 1 361 ? 19.668 1.399 -18.203 1.00 90.94 361 PHE A C 1
ATOM 2800 O O . PHE A 1 361 ? 20.317 0.374 -17.984 1.00 90.94 361 PHE A O 1
ATOM 2807 N N . VAL A 1 362 ? 18.934 1.545 -19.309 1.00 89.19 362 VAL A N 1
ATOM 2808 C CA . VAL A 1 362 ? 18.779 0.493 -20.325 1.00 89.19 362 VAL A CA 1
ATOM 2809 C C . VAL A 1 362 ? 20.089 0.234 -21.068 1.00 89.19 362 VAL A C 1
ATOM 2811 O O . VAL A 1 362 ? 20.458 -0.927 -21.242 1.00 89.19 362 VAL A O 1
ATOM 2814 N N . THR A 1 363 ? 20.817 1.281 -21.468 1.00 89.31 363 THR A N 1
ATOM 2815 C CA . THR A 1 363 ? 22.116 1.139 -22.140 1.00 89.31 363 THR A CA 1
ATOM 2816 C C . THR A 1 363 ? 23.137 0.501 -21.210 1.00 89.31 363 THR A C 1
ATOM 2818 O O . THR A 1 363 ? 23.748 -0.494 -21.588 1.00 89.31 363 THR A O 1
ATOM 2821 N N . HIS A 1 364 ? 23.257 0.969 -19.965 1.00 88.94 364 HIS A N 1
ATOM 2822 C CA . HIS A 1 364 ? 24.148 0.362 -18.978 1.00 88.94 364 HIS A CA 1
ATOM 2823 C C . HIS A 1 364 ? 23.782 -1.104 -18.697 1.00 88.94 364 HIS A C 1
ATOM 2825 O O . HIS A 1 364 ? 24.662 -1.960 -18.662 1.00 88.94 364 HIS A O 1
ATOM 2831 N N . SER A 1 365 ? 22.491 -1.431 -18.583 1.00 87.69 365 SER A N 1
ATOM 2832 C CA . SER A 1 365 ? 22.038 -2.812 -18.360 1.00 87.69 365 SER A CA 1
ATOM 2833 C C . SER A 1 365 ? 22.420 -3.740 -19.515 1.00 87.69 365 SER A C 1
ATOM 2835 O O . SER A 1 365 ? 22.906 -4.844 -19.269 1.00 87.69 365 SER A O 1
ATOM 2837 N N . LEU A 1 366 ? 22.253 -3.286 -20.763 1.00 86.38 366 LEU A N 1
ATOM 2838 C CA . LEU A 1 366 ? 22.642 -4.033 -21.966 1.00 86.38 366 LEU A CA 1
ATOM 2839 C C . LEU A 1 366 ? 24.165 -4.124 -22.146 1.00 86.38 366 LEU A C 1
ATOM 2841 O O . LEU A 1 366 ? 24.647 -5.084 -22.732 1.00 86.38 366 LEU A O 1
ATOM 2845 N N . LEU A 1 367 ? 24.932 -3.153 -21.648 1.00 85.94 367 LEU A N 1
ATOM 2846 C CA . LEU A 1 367 ? 26.392 -3.122 -21.788 1.00 85.94 367 LEU A CA 1
ATOM 2847 C C . LEU A 1 367 ? 27.138 -3.776 -20.615 1.00 85.94 367 LEU A C 1
ATOM 2849 O O . LEU A 1 367 ? 28.306 -4.119 -20.765 1.00 85.94 367 LEU A O 1
ATOM 2853 N N . SER A 1 368 ? 26.474 -3.996 -19.475 1.00 77.81 368 SER A N 1
ATOM 2854 C CA . SER A 1 368 ? 27.069 -4.501 -18.223 1.00 77.81 368 SER A CA 1
ATOM 2855 C C . SER A 1 368 ? 27.751 -5.876 -18.316 1.00 77.81 368 SER A C 1
ATOM 2857 O O . SER A 1 368 ? 28.371 -6.315 -17.350 1.00 77.81 368 SER A O 1
ATOM 2859 N N . GLY A 1 369 ? 27.610 -6.599 -19.435 1.00 66.69 369 GLY A N 1
ATOM 2860 C CA . GLY A 1 369 ? 28.175 -7.942 -19.629 1.00 66.69 369 GLY A CA 1
ATOM 2861 C C . GLY A 1 369 ? 27.548 -9.025 -18.739 1.00 66.69 369 GLY A C 1
ATOM 2862 O O . GLY A 1 369 ? 27.971 -10.182 -18.776 1.00 66.69 369 GLY A O 1
ATOM 2863 N N . SER A 1 370 ? 26.536 -8.674 -17.940 1.00 73.06 370 SER A N 1
ATOM 2864 C CA . SER A 1 370 ? 25.823 -9.604 -17.069 1.00 73.06 370 SER A CA 1
ATOM 2865 C C . SER A 1 370 ? 24.950 -10.570 -17.882 1.00 73.06 370 SER A C 1
ATOM 2867 O O . SER A 1 370 ? 24.377 -10.224 -18.918 1.00 73.06 370 SER A O 1
ATOM 2869 N N . LYS A 1 371 ? 24.835 -11.826 -17.425 1.00 76.19 371 LYS A N 1
ATOM 2870 C CA . LYS A 1 371 ? 23.963 -12.823 -18.067 1.00 76.19 371 LYS A CA 1
ATOM 2871 C C . LYS A 1 371 ? 22.495 -12.452 -17.835 1.00 76.19 371 LYS A C 1
ATOM 2873 O O . LYS A 1 371 ? 21.905 -12.824 -16.824 1.00 76.19 371 LYS A O 1
ATOM 2878 N N . LEU A 1 372 ? 21.896 -11.747 -18.791 1.00 80.56 372 LEU A N 1
ATOM 2879 C CA . LEU A 1 372 ? 20.476 -11.401 -18.767 1.00 80.56 372 LEU A CA 1
ATOM 2880 C C . LEU A 1 372 ? 19.609 -12.645 -19.001 1.00 80.56 372 LEU A C 1
ATOM 2882 O O . LEU A 1 372 ? 19.798 -13.390 -19.966 1.00 80.56 372 LEU A O 1
ATOM 2886 N N . SER A 1 373 ? 18.608 -12.856 -18.143 1.00 82.75 373 SER A N 1
ATOM 2887 C CA . SER A 1 373 ? 17.596 -13.883 -18.399 1.00 82.75 373 SER A CA 1
ATOM 2888 C C . SER A 1 373 ? 16.726 -13.492 -19.600 1.00 82.75 373 SER A C 1
ATOM 2890 O O . SER A 1 373 ? 16.550 -12.312 -19.902 1.00 82.75 373 SER A O 1
ATOM 2892 N N . SER A 1 374 ? 16.108 -14.476 -20.259 1.00 81.19 374 SER A N 1
ATOM 2893 C CA . SER A 1 374 ? 15.203 -14.228 -21.395 1.00 81.19 374 SER A CA 1
ATOM 2894 C C . SER A 1 374 ? 14.043 -13.275 -21.047 1.00 81.19 374 SER A C 1
ATOM 2896 O O . SER A 1 374 ? 13.597 -12.506 -21.903 1.00 81.19 374 SER A O 1
ATOM 2898 N N . LYS A 1 375 ? 13.582 -13.276 -19.784 1.00 80.94 375 LYS A N 1
ATOM 2899 C CA . LYS A 1 375 ? 12.557 -12.343 -19.286 1.00 80.94 375 LYS A CA 1
ATOM 2900 C C . LYS A 1 375 ? 13.106 -10.922 -19.147 1.00 80.94 375 LYS A C 1
ATOM 2902 O O . LYS A 1 375 ? 12.463 -9.994 -19.630 1.00 80.94 375 LYS A O 1
ATOM 2907 N N . GLN A 1 376 ? 14.288 -10.771 -18.544 1.00 84.56 376 GLN A N 1
ATOM 2908 C CA . GLN A 1 376 ? 14.926 -9.462 -18.362 1.00 84.56 376 GLN A CA 1
ATOM 2909 C C . GLN A 1 376 ? 15.269 -8.824 -19.711 1.00 84.56 376 GLN A C 1
ATOM 2911 O O . GLN A 1 376 ? 14.915 -7.673 -19.960 1.00 84.56 376 GLN A O 1
ATOM 2916 N N . LEU A 1 377 ? 15.851 -9.599 -20.635 1.00 87.19 377 LEU A N 1
ATOM 2917 C CA . LEU A 1 377 ? 16.136 -9.117 -21.983 1.00 87.19 377 LEU A CA 1
ATOM 2918 C C . LEU A 1 377 ? 14.852 -8.724 -22.726 1.00 87.19 377 LEU A C 1
ATOM 2920 O O . LEU A 1 377 ? 14.811 -7.673 -23.356 1.00 87.19 377 LEU A O 1
ATOM 2924 N N . SER A 1 378 ? 13.797 -9.543 -22.648 1.00 84.12 378 SER A N 1
ATOM 2925 C CA . SER A 1 378 ? 12.530 -9.230 -23.317 1.00 84.12 378 SER A CA 1
ATOM 2926 C C . SER A 1 378 ? 11.966 -7.883 -22.880 1.00 84.12 378 SER A C 1
ATOM 2928 O O . SER A 1 378 ? 11.470 -7.144 -23.727 1.00 84.12 378 SER A O 1
ATOM 2930 N N . GLY A 1 379 ? 12.013 -7.567 -21.584 1.00 84.06 379 GLY A N 1
ATOM 2931 C CA . GLY A 1 379 ? 11.518 -6.279 -21.118 1.00 84.06 379 GLY A CA 1
ATOM 2932 C C . GLY A 1 379 ? 12.449 -5.129 -21.497 1.00 84.06 379 GLY A C 1
ATOM 2933 O O . GLY A 1 379 ? 11.950 -4.096 -21.931 1.00 84.06 379 GLY A O 1
ATOM 2934 N N . LEU A 1 380 ? 13.778 -5.296 -21.416 1.00 87.81 380 LEU A N 1
ATOM 2935 C CA . LEU A 1 380 ? 14.725 -4.261 -21.862 1.00 87.81 380 LEU A CA 1
ATOM 2936 C C . LEU A 1 380 ? 14.491 -3.900 -23.334 1.00 87.81 380 LEU A C 1
ATOM 2938 O O . LEU A 1 380 ? 14.368 -2.725 -23.668 1.00 87.81 380 LEU A O 1
ATOM 2942 N N . LEU A 1 381 ? 14.340 -4.906 -24.199 1.00 87.81 381 LEU A N 1
ATOM 2943 C CA . LEU A 1 381 ? 14.041 -4.703 -25.618 1.00 87.81 381 LEU A CA 1
ATOM 2944 C C . LEU A 1 381 ? 12.689 -4.017 -25.838 1.00 87.81 381 LEU A C 1
ATOM 2946 O O . LEU A 1 381 ? 12.560 -3.208 -26.752 1.00 87.81 381 LEU A O 1
ATOM 2950 N N . GLU A 1 382 ? 11.686 -4.286 -25.002 1.00 84.25 382 GLU A N 1
ATOM 2951 C CA . GLU A 1 382 ? 10.408 -3.575 -25.066 1.00 84.25 382 GLU A CA 1
ATOM 2952 C C . GLU A 1 382 ? 10.553 -2.091 -24.696 1.00 84.25 382 GLU A C 1
ATOM 2954 O O . GLU A 1 382 ? 9.959 -1.236 -25.355 1.00 84.25 382 GLU A O 1
ATOM 2959 N N . VAL A 1 383 ? 11.355 -1.768 -23.678 1.00 88.00 383 VAL A N 1
ATOM 2960 C CA . VAL A 1 383 ? 11.645 -0.372 -23.315 1.00 88.00 383 VAL A CA 1
ATOM 2961 C C . VAL A 1 383 ? 12.383 0.326 -24.458 1.00 88.00 383 VAL A C 1
ATOM 2963 O O . VAL A 1 383 ? 11.945 1.393 -24.886 1.00 88.00 383 VAL A O 1
ATOM 2966 N N . VAL A 1 384 ? 13.427 -0.296 -25.025 1.00 88.00 384 VAL A N 1
ATOM 2967 C CA . VAL A 1 384 ? 14.151 0.240 -26.195 1.00 88.00 384 VAL A CA 1
ATOM 2968 C C . VAL A 1 384 ? 13.201 0.477 -27.369 1.00 88.00 384 VAL A C 1
ATOM 2970 O O . VAL A 1 384 ? 13.202 1.550 -27.974 1.00 88.00 384 VAL A O 1
ATOM 2973 N N . TRP A 1 385 ? 12.360 -0.507 -27.684 1.00 86.56 385 TRP A N 1
ATOM 2974 C CA . TRP A 1 385 ? 11.380 -0.413 -28.763 1.00 86.56 385 TRP A CA 1
ATOM 2975 C C . TRP A 1 385 ? 10.462 0.798 -28.599 1.00 86.56 385 TRP A C 1
ATOM 2977 O O . TRP A 1 385 ? 10.191 1.527 -29.548 1.00 86.56 385 TRP A O 1
ATOM 2987 N N . ARG A 1 386 ? 9.963 1.033 -27.385 1.00 83.19 386 ARG A N 1
ATOM 2988 C CA . ARG A 1 386 ? 9.077 2.169 -27.133 1.00 83.19 386 ARG A CA 1
ATOM 2989 C C . ARG A 1 386 ? 9.834 3.494 -27.165 1.00 83.19 386 ARG A C 1
ATOM 2991 O O . ARG A 1 386 ? 9.349 4.428 -27.788 1.00 83.19 386 ARG A O 1
ATOM 2998 N N . LEU A 1 387 ? 11.029 3.569 -26.577 1.00 84.69 387 LEU A N 1
ATOM 2999 C CA . LEU A 1 387 ? 11.856 4.782 -26.598 1.00 84.69 387 LEU A CA 1
ATOM 3000 C C . LEU A 1 387 ? 12.213 5.218 -28.024 1.00 84.69 387 LEU A C 1
ATOM 3002 O O . LEU A 1 387 ? 12.073 6.395 -28.350 1.00 84.69 387 LEU A O 1
ATOM 3006 N N . THR A 1 388 ? 12.610 4.274 -28.880 1.00 83.06 388 THR A N 1
ATOM 3007 C CA . THR A 1 388 ? 12.941 4.544 -30.292 1.00 83.06 388 THR A CA 1
ATOM 3008 C C . THR A 1 388 ? 11.735 5.075 -31.070 1.00 83.06 388 THR A C 1
ATOM 3010 O O . THR A 1 388 ? 11.852 6.049 -31.811 1.00 83.06 388 THR A O 1
ATOM 3013 N N . LEU A 1 389 ? 10.547 4.506 -30.845 1.00 79.12 389 LEU A N 1
ATOM 3014 C CA . LEU A 1 389 ? 9.319 4.955 -31.504 1.00 79.12 389 LEU A CA 1
ATOM 3015 C C . LEU A 1 389 ? 8.789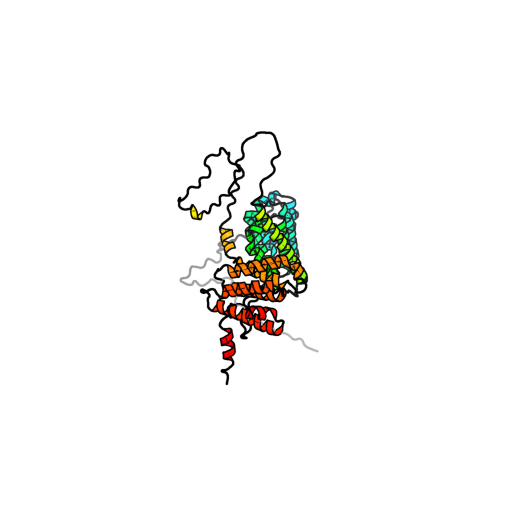 6.292 -30.979 1.00 79.12 389 LEU A C 1
ATOM 3017 O O . LEU A 1 389 ? 8.246 7.074 -31.763 1.00 79.12 389 LEU A O 1
ATOM 3021 N N . THR A 1 390 ? 8.913 6.542 -29.675 1.00 78.12 390 THR A N 1
ATOM 3022 C CA . THR A 1 390 ? 8.385 7.753 -29.041 1.00 78.12 390 THR A CA 1
ATOM 3023 C C . THR A 1 390 ? 9.293 8.958 -29.279 1.00 78.12 390 THR A C 1
ATOM 3025 O O . THR A 1 390 ? 8.787 10.026 -29.612 1.00 78.12 390 THR A O 1
ATOM 3028 N N . GLN A 1 391 ? 10.617 8.817 -29.132 1.00 75.94 391 GLN A N 1
ATOM 3029 C CA . GLN A 1 391 ? 11.528 9.969 -29.164 1.00 75.94 391 GLN A CA 1
ATOM 3030 C C . GLN A 1 391 ? 11.869 10.454 -30.577 1.00 75.94 391 GLN A C 1
ATOM 3032 O O . GLN A 1 391 ? 12.200 11.627 -30.726 1.00 75.94 391 GLN A O 1
ATOM 3037 N N . ARG A 1 392 ? 11.803 9.584 -31.602 1.00 73.94 392 ARG A N 1
ATOM 3038 C CA . ARG A 1 392 ? 12.114 9.901 -33.019 1.00 73.94 392 ARG A CA 1
ATOM 3039 C C . ARG A 1 392 ? 13.384 10.751 -33.209 1.00 73.94 392 ARG A C 1
ATOM 3041 O O . ARG A 1 392 ? 13.481 11.552 -34.135 1.00 73.94 392 ARG A O 1
ATOM 3048 N N . ASN A 1 393 ? 14.354 10.583 -32.313 1.00 79.38 393 ASN A N 1
ATOM 3049 C CA . ASN A 1 393 ? 15.635 11.268 -32.344 1.00 79.38 393 ASN A CA 1
ATOM 3050 C C . ASN A 1 393 ? 16.679 10.284 -32.869 1.00 79.38 393 ASN A C 1
ATOM 3052 O O . ASN A 1 393 ? 16.875 9.212 -32.285 1.00 79.38 393 ASN A O 1
ATOM 3056 N N . ARG A 1 394 ? 17.346 10.656 -33.965 1.00 78.31 394 ARG A N 1
ATOM 3057 C CA . ARG A 1 394 ? 18.356 9.825 -34.621 1.00 78.31 394 ARG A CA 1
ATOM 3058 C C . ARG A 1 394 ? 19.478 9.440 -33.659 1.00 78.31 394 ARG A C 1
ATOM 3060 O O . ARG A 1 394 ? 19.720 8.254 -33.491 1.00 78.31 394 ARG A O 1
ATOM 3067 N N . ALA A 1 395 ? 20.092 10.400 -32.969 1.00 80.75 395 ALA A N 1
ATOM 3068 C CA . ALA A 1 395 ? 21.232 10.137 -32.087 1.00 80.75 395 ALA A CA 1
ATOM 3069 C C . ALA A 1 395 ? 20.883 9.146 -30.965 1.00 80.75 395 ALA A C 1
ATOM 3071 O O . ALA A 1 395 ? 21.607 8.181 -30.734 1.00 80.75 395 ALA A O 1
ATOM 3072 N N . VAL A 1 396 ? 19.720 9.333 -30.332 1.00 81.75 396 VAL A N 1
ATOM 3073 C CA . VAL A 1 396 ? 19.219 8.411 -29.302 1.00 81.75 396 VAL A CA 1
ATOM 3074 C C . VAL A 1 396 ? 18.963 7.018 -29.873 1.00 81.75 396 VAL A C 1
ATOM 3076 O O . VAL A 1 396 ? 19.269 6.007 -29.244 1.00 81.75 396 VAL A O 1
ATOM 3079 N N . THR A 1 397 ? 18.357 6.956 -31.057 1.00 83.25 397 THR A N 1
ATOM 3080 C CA . THR A 1 397 ? 18.024 5.683 -31.695 1.00 83.25 397 THR A CA 1
ATOM 3081 C C . THR A 1 397 ? 19.296 4.911 -32.027 1.00 83.25 397 THR A C 1
ATOM 3083 O O . THR A 1 397 ? 19.391 3.732 -31.699 1.00 83.25 397 THR A O 1
ATOM 3086 N N . GLU A 1 398 ? 20.308 5.577 -32.583 1.00 82.81 398 GLU A N 1
ATOM 3087 C CA . GLU A 1 398 ? 21.608 4.967 -32.874 1.00 82.81 398 GLU A CA 1
ATOM 3088 C C . GLU A 1 398 ? 22.327 4.488 -31.602 1.00 82.81 398 GLU A C 1
ATOM 3090 O O . GLU A 1 398 ? 22.893 3.395 -31.594 1.00 82.81 398 GLU A O 1
ATOM 3095 N N . GLU A 1 399 ? 22.283 5.261 -30.511 1.00 85.81 399 GLU A N 1
ATOM 3096 C CA . GLU A 1 399 ? 22.852 4.872 -29.212 1.00 85.81 399 GLU A CA 1
ATOM 3097 C C . GLU A 1 399 ? 22.203 3.589 -28.669 1.00 85.81 399 GLU A C 1
ATOM 3099 O O . GLU A 1 399 ? 22.894 2.623 -28.330 1.00 85.81 399 GLU A O 1
ATOM 3104 N N . LEU A 1 400 ? 20.868 3.552 -28.634 1.00 87.00 400 LEU A N 1
ATOM 3105 C CA . LEU A 1 400 ? 20.112 2.409 -28.130 1.00 87.00 400 LEU A CA 1
ATOM 3106 C C . LEU A 1 400 ? 20.318 1.157 -28.995 1.00 87.00 400 LEU A C 1
ATOM 3108 O O . LEU A 1 400 ? 20.515 0.064 -28.461 1.00 87.00 400 LEU A O 1
ATOM 3112 N N . LEU A 1 401 ? 20.301 1.297 -30.324 1.00 87.00 401 LEU A N 1
ATOM 3113 C CA . LEU A 1 401 ? 20.520 0.175 -31.239 1.00 87.00 401 LEU A CA 1
ATOM 3114 C C . LEU A 1 401 ? 21.955 -0.352 -31.168 1.00 87.00 401 LEU A C 1
ATOM 3116 O O . LEU A 1 401 ? 22.151 -1.570 -31.194 1.00 87.00 401 LEU A O 1
ATOM 3120 N N . ARG A 1 402 ? 22.948 0.529 -30.987 1.00 86.94 402 ARG A N 1
ATOM 3121 C CA . ARG A 1 402 ? 24.338 0.125 -30.744 1.00 86.94 402 ARG A CA 1
ATOM 3122 C C . ARG A 1 402 ? 24.452 -0.714 -29.470 1.00 86.94 402 ARG A C 1
ATOM 3124 O O . ARG A 1 402 ? 25.094 -1.759 -29.509 1.00 86.94 402 ARG A O 1
ATOM 3131 N N . ALA A 1 403 ? 23.790 -0.327 -28.378 1.00 87.25 403 ALA A N 1
ATOM 3132 C CA . ALA A 1 403 ? 23.796 -1.112 -27.139 1.00 87.25 403 ALA A CA 1
ATOM 3133 C C . ALA A 1 403 ? 23.186 -2.517 -27.327 1.00 87.25 403 ALA A C 1
ATOM 3135 O O . ALA A 1 403 ? 23.756 -3.510 -26.874 1.00 87.25 403 ALA A O 1
ATOM 3136 N N . VAL A 1 404 ? 22.068 -2.628 -28.058 1.00 87.50 404 VAL A N 1
ATOM 3137 C CA . VAL A 1 404 ? 21.456 -3.931 -28.391 1.00 87.50 404 VAL A CA 1
ATOM 3138 C C . VAL A 1 404 ? 22.378 -4.773 -29.285 1.00 87.50 404 VAL A C 1
ATOM 3140 O O . VAL A 1 404 ? 22.471 -5.989 -29.107 1.00 87.50 404 VAL A O 1
ATOM 3143 N N . HIS A 1 405 ? 23.086 -4.144 -30.226 1.00 85.50 405 HIS A N 1
ATOM 3144 C CA . HIS A 1 405 ? 24.029 -4.827 -31.110 1.00 85.50 405 HIS A CA 1
ATOM 3145 C C . HIS A 1 405 ? 25.248 -5.372 -30.353 1.00 85.50 405 HIS A C 1
ATOM 3147 O O . HIS A 1 405 ? 25.618 -6.529 -30.544 1.00 85.50 405 HIS A O 1
ATOM 3153 N N . VAL A 1 406 ? 25.817 -4.592 -29.429 1.00 86.19 406 VAL A N 1
ATOM 3154 C CA . VAL A 1 406 ? 26.911 -5.051 -28.555 1.00 86.19 406 VAL A CA 1
ATOM 3155 C C . VAL A 1 406 ? 26.473 -6.261 -27.728 1.00 86.19 406 VAL A C 1
ATOM 3157 O O . VAL A 1 406 ? 27.211 -7.243 -27.634 1.00 86.19 406 VAL A O 1
ATOM 3160 N N . GLN A 1 407 ? 25.243 -6.254 -27.200 1.00 85.44 407 GLN A N 1
ATOM 3161 C CA . GLN A 1 407 ? 24.693 -7.418 -26.503 1.00 85.44 407 GLN A CA 1
ATOM 3162 C C . GLN A 1 407 ? 24.600 -8.642 -27.428 1.00 85.44 407 GLN A C 1
ATOM 3164 O O . GLN A 1 407 ? 24.918 -9.742 -26.991 1.00 85.44 407 GLN A O 1
ATOM 3169 N N . TYR A 1 408 ? 24.215 -8.476 -28.701 1.00 85.19 408 TYR A N 1
ATOM 3170 C CA . TYR A 1 408 ? 24.158 -9.556 -29.702 1.00 85.19 408 TYR A CA 1
ATOM 3171 C C . TYR A 1 408 ? 25.532 -10.141 -30.066 1.00 85.19 408 TYR A C 1
ATOM 3173 O O . TYR A 1 408 ? 25.636 -11.343 -30.326 1.00 85.19 408 TYR A O 1
ATOM 3181 N N . GLN A 1 409 ? 26.585 -9.324 -30.058 1.00 85.12 409 GLN A N 1
ATOM 3182 C CA . GLN A 1 409 ? 27.951 -9.755 -30.374 1.00 85.12 409 GLN A CA 1
ATOM 3183 C C . GLN A 1 409 ? 28.595 -10.622 -29.276 1.00 85.12 409 GLN A C 1
ATOM 3185 O O . GLN A 1 409 ? 29.628 -11.254 -29.518 1.00 85.12 409 GLN A O 1
ATOM 3190 N N . GLN A 1 410 ? 27.997 -10.713 -28.084 1.00 83.56 410 GLN A N 1
ATOM 3191 C CA . GLN A 1 410 ? 28.522 -11.550 -27.005 1.00 83.56 410 GLN A CA 1
ATOM 3192 C C . GLN A 1 410 ? 28.579 -13.032 -27.418 1.00 83.56 410 GLN A C 1
ATOM 3194 O O . GLN A 1 410 ? 27.597 -13.636 -27.856 1.00 83.56 410 GLN A O 1
ATOM 3199 N N . ARG A 1 411 ? 29.750 -13.659 -27.243 1.00 72.69 411 ARG A N 1
ATOM 3200 C CA . ARG A 1 411 ? 29.984 -15.064 -27.631 1.00 72.69 411 ARG A CA 1
ATOM 3201 C C . ARG A 1 411 ? 29.257 -16.076 -26.735 1.00 72.69 411 ARG A C 1
ATOM 3203 O O . ARG A 1 411 ? 29.029 -17.202 -27.158 1.00 72.69 411 ARG A O 1
ATOM 3210 N N . SER A 1 412 ? 28.875 -15.683 -25.521 1.00 75.88 412 SER A N 1
ATOM 3211 C CA . SER A 1 412 ? 28.324 -16.555 -24.471 1.00 75.88 412 SER A CA 1
ATOM 3212 C C . SER A 1 412 ? 26.787 -16.562 -24.379 1.00 75.88 412 SER A C 1
ATOM 3214 O O . SER A 1 412 ? 26.229 -16.962 -23.353 1.00 75.88 412 SER A O 1
ATOM 3216 N N . LEU A 1 413 ? 26.079 -16.133 -25.431 1.00 80.56 413 LEU A N 1
ATOM 3217 C CA . LEU A 1 413 ? 24.614 -16.084 -25.440 1.00 80.56 413 LEU A CA 1
ATOM 3218 C C . LEU A 1 413 ? 23.976 -17.461 -25.651 1.00 80.56 413 LEU A C 1
ATOM 3220 O O . LEU A 1 413 ? 24.381 -18.237 -26.514 1.00 80.56 413 LEU A O 1
ATOM 3224 N N . THR A 1 414 ? 22.882 -17.718 -24.935 1.00 82.75 414 THR A N 1
ATOM 3225 C CA . THR A 1 414 ? 22.019 -18.870 -25.222 1.00 82.75 414 THR A CA 1
ATOM 3226 C C . THR A 1 414 ? 21.209 -18.636 -26.504 1.00 82.75 414 THR A C 1
ATOM 3228 O O . THR A 1 414 ? 20.850 -17.500 -26.830 1.00 82.75 414 THR A O 1
ATOM 3231 N N . LEU A 1 415 ? 20.870 -19.710 -27.226 1.00 81.56 415 LEU A N 1
ATOM 3232 C CA . LEU A 1 415 ? 20.081 -19.631 -28.465 1.00 81.56 415 LEU A CA 1
ATOM 3233 C C . LEU A 1 415 ? 18.757 -18.845 -28.305 1.00 81.56 415 LEU A C 1
ATOM 3235 O O . LEU A 1 415 ? 18.480 -18.002 -29.161 1.00 81.56 415 LEU A O 1
ATOM 3239 N N . PRO A 1 416 ? 17.957 -19.019 -27.228 1.00 81.25 416 PRO A N 1
ATOM 3240 C CA . PRO A 1 416 ? 16.731 -18.240 -27.039 1.00 81.25 416 PRO A CA 1
ATOM 3241 C C . PRO A 1 416 ? 16.977 -16.728 -26.960 1.00 81.25 416 PRO A C 1
ATOM 3243 O O . PRO A 1 416 ? 16.245 -15.954 -27.573 1.00 81.25 416 PRO A O 1
ATOM 3246 N N . VAL A 1 417 ? 18.029 -16.315 -26.249 1.00 82.44 417 VAL A N 1
ATOM 3247 C CA . VAL A 1 417 ? 18.418 -14.907 -26.072 1.00 82.44 417 VAL A CA 1
ATOM 3248 C C . VAL A 1 417 ? 18.877 -14.314 -27.406 1.00 82.44 417 VAL A C 1
ATOM 3250 O O . VAL A 1 417 ? 18.425 -13.237 -27.795 1.00 82.44 417 VAL A O 1
ATOM 3253 N N . ARG A 1 418 ? 19.683 -15.060 -28.172 1.00 85.00 418 ARG A N 1
ATOM 3254 C CA . ARG A 1 418 ? 20.122 -14.650 -29.514 1.00 85.00 418 ARG A CA 1
ATOM 3255 C C . ARG A 1 418 ? 18.945 -14.488 -30.481 1.00 85.00 418 ARG A C 1
ATOM 3257 O O . ARG A 1 418 ? 18.857 -13.483 -31.181 1.00 85.00 418 ARG A O 1
ATOM 3264 N N . MET A 1 419 ? 17.993 -15.421 -30.462 1.00 83.56 419 MET A N 1
ATOM 3265 C CA . MET A 1 419 ? 16.775 -15.336 -31.274 1.00 83.56 419 MET A CA 1
ATOM 3266 C C . MET A 1 419 ? 15.874 -14.158 -30.881 1.00 83.56 419 MET A C 1
ATOM 3268 O O . MET A 1 419 ? 15.218 -13.587 -31.750 1.00 83.56 419 MET A O 1
ATOM 3272 N N . GLN A 1 420 ? 15.819 -13.773 -29.601 1.00 82.19 420 GLN A N 1
ATOM 3273 C CA . GLN A 1 420 ? 15.073 -12.584 -29.166 1.00 82.19 420 GLN A CA 1
ATOM 3274 C C . GLN A 1 420 ? 15.669 -11.292 -29.739 1.00 82.19 420 GLN A C 1
ATOM 3276 O O . GLN A 1 420 ? 14.915 -10.463 -30.245 1.00 82.19 420 GLN A O 1
ATOM 3281 N N . LEU A 1 421 ? 16.998 -11.153 -29.719 1.00 85.62 421 LEU A N 1
ATOM 3282 C CA . LEU A 1 421 ? 17.707 -10.005 -30.300 1.00 85.62 421 LEU A CA 1
ATOM 3283 C C . LEU A 1 421 ? 17.477 -9.909 -31.815 1.00 85.62 421 LEU A C 1
ATOM 3285 O O . LEU A 1 421 ? 17.117 -8.850 -32.322 1.00 85.62 421 LEU A O 1
ATOM 3289 N N . LEU A 1 422 ? 17.590 -11.032 -32.531 1.00 84.12 422 LEU A N 1
ATOM 3290 C CA . LEU A 1 422 ? 17.317 -11.085 -33.972 1.00 84.12 422 LEU A CA 1
ATOM 3291 C C . LEU A 1 422 ? 15.868 -10.707 -34.301 1.00 84.12 422 LEU A C 1
ATOM 3293 O O . LEU A 1 422 ? 15.615 -9.889 -35.184 1.00 84.12 422 LEU A O 1
ATOM 3297 N N . ARG A 1 423 ? 14.905 -11.256 -33.549 1.00 82.00 423 ARG A N 1
ATOM 3298 C CA . ARG A 1 423 ? 13.483 -10.919 -33.710 1.00 82.00 423 ARG A CA 1
ATOM 3299 C C . ARG A 1 423 ? 13.216 -9.438 -33.466 1.00 82.00 423 ARG A C 1
ATOM 3301 O O . ARG A 1 423 ? 12.407 -8.858 -34.184 1.00 82.00 423 ARG A O 1
ATOM 3308 N N . PHE A 1 424 ? 13.891 -8.830 -32.496 1.00 85.44 424 PHE A N 1
ATOM 3309 C CA . PHE A 1 424 ? 13.784 -7.401 -32.223 1.00 85.44 424 PHE A CA 1
ATOM 3310 C C . PHE A 1 424 ? 14.235 -6.554 -33.423 1.00 85.44 424 PHE A C 1
ATOM 3312 O O . PHE A 1 424 ? 13.447 -5.737 -33.900 1.00 85.44 424 PHE A O 1
ATOM 3319 N N . PHE A 1 425 ? 15.427 -6.808 -33.977 1.00 83.06 425 PHE A N 1
ATOM 3320 C CA . PHE A 1 425 ? 15.907 -6.097 -35.170 1.00 83.06 425 PHE A CA 1
ATOM 3321 C C . PHE A 1 425 ? 14.990 -6.309 -36.380 1.00 83.06 425 PHE A C 1
ATOM 3323 O O . PHE A 1 425 ? 14.614 -5.344 -37.043 1.00 83.06 425 PHE A O 1
ATOM 3330 N N . SER A 1 426 ? 14.546 -7.551 -36.621 1.00 77.69 426 SER A N 1
ATOM 3331 C CA . SER A 1 426 ? 13.605 -7.848 -37.712 1.00 77.69 426 SER A CA 1
ATOM 3332 C C . SER A 1 426 ? 12.274 -7.102 -37.556 1.00 77.69 426 SER A C 1
ATOM 3334 O O . SER A 1 426 ? 11.713 -6.608 -38.531 1.00 77.69 426 SER A O 1
ATOM 3336 N N . GLY A 1 427 ? 11.780 -6.975 -36.320 1.00 77.31 427 GLY A N 1
ATOM 3337 C CA . GLY A 1 427 ? 10.553 -6.250 -36.023 1.00 77.31 427 GLY A CA 1
ATOM 3338 C C . GLY A 1 427 ? 10.698 -4.755 -36.284 1.00 77.31 427 GLY A C 1
ATOM 3339 O O . GLY A 1 427 ? 9.780 -4.156 -36.843 1.00 77.31 427 GLY A O 1
ATOM 3340 N N . LEU A 1 428 ? 11.836 -4.162 -35.903 1.00 76.56 428 LEU A N 1
ATOM 3341 C CA . LEU A 1 428 ? 12.086 -2.732 -36.092 1.00 76.56 428 LEU A CA 1
ATOM 3342 C C . LEU A 1 428 ? 12.115 -2.399 -37.579 1.00 76.56 428 LEU A C 1
ATOM 3344 O O . LEU A 1 428 ? 11.415 -1.486 -38.002 1.00 76.56 428 LEU A O 1
ATOM 3348 N N . TYR A 1 429 ? 12.830 -3.206 -38.363 1.00 71.94 429 TYR A N 1
ATOM 3349 C CA . TYR A 1 429 ? 12.907 -3.064 -39.813 1.00 71.94 429 TYR A CA 1
ATOM 3350 C C . TYR A 1 429 ? 11.530 -3.153 -40.493 1.00 71.94 429 TYR A C 1
ATOM 3352 O O . TYR A 1 429 ? 11.179 -2.306 -41.313 1.00 71.94 429 TYR A O 1
ATOM 3360 N N . LEU A 1 430 ? 10.708 -4.146 -40.125 1.00 71.94 430 LEU A N 1
ATOM 3361 C CA . LEU A 1 430 ? 9.363 -4.301 -40.696 1.00 71.94 430 LEU A CA 1
ATOM 3362 C C . LEU A 1 430 ? 8.457 -3.107 -40.384 1.00 71.94 430 LEU A C 1
ATOM 3364 O O . LEU A 1 430 ? 7.735 -2.644 -41.261 1.00 71.94 430 LEU A O 1
ATOM 3368 N N . LYS A 1 431 ? 8.509 -2.594 -39.151 1.00 68.62 431 LYS A N 1
ATOM 3369 C CA . LYS A 1 431 ? 7.710 -1.435 -38.742 1.00 68.62 431 LYS A CA 1
ATOM 3370 C C . LYS A 1 431 ? 8.200 -0.132 -39.376 1.00 68.62 431 LYS A C 1
ATOM 3372 O O . LYS A 1 431 ? 7.411 0.775 -39.614 1.00 68.62 431 LYS A O 1
ATOM 3377 N N . GLU A 1 432 ? 9.494 -0.035 -39.643 1.00 64.38 432 GLU A N 1
ATOM 3378 C CA . GLU A 1 432 ? 10.100 1.117 -40.296 1.00 64.38 432 GLU A CA 1
ATOM 3379 C C . GLU A 1 432 ? 9.738 1.208 -41.783 1.00 64.38 432 GLU A C 1
ATOM 3381 O O . GLU A 1 432 ? 9.429 2.301 -42.264 1.00 64.38 432 GLU A O 1
ATOM 3386 N N . LYS A 1 433 ? 9.685 0.064 -42.484 1.00 58.53 433 LYS A N 1
ATOM 3387 C CA . LYS A 1 433 ? 9.222 -0.025 -43.881 1.00 58.53 433 LYS A CA 1
ATOM 3388 C C . LYS A 1 433 ? 7.828 0.588 -44.076 1.00 58.53 433 LYS A C 1
ATOM 3390 O O . LYS A 1 433 ? 7.505 1.037 -45.171 1.00 58.53 433 LYS A O 1
ATOM 3395 N N . GLU A 1 434 ? 7.022 0.624 -43.017 1.00 56.62 434 GLU A N 1
ATOM 3396 C CA . GLU A 1 434 ? 5.678 1.201 -43.006 1.00 56.62 434 GLU A CA 1
ATOM 3397 C C . GLU A 1 434 ? 5.635 2.689 -42.575 1.00 56.62 434 GLU A C 1
ATOM 3399 O O . GLU A 1 434 ? 4.588 3.307 -42.756 1.00 56.62 434 GLU A O 1
ATOM 3404 N N . ALA A 1 435 ? 6.704 3.286 -42.005 1.00 56.19 435 ALA A N 1
ATOM 3405 C CA . ALA A 1 435 ? 6.577 4.544 -41.241 1.00 56.19 435 ALA A CA 1
ATOM 3406 C C . ALA A 1 435 ? 7.624 5.685 -41.425 1.00 56.19 435 ALA A C 1
ATOM 3408 O O . ALA A 1 435 ? 7.206 6.825 -41.225 1.00 56.19 435 ALA A O 1
ATOM 3409 N N . ASN A 1 436 ? 8.926 5.472 -41.731 1.00 53.34 436 ASN A N 1
ATOM 3410 C CA . ASN A 1 436 ? 9.938 6.536 -42.060 1.00 53.34 436 ASN A CA 1
ATOM 3411 C C . ASN A 1 436 ? 11.397 5.986 -42.143 1.00 53.34 436 ASN A C 1
ATOM 3413 O O . ASN A 1 436 ? 11.693 5.098 -41.361 1.00 53.34 436 ASN A O 1
ATOM 3417 N N . PRO A 1 437 ? 12.359 6.551 -42.919 1.00 54.78 437 PRO A N 1
ATOM 3418 C CA . PRO A 1 437 ? 13.638 5.899 -43.294 1.00 54.78 437 PRO A CA 1
ATOM 3419 C C . PRO A 1 437 ? 14.891 6.158 -42.401 1.00 54.78 437 PRO A C 1
ATOM 3421 O O . PRO A 1 437 ? 16.013 6.190 -42.910 1.00 54.78 437 PRO A O 1
ATOM 3424 N N . GLN A 1 438 ? 14.768 6.384 -41.087 1.00 56.16 438 GLN A N 1
ATOM 3425 C CA . GLN A 1 438 ? 15.924 6.765 -40.235 1.00 56.16 438 GLN A CA 1
ATOM 3426 C C . GLN A 1 438 ? 16.741 5.594 -39.646 1.00 56.16 438 GLN A C 1
ATOM 3428 O O . GLN A 1 438 ? 17.947 5.729 -39.447 1.00 56.16 438 GLN A O 1
ATOM 3433 N N . ILE A 1 439 ? 16.116 4.455 -39.359 1.00 56.69 439 ILE A N 1
ATOM 3434 C CA . ILE A 1 439 ? 16.739 3.249 -38.785 1.00 56.69 439 ILE A CA 1
ATOM 3435 C C . ILE A 1 439 ? 17.392 2.394 -39.893 1.00 56.69 439 ILE A C 1
ATOM 3437 O O . ILE A 1 439 ? 18.455 1.817 -39.670 1.00 56.69 439 ILE A O 1
ATOM 3441 N N . ALA A 1 440 ? 16.847 2.400 -41.111 1.00 54.72 440 ALA A N 1
ATOM 3442 C CA . ALA A 1 440 ? 17.391 1.742 -42.289 1.00 54.72 440 ALA A CA 1
ATOM 3443 C C . ALA A 1 440 ? 18.759 2.338 -42.631 1.00 54.72 440 ALA A C 1
ATOM 3445 O O . ALA A 1 440 ? 19.714 1.597 -42.828 1.00 54.72 440 ALA A O 1
ATOM 3446 N N . SER A 1 441 ? 18.901 3.667 -42.581 1.00 55.59 441 SER A N 1
ATOM 3447 C CA . SER A 1 441 ? 20.202 4.325 -42.762 1.00 55.59 441 SER A CA 1
ATOM 3448 C C . SER A 1 441 ? 21.250 3.841 -41.753 1.00 55.59 441 SER A C 1
ATOM 3450 O O . SER A 1 441 ? 22.399 3.660 -42.137 1.00 55.59 441 SER A O 1
ATOM 3452 N N . TRP A 1 442 ? 20.883 3.597 -40.488 1.00 57.00 442 TRP A N 1
ATOM 3453 C CA . TRP A 1 442 ? 21.812 3.070 -39.478 1.00 57.00 442 TRP A CA 1
ATOM 3454 C C . TRP A 1 442 ? 22.158 1.594 -39.716 1.00 57.00 442 TRP A C 1
ATOM 3456 O O . TRP A 1 442 ? 23.329 1.215 -39.659 1.00 57.00 442 TRP A O 1
ATOM 3466 N N . LEU A 1 443 ? 21.160 0.765 -40.046 1.00 54.88 443 LEU A N 1
ATOM 3467 C CA . LEU A 1 443 ? 21.362 -0.651 -40.375 1.00 54.88 443 LEU A CA 1
ATOM 3468 C C . LEU A 1 443 ? 22.253 -0.836 -41.616 1.00 54.88 443 LEU A C 1
ATOM 3470 O O . LEU A 1 443 ? 23.038 -1.778 -41.651 1.00 54.88 443 LEU A O 1
ATOM 3474 N N . PHE A 1 444 ? 22.170 0.073 -42.595 1.00 51.81 444 PHE A N 1
ATOM 3475 C CA . PHE A 1 444 ? 22.982 0.057 -43.819 1.00 51.81 444 PHE A CA 1
ATOM 3476 C C . PHE A 1 444 ? 24.359 0.743 -43.680 1.00 51.81 444 PHE A C 1
ATOM 3478 O O . PHE A 1 444 ? 25.260 0.414 -44.444 1.00 51.81 444 PHE A O 1
ATOM 3485 N N . GLN A 1 445 ? 24.556 1.675 -42.734 1.00 50.41 445 GLN A N 1
ATOM 3486 C CA . GLN A 1 445 ? 25.839 2.382 -42.517 1.00 50.41 445 GLN A CA 1
ATOM 3487 C C . GLN A 1 445 ? 26.737 1.752 -41.439 1.00 50.41 445 GLN A C 1
ATOM 3489 O O . GLN A 1 445 ? 27.876 2.184 -41.257 1.00 50.41 445 GLN A O 1
ATOM 3494 N N . SER A 1 446 ? 26.252 0.745 -40.710 1.00 46.25 446 SER A N 1
ATOM 3495 C CA . SER A 1 446 ? 27.056 0.007 -39.730 1.00 46.25 446 SER A CA 1
ATOM 3496 C C . SER A 1 446 ? 28.180 -0.752 -40.446 1.00 46.25 446 SER A C 1
ATOM 3498 O O . SER A 1 446 ? 27.911 -1.595 -41.294 1.00 46.25 446 SER A O 1
ATOM 3500 N N . SER A 1 447 ? 29.439 -0.469 -40.105 1.00 38.84 447 SER A N 1
ATOM 3501 C CA . SER A 1 447 ? 30.649 -0.942 -40.805 1.00 38.84 447 SER A CA 1
ATOM 3502 C C . SER A 1 447 ? 30.920 -2.456 -40.752 1.00 38.84 447 SER A C 1
ATOM 3504 O O . SER A 1 447 ? 31.932 -2.908 -41.272 1.00 38.84 447 SER A O 1
ATOM 3506 N N . GLU A 1 448 ? 30.030 -3.242 -40.150 1.00 42.28 448 GLU A N 1
ATOM 3507 C CA . GLU A 1 448 ? 29.967 -4.690 -40.325 1.00 42.28 448 GLU A CA 1
ATOM 3508 C C . GLU A 1 448 ? 28.509 -5.065 -40.618 1.00 42.28 448 GLU A C 1
ATOM 3510 O O . GLU A 1 448 ? 27.657 -4.980 -39.725 1.00 42.28 448 GLU A O 1
ATOM 3515 N N . PRO A 1 449 ? 28.184 -5.461 -41.859 1.00 41.94 449 PRO A N 1
ATOM 3516 C CA . PRO A 1 449 ? 26.860 -5.951 -42.184 1.00 41.94 449 PRO A CA 1
ATOM 3517 C C . PRO A 1 449 ? 26.584 -7.198 -41.334 1.00 41.94 449 PRO A C 1
ATOM 3519 O O . PRO A 1 449 ? 27.364 -8.146 -41.354 1.00 41.94 449 PRO A O 1
ATOM 3522 N N . VAL A 1 450 ? 25.483 -7.223 -40.579 1.00 45.34 450 VAL A N 1
ATOM 3523 C CA . VAL A 1 450 ? 25.114 -8.390 -39.762 1.00 45.34 450 VAL A CA 1
ATOM 3524 C C . VAL A 1 450 ? 24.970 -9.619 -40.690 1.00 45.34 450 VAL A C 1
ATOM 3526 O O . VAL A 1 450 ? 23.999 -9.665 -41.429 1.00 45.34 450 VAL A O 1
ATOM 3529 N N . PRO A 1 451 ? 25.843 -10.645 -40.675 1.00 41.41 451 PRO A N 1
ATOM 3530 C CA . PRO A 1 451 ? 26.055 -11.542 -41.831 1.00 41.41 451 PRO A CA 1
ATOM 3531 C C . PRO A 1 451 ? 24.856 -12.344 -42.381 1.00 41.41 451 PRO A C 1
ATOM 3533 O O . PRO A 1 451 ? 24.984 -12.996 -43.407 1.00 41.41 451 PRO A O 1
ATOM 3536 N N . TRP A 1 452 ? 23.693 -12.348 -41.723 1.00 49.38 452 TRP A N 1
ATOM 3537 C CA . TRP A 1 452 ? 22.536 -13.145 -42.146 1.00 49.38 452 TRP A CA 1
ATOM 3538 C C . TRP A 1 452 ? 21.560 -12.427 -43.100 1.00 49.38 452 TRP A C 1
ATOM 3540 O O . TRP A 1 452 ? 20.633 -13.076 -43.595 1.00 49.38 452 TRP A O 1
ATOM 3550 N N . TRP A 1 453 ? 21.723 -11.124 -43.381 1.00 49.22 453 TRP A N 1
ATOM 3551 C CA . TRP A 1 453 ? 20.821 -10.406 -44.305 1.00 49.22 453 TRP A CA 1
ATOM 3552 C C . TRP A 1 453 ? 21.018 -10.807 -45.776 1.00 49.22 453 TRP A C 1
ATOM 3554 O O . TRP A 1 453 ? 20.029 -10.844 -46.504 1.00 49.22 453 TRP A O 1
ATOM 3564 N N . GLU A 1 454 ? 22.230 -11.191 -46.200 1.00 37.97 454 GLU A N 1
ATOM 3565 C CA . GLU A 1 454 ? 22.460 -11.737 -47.552 1.00 37.97 454 GLU A CA 1
ATOM 3566 C C . GLU A 1 454 ? 21.781 -13.103 -47.715 1.00 37.97 454 GLU A C 1
ATOM 3568 O O . GLU A 1 454 ? 21.090 -13.357 -48.699 1.00 37.97 454 GLU A O 1
ATOM 3573 N N . THR A 1 455 ? 21.854 -13.954 -46.690 1.00 37.97 455 THR A N 1
ATOM 3574 C CA . THR A 1 455 ? 21.261 -15.300 -46.732 1.00 37.97 455 THR A CA 1
ATOM 3575 C C . THR A 1 455 ? 19.731 -15.317 -46.635 1.00 37.97 455 THR A C 1
ATOM 3577 O O . THR A 1 455 ? 19.093 -16.236 -47.141 1.00 37.97 455 THR A O 1
ATOM 3580 N N . GLY A 1 456 ? 19.107 -14.310 -46.011 1.00 35.62 456 GLY A N 1
ATOM 3581 C CA . GLY A 1 456 ? 17.647 -14.258 -45.836 1.00 35.62 456 GLY A CA 1
ATOM 3582 C C . GLY A 1 456 ? 16.865 -13.839 -47.087 1.00 35.62 456 GLY A C 1
ATOM 3583 O O . GLY A 1 456 ? 15.683 -14.164 -47.205 1.00 35.62 456 GLY A O 1
ATOM 3584 N N . LEU A 1 457 ? 17.511 -13.140 -48.026 1.00 36.28 457 LEU A N 1
ATOM 3585 C CA . LEU A 1 457 ? 16.935 -12.812 -49.336 1.00 36.28 457 LEU A CA 1
ATOM 3586 C C . LEU A 1 457 ? 17.034 -13.989 -50.318 1.00 36.28 457 LEU A C 1
ATOM 3588 O O . LEU A 1 457 ? 16.121 -14.173 -51.116 1.00 36.28 457 LEU A O 1
ATOM 3592 N N . GLN A 1 458 ? 18.049 -14.849 -50.185 1.00 32.59 458 GLN A N 1
ATOM 3593 C CA . GLN A 1 458 ? 18.188 -16.068 -50.998 1.00 32.59 458 GLN A CA 1
ATOM 3594 C C . GLN A 1 458 ? 17.194 -17.180 -50.641 1.00 32.59 458 GLN A C 1
ATOM 3596 O O . GLN A 1 458 ? 16.957 -18.082 -51.440 1.00 32.59 458 GLN A O 1
ATOM 3601 N N . GLN A 1 459 ? 16.552 -17.122 -49.472 1.00 32.12 459 GLN A N 1
ATOM 3602 C CA . GLN A 1 459 ? 15.602 -18.160 -49.063 1.00 32.12 459 GLN A CA 1
ATOM 3603 C C . GLN A 1 459 ? 14.175 -17.952 -49.603 1.00 32.12 459 GLN A C 1
ATOM 3605 O O . GLN A 1 459 ? 13.291 -18.745 -49.299 1.00 32.12 459 GLN A O 1
ATOM 3610 N N . ARG A 1 460 ? 13.946 -16.914 -50.426 1.00 33.06 460 ARG A N 1
ATOM 3611 C CA . ARG A 1 460 ? 12.718 -16.750 -51.231 1.00 33.06 460 ARG A CA 1
ATOM 3612 C C . ARG A 1 460 ? 12.860 -17.208 -52.688 1.00 33.06 460 ARG A C 1
ATOM 3614 O O . ARG A 1 460 ? 11.887 -17.111 -53.424 1.00 33.06 460 ARG A O 1
ATOM 3621 N N . GLU A 1 461 ? 14.022 -17.720 -53.094 1.00 31.11 461 GLU A N 1
ATOM 3622 C CA . GLU A 1 461 ? 14.252 -18.244 -54.454 1.00 31.11 461 GLU A CA 1
ATOM 3623 C C . GLU A 1 461 ? 14.164 -19.779 -54.554 1.00 31.11 461 GLU A C 1
ATOM 3625 O O . GLU A 1 461 ? 14.431 -20.334 -55.614 1.00 31.11 461 GLU A O 1
ATOM 3630 N N . TRP A 1 462 ? 13.733 -20.472 -53.492 1.00 31.67 462 TRP A N 1
ATOM 3631 C CA . TRP A 1 462 ? 13.574 -21.938 -53.481 1.00 31.67 462 TRP A CA 1
ATOM 3632 C C . TRP A 1 462 ? 12.148 -22.431 -53.193 1.00 31.67 462 TRP A C 1
ATOM 3634 O O . TRP A 1 462 ? 11.971 -23.596 -52.855 1.00 31.67 462 TRP A O 1
ATOM 3644 N N . ASP A 1 463 ? 11.137 -21.578 -53.371 1.00 31.67 463 ASP A N 1
ATOM 3645 C CA . ASP A 1 463 ? 9.741 -22.020 -53.465 1.00 31.67 463 ASP A CA 1
ATOM 3646 C C . ASP A 1 463 ? 9.287 -21.943 -54.936 1.00 31.67 463 ASP A C 1
ATOM 3648 O O . ASP A 1 463 ? 8.690 -20.954 -55.370 1.00 31.67 463 ASP A O 1
ATOM 3652 N N . TYR A 1 464 ? 9.609 -23.001 -55.690 1.00 33.59 464 TYR A N 1
ATOM 3653 C CA . TYR A 1 464 ? 8.876 -23.480 -56.868 1.00 33.59 464 TYR A CA 1
ATOM 3654 C C . TYR A 1 464 ? 8.638 -24.980 -56.728 1.00 33.59 464 TYR A C 1
ATOM 3656 O O . TYR A 1 464 ? 9.603 -25.687 -56.352 1.00 33.59 464 TYR A O 1
#

Foldseek 3Di:
DDDDDDDDDDDDDPDDPPPPDDDPPDDPPDDDDDPPPDDDPDDDDDDDDDPDDPDQPPPAQAFPVSDHLVRLLVQCPPPDLVSNLCSLVRVLRSCVVPVVVCLVCVLSVLLSLLQQLQPPDLSSLVSSLVSLLSCLVSAALVSCLVVLVNSLVSLLCQLLDPDPSSVVSSLSVLVSCLVRPLPSNLLQVLSVLVSLLVQQWDWDPDPDDPDPDADDFTAIDTDADPPDPDGSVVSNVSSVVSVVSSVVSNVCVVVVVPDPDDDDDDDDDDDDDDDPPDDDDDDDDCVVPVPPPDDPPPDDDDPDDDDPDDPPDPPPVVSVVVSVPRDPLVSLLSVLSSVLNPDALVCCVVCVPVLVVSLCVLLCVLQVPDQDDLNSLLSSLSSLVSSCVNNVDLVSNLSSLVSLVNSLPDPPDDPSSNVSSVSSVVVVVVVCVVPHCRVVVSQVPPPDNPPCPVVVVVVVVPDD